Protein AF-0000000084911958 (afdb_homodimer)

Sequence (696 aa):
MDNRDNRIGVGLALSSSAFIGLSFIVKKKGLIRSRASGSSAGDGGFAYLREWLWWVGLLTMVAGEAANFIAYAFAPAILVTPLGALSVIISAVLASWLLKERLLLLGKLGCAMCIVGSTVIVLNAPEEKEVSSVSEITDQMFDNAPFLGYAVCVILLSLYLIFIVAPKHGKRNIFVNITICSVVGSLSVIGVKGLGIALKLTLQGSNQLGNASTWGFVAMVAVCIMTQMNYLNKALDTFNTALVTPIYYVLFTTCTILASALLFRGWTQQAAADDDNCPAGSSAPALITCLCGFLTICGGVFLLHKSREDAAELTRTRDDDLVELINQRAVSDSMQTHAPFEQDEHALMDNRDNRIGVGLALSSSAFIGLSFIVKKKGLIRSRASGSSAGDGGFAYLREWLWWVGLLTMVAGEAANFIAYAFAPAILVTPLGALSVIISAVLASWLLKERLLLLGKLGCAMCIVGSTVIVLNAPEEKEVSSVSEITDQMFDNAPFLGYAVCVILLSLYLIFIVAPKHGKRNIFVNITICSVVGSLSVIGVKGLGIALKLTLQGSNQLGNASTWGFVAMVAVCIMTQMNYLNKALDTFNTALVTPIYYVLFTTCTILASALLFRGWTQQAAADDDNCPAGSSAPALITCLCGFLTICGGVFLLHKSREDAAELTRTRDDDLVELINQRAVSDSMQTHAPFEQDEHAL

Structure (mmCIF, N/CA/C/O backbone):
data_AF-0000000084911958-model_v1
#
loop_
_entity.id
_entity.type
_entity.pdbx_description
1 polymer 'Magnesium transporter NIPA3'
#
loop_
_atom_site.group_PDB
_atom_site.id
_atom_site.type_symbol
_atom_site.label_atom_id
_atom_site.label_alt_id
_atom_site.label_comp_id
_atom_site.label_asym_id
_atom_site.label_entity_id
_atom_site.label_seq_id
_atom_site.pdbx_PDB_ins_code
_atom_site.Cartn_x
_atom_site.Cartn_y
_atom_site.Cartn_z
_atom_site.occupancy
_atom_site.B_iso_or_equiv
_atom_site.auth_seq_id
_atom_site.auth_comp_id
_atom_site.auth_asym_id
_atom_site.auth_atom_id
_atom_site.pdbx_PDB_model_num
ATOM 1 N N . MET A 1 1 ? 21.625 17.062 6.531 1 47.94 1 MET A N 1
ATOM 2 C CA . MET A 1 1 ? 21.062 16.469 7.738 1 47.94 1 MET A CA 1
ATOM 3 C C . MET A 1 1 ? 21.484 15.016 7.891 1 47.94 1 MET A C 1
ATOM 5 O O . MET A 1 1 ? 21.375 14.234 6.945 1 47.94 1 MET A O 1
ATOM 9 N N . ASP A 1 2 ? 22.234 14.742 8.945 1 61.66 2 ASP A N 1
ATOM 10 C CA . ASP A 1 2 ? 22.844 13.461 9.266 1 61.66 2 ASP A CA 1
ATOM 11 C C . ASP A 1 2 ? 21.781 12.398 9.555 1 61.66 2 ASP A C 1
ATOM 13 O O . ASP A 1 2 ? 20.625 12.727 9.781 1 61.66 2 ASP A O 1
ATOM 17 N N . ASN A 1 3 ? 22.031 11.227 9.297 1 71.25 3 ASN A N 1
ATOM 18 C CA . ASN A 1 3 ? 21.203 10.078 9.641 1 71.25 3 ASN A CA 1
ATOM 19 C C . ASN A 1 3 ? 20.609 10.219 11.039 1 71.25 3 ASN A C 1
ATOM 21 O O . ASN A 1 3 ? 19.469 9.812 11.273 1 71.25 3 ASN A O 1
ATOM 25 N N . ARG A 1 4 ? 21.328 11.023 11.883 1 77.62 4 ARG A N 1
ATOM 26 C CA . ARG A 1 4 ? 20.844 11.227 13.242 1 77.62 4 ARG A CA 1
ATOM 27 C C . ARG A 1 4 ? 19.688 12.227 13.266 1 77.62 4 ARG A C 1
ATOM 29 O O . ARG A 1 4 ? 18.703 12.016 13.977 1 77.62 4 ARG A O 1
ATOM 36 N N . ASP A 1 5 ? 19.766 13.281 12.516 1 81.62 5 ASP A N 1
ATOM 37 C CA . ASP A 1 5 ? 18.703 14.281 12.438 1 81.62 5 ASP A CA 1
ATOM 38 C C . ASP A 1 5 ? 17.422 13.688 11.875 1 81.62 5 ASP A C 1
ATOM 40 O O . ASP A 1 5 ? 16.328 13.961 12.375 1 81.62 5 ASP A O 1
ATOM 44 N N . ASN A 1 6 ? 17.625 12.898 10.922 1 84.06 6 ASN A N 1
ATOM 45 C CA . ASN A 1 6 ? 16.453 12.25 10.344 1 84.06 6 ASN A CA 1
ATOM 46 C C . ASN A 1 6 ? 15.766 11.336 11.359 1 84.06 6 ASN A C 1
ATOM 48 O O . ASN A 1 6 ? 14.531 11.266 11.398 1 84.06 6 ASN A O 1
ATOM 52 N N . ARG A 1 7 ? 16.562 10.703 12.18 1 87.19 7 ARG A N 1
ATOM 53 C CA . ARG A 1 7 ? 16 9.812 13.195 1 87.19 7 ARG A CA 1
ATOM 54 C C . ARG A 1 7 ? 15.234 10.602 14.25 1 87.19 7 ARG A C 1
ATOM 56 O O . ARG A 1 7 ? 14.188 10.164 14.727 1 87.19 7 ARG A O 1
ATOM 63 N N . ILE A 1 8 ? 15.734 11.75 14.578 1 88.31 8 ILE A N 1
ATOM 64 C CA . ILE A 1 8 ? 15.07 12.617 15.539 1 88.31 8 ILE A CA 1
ATOM 65 C C . ILE A 1 8 ? 13.758 13.141 14.953 1 88.31 8 ILE A C 1
ATOM 67 O O . ILE A 1 8 ? 12.727 13.117 15.617 1 88.31 8 ILE A O 1
ATOM 71 N N . GLY A 1 9 ? 13.852 13.547 13.727 1 89.38 9 GLY A N 1
ATOM 72 C CA . GLY A 1 9 ? 12.648 14.016 13.055 1 89.38 9 GLY A CA 1
ATOM 73 C C . GLY A 1 9 ? 11.57 12.961 12.961 1 89.38 9 GLY A C 1
ATOM 74 O O . GLY A 1 9 ? 10.391 13.242 13.203 1 89.38 9 GLY A O 1
ATOM 75 N N . VAL A 1 10 ? 12.023 11.781 12.656 1 91.31 10 VAL A N 1
ATOM 76 C CA . VAL A 1 10 ? 11.086 10.664 12.555 1 91.31 10 VAL A CA 1
ATOM 77 C C . VAL A 1 10 ? 10.469 10.383 13.93 1 91.31 10 VAL A C 1
ATOM 79 O O . VAL A 1 10 ? 9.258 10.203 14.039 1 91.31 10 VAL A O 1
ATOM 82 N N . GLY A 1 11 ? 11.32 10.352 14.93 1 93.94 11 GLY A N 1
ATOM 83 C CA . GLY A 1 11 ? 10.828 10.133 16.281 1 93.94 11 GLY A CA 1
ATOM 84 C C . GLY A 1 11 ? 9.812 11.172 16.719 1 93.94 11 GLY A C 1
ATOM 85 O O . GLY A 1 11 ? 8.781 10.836 17.297 1 93.94 11 GLY A O 1
ATOM 86 N N . LEU A 1 12 ? 10.07 12.367 16.422 1 92.69 12 LEU A N 1
ATOM 87 C CA . LEU A 1 12 ? 9.172 13.469 16.75 1 92.69 12 LEU A CA 1
ATOM 88 C C . LEU A 1 12 ? 7.879 13.375 15.953 1 92.69 12 LEU A C 1
ATOM 90 O O . LEU A 1 12 ? 6.797 13.625 16.484 1 92.69 12 LEU A O 1
ATOM 94 N N . ALA A 1 13 ? 8.016 13.062 14.719 1 92.81 13 ALA A N 1
ATOM 95 C CA . ALA A 1 13 ? 6.832 12.922 13.875 1 92.81 13 ALA A CA 1
ATOM 96 C C . ALA A 1 13 ? 5.934 11.789 14.375 1 92.81 13 ALA A C 1
ATOM 98 O O . ALA A 1 13 ? 4.711 11.938 14.414 1 92.81 13 ALA A O 1
ATOM 99 N N . LEU A 1 14 ? 6.547 10.68 14.742 1 94.06 14 LEU A N 1
ATOM 100 C CA . LEU A 1 14 ? 5.789 9.555 15.273 1 94.06 14 LEU A CA 1
ATOM 101 C C . LEU A 1 14 ? 5.113 9.922 16.578 1 94.06 14 LEU A C 1
ATOM 103 O O . LEU A 1 14 ? 3.949 9.578 16.812 1 94.06 14 LEU A O 1
ATOM 107 N N . SER A 1 15 ? 5.848 10.594 17.406 1 94.69 15 SER A N 1
ATOM 108 C CA . SER A 1 15 ? 5.277 11.055 18.656 1 94.69 15 SER A CA 1
ATOM 109 C C . SER A 1 15 ? 4.121 12.023 18.438 1 94.69 15 SER A C 1
ATOM 111 O O . SER A 1 15 ? 3.107 11.969 19.125 1 94.69 15 SER A O 1
ATOM 113 N N . SER A 1 16 ? 4.34 12.859 17.547 1 94.06 16 SER A N 1
ATOM 114 C CA . SER A 1 16 ? 3.287 13.805 17.172 1 94.06 16 SER A CA 1
ATOM 115 C C . SER A 1 16 ? 2.016 13.07 16.75 1 94.06 16 SER A C 1
ATOM 117 O O . SER A 1 16 ? 0.922 13.406 17.219 1 94.06 16 SER A O 1
ATOM 119 N N . SER A 1 17 ? 2.172 12.109 15.961 1 92.62 17 SER A N 1
ATOM 120 C CA . SER A 1 17 ? 1.023 11.344 15.492 1 92.62 17 SER A CA 1
ATOM 121 C C . SER A 1 17 ? 0.317 10.648 16.656 1 92.62 17 SER A C 1
ATOM 123 O O . SER A 1 17 ? -0.913 10.57 16.688 1 92.62 17 SER A O 1
ATOM 125 N N . ALA A 1 18 ? 1.058 10.172 17.531 1 93.44 18 ALA A N 1
ATOM 126 C CA . ALA A 1 18 ? 0.482 9.508 18.703 1 93.44 18 ALA A CA 1
ATOM 127 C C . ALA A 1 18 ? -0.315 10.492 19.562 1 93.44 18 ALA A C 1
ATOM 129 O O . ALA A 1 18 ? -1.445 10.203 19.953 1 93.44 18 ALA A O 1
ATOM 130 N N . PHE A 1 19 ? 0.237 11.625 19.781 1 93.19 19 PHE A N 1
ATOM 131 C CA . PHE A 1 19 ? -0.425 12.641 20.594 1 93.19 19 PHE A CA 1
ATOM 132 C C . PHE A 1 19 ? -1.682 13.148 19.891 1 93.19 19 PHE A C 1
ATOM 134 O O . PHE A 1 19 ? -2.736 13.273 20.516 1 93.19 19 PHE A O 1
ATOM 141 N N . ILE A 1 20 ? -1.575 13.375 18.703 1 89.19 20 ILE A N 1
ATOM 142 C CA . ILE A 1 20 ? -2.711 13.898 17.953 1 89.19 20 ILE A CA 1
ATOM 143 C C . ILE A 1 20 ? -3.814 12.844 17.875 1 89.19 20 ILE A C 1
ATOM 145 O O . ILE A 1 20 ? -4.984 13.148 18.109 1 89.19 20 ILE A O 1
ATOM 149 N N . GLY A 1 21 ? -3.436 11.625 17.562 1 89.19 21 GLY A N 1
ATOM 150 C CA . GLY A 1 21 ? -4.418 10.547 17.562 1 89.19 21 GLY A CA 1
ATOM 151 C C . GLY A 1 21 ? -5.117 10.375 18.891 1 89.19 21 GLY A C 1
ATOM 152 O O . GLY A 1 21 ? -6.34 10.219 18.938 1 89.19 21 GLY A O 1
ATOM 153 N N . LEU A 1 22 ? -4.363 10.422 19.922 1 90.38 22 LEU A N 1
ATOM 154 C CA . LEU A 1 22 ? -4.906 10.305 21.266 1 90.38 22 LEU A CA 1
ATOM 155 C C . LEU A 1 22 ? -5.832 11.469 21.578 1 90.38 22 LEU A C 1
ATOM 157 O O . LEU A 1 22 ? -6.867 11.289 22.234 1 90.38 22 LEU A O 1
ATOM 161 N N . SER A 1 23 ? -5.457 12.562 21.156 1 89.06 23 SER A N 1
ATOM 162 C CA . SER A 1 23 ? -6.234 13.758 21.438 1 89.06 23 SER A CA 1
ATOM 163 C C . SER A 1 23 ? -7.645 13.656 20.875 1 89.06 23 SER A C 1
ATOM 165 O O . SER A 1 23 ? -8.609 14.094 21.516 1 89.06 23 SER A O 1
ATOM 167 N N . PHE A 1 24 ? -7.766 13.109 19.734 1 81.75 24 PHE A N 1
ATOM 168 C CA . PHE A 1 24 ? -9.07 12.984 19.094 1 81.75 24 PHE A CA 1
ATOM 169 C C . PHE A 1 24 ? -9.992 12.102 19.938 1 81.75 24 PHE A C 1
ATOM 171 O O . PHE A 1 24 ? -11.18 12.414 20.094 1 81.75 24 PHE A O 1
ATOM 178 N N . ILE A 1 25 ? -9.516 11.078 20.453 1 84.5 25 ILE A N 1
ATOM 179 C CA . ILE A 1 25 ? -10.328 10.133 21.219 1 84.5 25 ILE A CA 1
ATOM 180 C C . ILE A 1 25 ? -10.688 10.734 22.578 1 84.5 25 ILE A C 1
ATOM 182 O O . ILE A 1 25 ? -11.828 10.609 23.031 1 84.5 25 ILE A O 1
ATOM 186 N N . VAL A 1 26 ? -9.711 11.375 23.203 1 84.69 26 VAL A N 1
ATOM 187 C CA . VAL A 1 26 ? -9.953 11.992 24.5 1 84.69 26 VAL A CA 1
ATOM 188 C C . VAL A 1 26 ? -10.984 13.109 24.359 1 84.69 26 VAL A C 1
ATOM 190 O O . VAL A 1 26 ? -11.891 13.234 25.172 1 84.69 26 VAL A O 1
ATOM 193 N N . LYS A 1 27 ? -10.844 13.828 23.312 1 81.88 27 LYS A N 1
ATOM 194 C CA . LYS A 1 27 ? -11.82 14.875 23.062 1 81.88 27 LYS A CA 1
ATOM 195 C C . LYS A 1 27 ? -13.211 14.289 22.797 1 81.88 27 LYS A C 1
ATOM 197 O O . LYS A 1 27 ? -14.211 14.82 23.266 1 81.88 27 LYS A O 1
ATOM 202 N N . LYS A 1 28 ? -13.227 13.227 22.047 1 78.94 28 LYS A N 1
ATOM 203 C CA . LYS A 1 28 ? -14.5 12.578 21.75 1 78.94 28 LYS A CA 1
ATOM 204 C C . LYS A 1 28 ? -15.148 12.031 23.031 1 78.94 28 LYS A C 1
ATOM 206 O O . LYS A 1 28 ? -16.359 12.148 23.219 1 78.94 28 LYS A O 1
ATOM 211 N N . LYS A 1 29 ? -14.391 11.445 23.812 1 82.06 29 LYS A N 1
ATOM 212 C CA . LYS A 1 29 ? -14.898 10.945 25.094 1 82.06 29 LYS A CA 1
ATOM 213 C C . LYS A 1 29 ? -15.43 12.078 25.953 1 82.06 29 LYS A C 1
ATOM 215 O O . LYS A 1 29 ? -16.453 11.93 26.625 1 82.06 29 LYS A O 1
ATOM 220 N N . GLY A 1 30 ? -14.688 13.141 25.969 1 76.31 30 GLY A N 1
ATOM 221 C CA . GLY A 1 30 ? -15.148 14.305 26.719 1 76.31 30 GLY A CA 1
ATOM 222 C C . GLY A 1 30 ? -16.469 14.844 26.203 1 76.31 30 GLY A C 1
ATOM 223 O O . GLY A 1 30 ? -17.328 15.25 26.984 1 76.31 30 GLY A O 1
ATOM 224 N N . LEU A 1 31 ? -16.641 14.828 24.922 1 74.12 31 LEU A N 1
ATOM 225 C CA . LEU A 1 31 ? -17.891 15.297 24.312 1 74.12 31 LEU A CA 1
ATOM 226 C C . LEU A 1 31 ? -19.047 14.383 24.688 1 74.12 31 LEU A C 1
ATOM 228 O O . LEU A 1 31 ? -20.141 14.859 24.984 1 74.12 31 LEU A O 1
ATOM 232 N N . ILE A 1 32 ? -18.812 13.062 24.625 1 76 32 ILE A N 1
ATOM 233 C CA . ILE A 1 32 ? -19.844 12.086 24.953 1 76 32 ILE A CA 1
ATOM 234 C C . ILE A 1 32 ? -20.266 12.25 26.406 1 76 32 ILE A C 1
ATOM 236 O O . ILE A 1 32 ? -21.453 12.227 26.734 1 76 32 ILE A O 1
ATOM 240 N N . ARG A 1 33 ? -19.312 12.477 27.219 1 77.81 33 ARG A N 1
ATOM 241 C CA . ARG A 1 33 ? -19.609 12.656 28.641 1 77.81 33 ARG A CA 1
ATOM 242 C C . ARG A 1 33 ? -20.375 13.945 28.891 1 77.81 33 ARG A C 1
ATOM 244 O O . ARG A 1 33 ? -21.25 14 29.766 1 77.81 33 ARG A O 1
ATOM 251 N N . SER A 1 34 ? -20.062 14.93 28.156 1 73.88 34 SER A N 1
ATOM 252 C CA . SER A 1 34 ? -20.75 16.203 28.312 1 73.88 34 SER A CA 1
ATOM 253 C C . SER A 1 34 ? -22.219 16.094 27.875 1 73.88 34 SER A C 1
ATOM 255 O O . SER A 1 34 ? -23.078 16.766 28.438 1 73.88 34 SER A O 1
ATOM 257 N N . ARG A 1 35 ? -22.422 15.32 26.906 1 70.12 35 ARG A N 1
ATOM 258 C CA . ARG A 1 35 ? -23.781 15.117 26.438 1 70.12 35 ARG A CA 1
ATOM 259 C C . ARG A 1 35 ? -24.594 14.297 27.438 1 70.12 35 ARG A C 1
ATOM 261 O O . ARG A 1 35 ? -25.797 14.531 27.594 1 70.12 35 ARG A O 1
ATOM 268 N N . ALA A 1 36 ? -23.953 13.391 28.016 1 68.5 36 ALA A N 1
ATOM 269 C CA . ALA A 1 36 ? -24.625 12.539 28.984 1 68.5 36 ALA A CA 1
ATOM 270 C C . ALA A 1 36 ? -24.969 13.32 30.266 1 68.5 36 ALA A C 1
ATOM 272 O O . ALA A 1 36 ? -25.953 13.023 30.938 1 68.5 36 ALA A O 1
ATOM 273 N N . SER A 1 37 ? -24.062 14.016 30.766 1 63.06 37 SER A N 1
ATOM 274 C CA . SER A 1 37 ? -24.281 14.758 32 1 63.06 37 SER A CA 1
ATOM 275 C C . SER A 1 37 ? -25.375 15.812 31.828 1 63.06 37 SER A C 1
ATOM 277 O O . SER A 1 37 ? -25.797 16.453 32.812 1 63.06 37 SER A O 1
ATOM 279 N N . GLY A 1 38 ? -26.391 15.672 30.891 1 53.84 38 GLY A N 1
ATOM 280 C CA . GLY A 1 38 ? -27.609 16.469 30.797 1 53.84 38 GLY A CA 1
ATOM 281 C C . GLY A 1 38 ? -27.359 17.906 30.375 1 53.84 38 GLY A C 1
ATOM 282 O O . GLY A 1 38 ? -28.141 18.797 30.672 1 53.84 38 GLY A O 1
ATOM 283 N N . SER A 1 39 ? -26.312 18.438 30.406 1 47.78 39 SER A N 1
ATOM 284 C CA . SER A 1 39 ? -26.328 19.859 30.125 1 47.78 39 SER A CA 1
ATOM 285 C C . SER A 1 39 ? -27.203 20.172 28.906 1 47.78 39 SER A C 1
ATOM 287 O O . SER A 1 39 ? -27.078 19.516 27.875 1 47.78 39 SER A O 1
ATOM 289 N N . SER A 1 40 ? -28.562 20.656 29.188 1 42.66 40 SER A N 1
ATOM 290 C CA . SER A 1 40 ? -29.766 21.047 28.438 1 42.66 40 SER A CA 1
ATOM 291 C C . SER A 1 40 ? -29.391 21.609 27.062 1 42.66 40 SER A C 1
ATOM 293 O O . SER A 1 40 ? -28.266 22.047 26.844 1 42.66 40 SER A O 1
ATOM 295 N N . ALA A 1 41 ? -30.484 21.562 26.031 1 45.62 41 ALA A N 1
ATOM 296 C CA . ALA A 1 41 ? -30.703 22.297 24.797 1 45.62 41 ALA A CA 1
ATOM 297 C C . ALA A 1 41 ? -30.062 23.672 24.844 1 45.62 41 ALA A C 1
ATOM 299 O O . ALA A 1 41 ? -29.719 24.234 23.797 1 45.62 41 ALA A O 1
ATOM 300 N N . GLY A 1 42 ? -30.188 24.234 25.969 1 42.34 42 GLY A N 1
ATOM 301 C CA . GLY A 1 42 ? -29.953 25.656 26.109 1 42.34 42 GLY A CA 1
ATOM 302 C C . GLY A 1 42 ? -28.469 26.016 26.094 1 42.34 42 GLY A C 1
ATOM 303 O O . GLY A 1 42 ? -28.125 27.203 26.094 1 42.34 42 GLY A O 1
ATOM 304 N N . ASP A 1 43 ? -27.703 25.344 26.781 1 47.66 43 ASP A N 1
ATOM 305 C CA . ASP A 1 43 ? -26.359 25.844 26.969 1 47.66 43 ASP A CA 1
ATOM 306 C C . ASP A 1 43 ? -25.609 25.922 25.625 1 47.66 43 ASP A C 1
ATOM 308 O O . ASP A 1 43 ? -24.391 25.828 25.594 1 47.66 43 ASP A O 1
ATOM 312 N N . GLY A 1 44 ? -26.203 26.359 24.594 1 41.62 44 GLY A N 1
ATOM 313 C CA . GLY A 1 44 ? -25.688 26.938 23.344 1 41.62 44 GLY A CA 1
ATOM 314 C C . GLY A 1 44 ? -24.391 26.297 22.891 1 41.62 44 GLY A C 1
ATOM 315 O O . GLY A 1 44 ? -23.312 26.875 23.062 1 41.62 44 GLY A O 1
ATOM 316 N N . GLY A 1 45 ? -24.359 24.906 22.531 1 55.84 45 GLY A N 1
ATOM 317 C CA . GLY A 1 45 ? -23.375 24.141 21.781 1 55.84 45 GLY A CA 1
ATOM 318 C C . GLY A 1 45 ? -22.016 24.109 22.453 1 55.84 45 GLY A C 1
ATOM 319 O O . GLY A 1 45 ? -21.078 23.469 21.953 1 55.84 45 GLY A O 1
ATOM 320 N N . PHE A 1 46 ? -21.75 24.938 23.562 1 60.34 46 PHE A N 1
ATOM 321 C CA . PHE A 1 46 ? -20.406 25.062 24.141 1 60.34 46 PHE A CA 1
ATOM 322 C C . PHE A 1 46 ? -20.297 24.203 25.406 1 60.34 46 PHE A C 1
ATOM 324 O O . PHE A 1 46 ? -19.438 24.469 26.25 1 60.34 46 PHE A O 1
ATOM 331 N N . ALA A 1 47 ? -21.172 23.312 25.75 1 62.56 47 ALA A N 1
ATOM 332 C CA . ALA A 1 47 ? -21.125 22.453 26.922 1 62.56 47 ALA A CA 1
ATOM 333 C C . ALA A 1 47 ? -19.828 21.641 26.953 1 62.56 47 ALA A C 1
ATOM 335 O O . ALA A 1 47 ? -19.344 21.266 28.031 1 62.56 47 ALA A O 1
ATOM 336 N N . TYR A 1 48 ? -19.281 21.453 25.906 1 66.69 48 TYR A N 1
ATOM 337 C CA . TYR A 1 48 ? -18.062 20.656 25.828 1 66.69 48 TYR A CA 1
ATOM 338 C C . TYR A 1 48 ? -16.875 21.406 26.438 1 66.69 48 TYR A C 1
ATOM 340 O O . TYR A 1 48 ? -15.914 20.781 26.891 1 66.69 48 TYR A O 1
ATOM 348 N N . LEU A 1 49 ? -16.984 22.641 26.547 1 70.5 49 LEU A N 1
ATOM 349 C CA . LEU A 1 49 ? -15.898 23.453 27.094 1 70.5 49 LEU A CA 1
ATOM 350 C C . LEU A 1 49 ? -15.812 23.281 28.609 1 70.5 49 LEU A C 1
ATOM 352 O O . LEU A 1 49 ? -14.797 23.609 29.219 1 70.5 49 LEU A O 1
ATOM 356 N N . ARG A 1 50 ? -16.875 22.734 29.094 1 71.38 50 ARG A N 1
ATOM 357 C CA . ARG A 1 50 ? -16.891 22.578 30.531 1 71.38 50 ARG A CA 1
ATOM 358 C C . ARG A 1 50 ? -16.312 21.219 30.938 1 71.38 50 ARG A C 1
ATOM 360 O O . ARG A 1 50 ? -15.977 21 32.094 1 71.38 50 ARG A O 1
ATOM 367 N N . GLU A 1 51 ? -16.156 20.453 30.078 1 79.06 51 GLU A N 1
ATOM 368 C CA . GLU A 1 51 ? -15.617 19.109 30.375 1 79.06 51 GLU A CA 1
ATOM 369 C C . GLU A 1 51 ? -14.094 19.109 30.359 1 79.06 51 GLU A C 1
ATOM 371 O O . GLU A 1 51 ? -13.477 19.531 29.375 1 79.06 51 GLU A O 1
ATOM 376 N N . TRP A 1 52 ? -13.469 18.781 31.5 1 84.81 52 TRP A N 1
ATOM 377 C CA . TRP A 1 52 ? -12.023 18.797 31.656 1 84.81 52 TRP A CA 1
ATOM 378 C C . TRP A 1 52 ? -11.367 17.828 30.656 1 84.81 52 TRP A C 1
ATOM 380 O O . TRP A 1 52 ? -10.258 18.094 30.188 1 84.81 52 TRP A O 1
ATOM 390 N N . LEU A 1 53 ? -12.023 16.766 30.266 1 84.81 53 LEU A N 1
ATOM 391 C CA . LEU A 1 53 ? -11.469 15.797 29.312 1 84.81 53 LEU A CA 1
ATOM 392 C C . LEU A 1 53 ? -11.25 16.438 27.953 1 84.81 53 LEU A C 1
ATOM 394 O O . LEU A 1 53 ? -10.281 16.125 27.25 1 84.81 53 LEU A O 1
ATOM 398 N N . TRP A 1 54 ? -12.148 17.234 27.625 1 82.69 54 TRP A N 1
ATOM 399 C CA . TRP A 1 54 ? -12.008 17.938 26.344 1 82.69 54 TRP A CA 1
ATOM 400 C C . TRP A 1 54 ? -10.766 18.812 26.328 1 82.69 54 TRP A C 1
ATOM 402 O O . TRP A 1 54 ? -10.031 18.859 25.344 1 82.69 54 TRP A O 1
ATOM 412 N N . TRP A 1 55 ? -10.484 19.453 27.453 1 86.5 55 TRP A N 1
ATOM 413 C CA . TRP A 1 55 ? -9.305 20.312 27.562 1 86.5 55 TRP A CA 1
ATOM 414 C C . TRP A 1 55 ? -8.023 19.484 27.531 1 86.5 55 TRP A C 1
ATOM 416 O O . TRP A 1 55 ? -7.02 19.906 26.953 1 86.5 55 TRP A O 1
ATOM 426 N N . VAL A 1 56 ? -8.039 18.422 28.094 1 90.38 56 VAL A N 1
ATOM 427 C CA . VAL A 1 56 ? -6.887 17.531 28.062 1 90.38 56 VAL A CA 1
ATOM 428 C C . VAL A 1 56 ? -6.621 17.109 26.625 1 90.38 56 VAL A C 1
ATOM 430 O O . VAL A 1 56 ? -5.465 17.031 26.188 1 90.38 56 VAL A O 1
ATOM 433 N N . GLY A 1 57 ? -7.684 16.781 25.953 1 88.25 57 GLY A N 1
ATOM 434 C CA . GLY A 1 57 ? -7.547 16.453 24.547 1 88.25 57 GLY A CA 1
ATOM 435 C C . GLY A 1 57 ? -6.953 17.578 23.719 1 88.25 57 GLY A C 1
ATOM 436 O O . GLY A 1 57 ? -6.074 17.344 22.891 1 88.25 57 GLY A O 1
ATOM 437 N N . LEU A 1 58 ? -7.391 18.719 24.016 1 85.31 58 LEU A N 1
ATOM 438 C CA . LEU A 1 58 ? -6.898 19.891 23.281 1 85.31 58 LEU A CA 1
ATOM 439 C C . LEU A 1 58 ? -5.414 20.109 23.547 1 85.31 58 LEU A C 1
ATOM 441 O O . LEU A 1 58 ? -4.641 20.359 22.625 1 85.31 58 LEU A O 1
ATOM 445 N N . LEU A 1 59 ? -5.043 20.078 24.75 1 90 59 LEU A N 1
ATOM 446 C CA . LEU A 1 59 ? -3.641 20.266 25.125 1 90 59 LEU A CA 1
ATOM 447 C C . LEU A 1 59 ? -2.766 19.188 24.484 1 90 59 LEU A C 1
ATOM 449 O O . LEU A 1 59 ? -1.652 19.469 24.031 1 90 59 LEU A O 1
ATOM 453 N N . THR A 1 60 ? -3.287 18.016 24.469 1 90.81 60 THR A N 1
ATOM 454 C CA . THR A 1 60 ? -2.562 16.906 23.844 1 90.81 60 THR A CA 1
ATOM 455 C C . THR A 1 60 ? -2.404 17.141 22.344 1 90.81 60 THR A C 1
ATOM 457 O O . THR A 1 60 ? -1.357 16.844 21.766 1 90.81 60 THR A O 1
ATOM 460 N N . MET A 1 61 ? -3.361 17.625 21.75 1 88.69 61 MET A N 1
ATOM 461 C CA . MET A 1 61 ? -3.316 17.938 20.328 1 88.69 61 MET A CA 1
ATOM 462 C C . MET A 1 61 ? -2.268 19.016 20.031 1 88.69 61 MET A C 1
ATOM 464 O O . MET A 1 61 ? -1.511 18.891 19.062 1 88.69 61 MET A O 1
ATOM 468 N N . VAL A 1 62 ? -2.283 20.016 20.891 1 87.5 62 VAL A N 1
ATOM 469 C CA . VAL A 1 62 ? -1.334 21.109 20.734 1 87.5 62 VAL A CA 1
ATOM 470 C C . VAL A 1 62 ? 0.091 20.578 20.891 1 87.5 62 VAL A C 1
ATOM 472 O O . VAL A 1 62 ? 0.983 20.953 20.125 1 87.5 62 VAL A O 1
ATOM 475 N N . ALA A 1 63 ? 0.275 19.812 21.844 1 91.81 63 ALA A N 1
ATOM 476 C CA . ALA A 1 63 ? 1.583 19.203 22.047 1 91.81 63 ALA A CA 1
ATOM 477 C C . ALA A 1 63 ? 1.999 18.391 20.828 1 91.81 63 ALA A C 1
ATOM 479 O O . ALA A 1 63 ? 3.164 18.406 20.422 1 91.81 63 ALA A O 1
ATOM 480 N N . GLY A 1 64 ? 1.065 17.625 20.328 1 91.31 64 GLY A N 1
ATOM 481 C CA . GLY A 1 64 ? 1.339 16.859 19.109 1 91.31 64 GLY A CA 1
ATOM 482 C C . GLY A 1 64 ? 1.712 17.734 17.938 1 91.31 64 GLY A C 1
ATOM 483 O O . GLY A 1 64 ? 2.656 17.438 17.203 1 91.31 64 GLY A O 1
ATOM 484 N N . GLU A 1 65 ? 1.034 18.797 17.781 1 84.75 65 GLU A N 1
ATOM 485 C CA . GLU A 1 65 ? 1.311 19.719 16.688 1 84.75 65 GLU A CA 1
ATOM 486 C C . GLU A 1 65 ? 2.682 20.375 16.844 1 84.75 65 GLU A C 1
ATOM 488 O O . GLU A 1 65 ? 3.4 20.578 15.867 1 84.75 65 GLU A O 1
ATOM 493 N N . ALA A 1 66 ? 2.973 20.766 18.047 1 87.88 66 ALA A N 1
ATOM 494 C CA . ALA A 1 66 ? 4.289 21.328 18.328 1 87.88 66 ALA A CA 1
ATOM 495 C C . ALA A 1 66 ? 5.398 20.344 17.969 1 87.88 66 ALA A C 1
ATOM 497 O O . ALA A 1 66 ? 6.398 20.734 17.344 1 87.88 66 ALA A O 1
ATOM 498 N N . ALA A 1 67 ? 5.195 19.125 18.375 1 91.56 67 ALA A N 1
ATOM 499 C CA . ALA A 1 67 ? 6.168 18.094 18.031 1 91.56 67 ALA A CA 1
ATOM 500 C C . ALA A 1 67 ? 6.293 17.953 16.516 1 91.56 67 ALA A C 1
ATOM 502 O O . ALA A 1 67 ? 7.391 17.734 16 1 91.56 67 ALA A O 1
ATOM 503 N N . ASN A 1 68 ? 5.191 18.031 15.898 1 90.44 68 ASN A N 1
ATOM 504 C CA . ASN A 1 68 ? 5.184 17.953 14.438 1 90.44 68 ASN A CA 1
ATOM 505 C C . ASN A 1 68 ? 5.977 19.094 13.812 1 90.44 68 ASN A C 1
ATOM 507 O O . ASN A 1 68 ? 6.758 18.891 12.883 1 90.44 68 ASN A O 1
ATOM 511 N N . PHE A 1 69 ? 5.836 20.219 14.352 1 86.06 69 PHE A N 1
ATOM 512 C CA . PHE A 1 69 ? 6.551 21.406 13.875 1 86.06 69 PHE A CA 1
ATOM 513 C C . PHE A 1 69 ? 8.055 21.25 14.078 1 86.06 69 PHE A C 1
ATOM 515 O O . PHE A 1 69 ? 8.836 21.562 13.188 1 86.06 69 PHE A O 1
ATOM 522 N N . ILE A 1 70 ? 8.406 20.797 15.156 1 88.25 70 ILE A N 1
ATOM 523 C CA . ILE A 1 70 ? 9.82 20.609 15.453 1 88.25 70 ILE A CA 1
ATOM 524 C C . ILE A 1 70 ? 10.398 19.516 14.547 1 88.25 70 ILE A C 1
ATOM 526 O O . ILE A 1 70 ? 11.555 19.594 14.133 1 88.25 70 ILE A O 1
ATOM 530 N N . ALA A 1 71 ? 9.555 18.547 14.258 1 90.5 71 ALA A N 1
ATOM 531 C CA . ALA A 1 71 ? 9.992 17.469 13.375 1 90.5 71 ALA A CA 1
ATOM 532 C C . ALA A 1 71 ? 10.43 18.016 12.023 1 90.5 71 ALA A C 1
ATOM 534 O O . ALA A 1 71 ? 11.406 17.547 11.438 1 90.5 71 ALA A O 1
ATOM 535 N N . TYR A 1 72 ? 9.781 19.062 11.539 1 86.12 72 TYR A N 1
ATOM 536 C CA . TYR A 1 72 ? 10.094 19.656 10.25 1 86.12 72 TYR A CA 1
ATOM 537 C C . TYR A 1 72 ? 11.484 20.281 10.266 1 86.12 72 TYR A C 1
ATOM 539 O O . TYR A 1 72 ? 12.109 20.453 9.219 1 86.12 72 TYR A O 1
ATOM 547 N N . ALA A 1 73 ? 12 20.609 11.422 1 83.06 73 ALA A N 1
ATOM 548 C CA . ALA A 1 73 ? 13.32 21.203 11.562 1 83.06 73 ALA A CA 1
ATOM 549 C C . ALA A 1 73 ? 14.422 20.156 11.414 1 83.06 73 ALA A C 1
ATOM 551 O O . ALA A 1 73 ? 15.562 20.484 11.094 1 83.06 73 ALA A O 1
ATOM 552 N N . PHE A 1 74 ? 14.047 18.922 11.664 1 84.94 74 PHE A N 1
ATOM 553 C CA . PHE A 1 74 ? 15.078 17.891 11.727 1 84.94 74 PHE A CA 1
ATOM 554 C C . PHE A 1 74 ? 15.008 16.984 10.508 1 84.94 74 PHE A C 1
ATOM 556 O O . PHE A 1 74 ? 15.969 16.281 10.203 1 84.94 74 PHE A O 1
ATOM 563 N N . ALA A 1 75 ? 13.852 17 9.898 1 86.31 75 ALA A N 1
ATOM 564 C CA . ALA A 1 75 ? 13.68 16.031 8.805 1 86.31 75 ALA A CA 1
ATOM 565 C C . ALA A 1 75 ? 12.922 16.672 7.641 1 86.31 75 ALA A C 1
ATOM 567 O O . ALA A 1 75 ? 12.156 17.625 7.824 1 86.31 75 ALA A O 1
ATOM 568 N N . PRO A 1 76 ? 13.164 16.156 6.445 1 85.81 76 PRO A N 1
ATOM 569 C CA . PRO A 1 76 ? 12.461 16.688 5.273 1 85.81 76 PRO A CA 1
ATOM 570 C C . PRO A 1 76 ? 10.961 16.438 5.324 1 85.81 76 PRO A C 1
ATOM 572 O O . PRO A 1 76 ? 10.508 15.492 5.977 1 85.81 76 PRO A O 1
ATOM 575 N N . ALA A 1 77 ? 10.289 17.281 4.641 1 86.12 77 ALA A N 1
ATOM 576 C CA . ALA A 1 77 ? 8.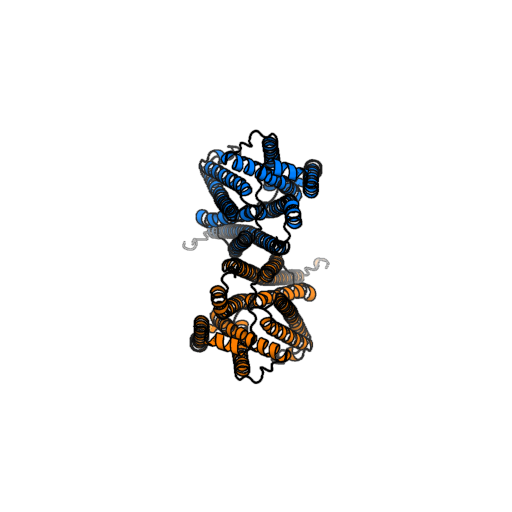836 17.219 4.613 1 86.12 77 ALA A CA 1
ATOM 577 C C . ALA A 1 77 ? 8.352 15.898 4.035 1 86.12 77 ALA A C 1
ATOM 579 O O . ALA A 1 77 ? 7.305 15.383 4.434 1 86.12 77 ALA A O 1
ATOM 580 N N . ILE A 1 78 ? 9.055 15.352 3.098 1 85.81 78 ILE A N 1
ATOM 581 C CA . ILE A 1 78 ? 8.656 14.109 2.443 1 85.81 78 ILE A CA 1
ATOM 582 C C . ILE A 1 78 ? 8.617 12.977 3.465 1 85.81 78 ILE A C 1
ATOM 584 O O . ILE A 1 78 ? 7.906 11.984 3.275 1 85.81 78 ILE A O 1
ATOM 588 N N . LEU A 1 79 ? 9.336 13.188 4.5 1 88.44 79 LEU A N 1
ATOM 589 C CA . LEU A 1 79 ? 9.391 12.18 5.559 1 88.44 79 LEU A CA 1
ATOM 590 C C . LEU A 1 79 ? 8.344 12.469 6.637 1 88.44 79 LEU A C 1
ATOM 592 O O . LEU A 1 79 ? 7.621 11.57 7.059 1 88.44 79 LEU A O 1
ATOM 596 N N . VAL A 1 80 ? 8.141 13.641 7.023 1 90.75 80 VAL A N 1
ATOM 597 C CA . VAL A 1 80 ? 7.367 14.016 8.203 1 90.75 80 VAL A CA 1
ATOM 598 C C . VAL A 1 80 ? 5.883 14.078 7.852 1 90.75 80 VAL A C 1
ATOM 600 O O . VAL A 1 80 ? 5.043 13.562 8.594 1 90.75 80 VAL A O 1
ATOM 603 N N . THR A 1 81 ? 5.551 14.625 6.73 1 90 81 THR A N 1
ATOM 604 C CA . THR A 1 81 ? 4.164 14.953 6.406 1 90 81 THR A CA 1
ATOM 605 C C . THR A 1 81 ? 3.332 13.68 6.25 1 90 81 THR A C 1
ATOM 607 O O . THR A 1 81 ? 2.26 13.562 6.848 1 90 81 THR A O 1
ATOM 610 N N . PRO A 1 82 ? 3.861 12.719 5.52 1 91.19 82 PRO A N 1
ATOM 611 C CA . PRO A 1 82 ? 3.045 11.516 5.359 1 91.19 82 PRO A CA 1
ATOM 612 C C . PRO A 1 82 ? 2.855 10.75 6.672 1 91.19 82 PRO A C 1
ATOM 614 O O . PRO A 1 82 ? 1.868 10.031 6.832 1 91.19 82 PRO A O 1
ATOM 617 N N . LEU A 1 83 ? 3.736 10.906 7.559 1 92.12 83 LEU A N 1
ATOM 618 C CA . LEU A 1 83 ? 3.652 10.188 8.828 1 92.12 83 LEU A CA 1
ATOM 619 C C . LEU A 1 83 ? 2.471 10.68 9.656 1 92.12 83 LEU A C 1
ATOM 621 O O . LEU A 1 83 ? 2.059 10.016 10.609 1 92.12 83 LEU A O 1
ATOM 625 N N . GLY A 1 84 ? 1.929 11.766 9.273 1 90.12 84 GLY A N 1
ATOM 626 C CA . GLY A 1 84 ? 0.72 12.266 9.914 1 90.12 84 GLY A CA 1
ATOM 627 C C . GLY A 1 84 ? -0.448 11.305 9.812 1 90.12 84 GLY A C 1
ATOM 628 O O . GLY A 1 84 ? -1.35 11.32 10.648 1 90.12 84 GLY A O 1
ATOM 629 N N . ALA A 1 85 ? -0.432 10.477 8.812 1 89.69 85 ALA A N 1
ATOM 630 C CA . ALA A 1 85 ? -1.493 9.492 8.617 1 89.69 85 ALA A CA 1
ATOM 631 C C . ALA A 1 85 ? -1.558 8.523 9.789 1 89.69 85 ALA A C 1
ATOM 633 O O . ALA A 1 85 ? -2.604 7.922 10.055 1 89.69 85 ALA A O 1
ATOM 634 N N . LEU A 1 86 ? -0.501 8.383 10.477 1 91.12 86 LEU A N 1
ATOM 635 C CA . LEU A 1 86 ? -0.456 7.445 11.594 1 91.12 86 LEU A CA 1
ATOM 636 C C . LEU A 1 86 ? -1.35 7.914 12.734 1 91.12 86 LEU A C 1
ATOM 638 O O . LEU A 1 86 ? -1.773 7.109 13.57 1 91.12 86 LEU A O 1
ATOM 642 N N . SER A 1 87 ? -1.606 9.195 12.805 1 90.44 87 SER A N 1
ATOM 643 C CA . SER A 1 87 ? -2.529 9.688 13.82 1 90.44 87 SER A CA 1
ATOM 644 C C . SER A 1 87 ? -3.926 9.102 13.633 1 90.44 87 SER A C 1
ATOM 646 O O . SER A 1 87 ? -4.617 8.7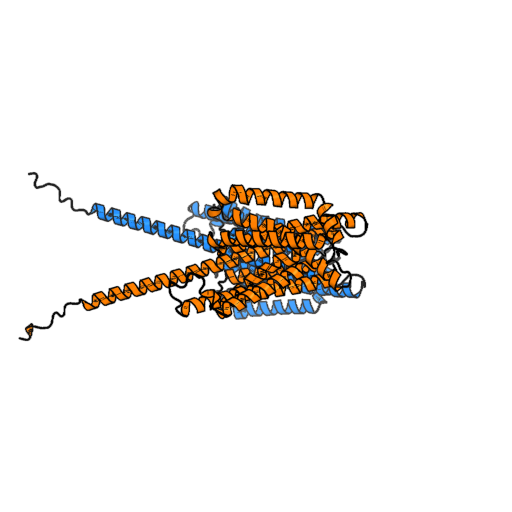97 14.609 1 90.44 87 SER A O 1
ATOM 648 N N . VAL A 1 88 ? -4.258 8.953 12.43 1 83.81 88 VAL A N 1
ATOM 649 C CA . VAL A 1 88 ? -5.566 8.391 12.117 1 83.81 88 VAL A CA 1
ATOM 650 C C . VAL A 1 88 ? -5.625 6.934 12.578 1 83.81 88 VAL A C 1
ATOM 652 O O . VAL A 1 88 ? -6.648 6.484 13.102 1 83.81 88 VAL A O 1
ATOM 655 N N . ILE A 1 89 ? -4.57 6.258 12.375 1 88 89 ILE A N 1
ATOM 656 C CA . ILE A 1 89 ? -4.496 4.863 12.789 1 88 89 ILE A CA 1
ATOM 657 C C . ILE A 1 89 ? -4.625 4.766 14.312 1 88 89 ILE A C 1
ATOM 659 O O . ILE A 1 89 ? -5.414 3.969 14.82 1 88 89 ILE A O 1
ATOM 663 N N . ILE A 1 90 ? -3.861 5.578 14.93 1 89.25 90 ILE A N 1
ATOM 664 C CA . ILE A 1 90 ? -3.867 5.562 16.391 1 89.25 90 ILE A CA 1
ATOM 665 C C . ILE A 1 90 ? -5.266 5.891 16.906 1 89.25 90 ILE A C 1
ATOM 667 O O . ILE A 1 90 ? -5.773 5.223 17.812 1 89.25 90 ILE A O 1
ATOM 671 N N . SER A 1 91 ? -5.832 6.84 16.328 1 86.06 91 SER A N 1
ATOM 672 C CA . SER A 1 91 ? -7.184 7.219 16.734 1 86.06 91 SER A CA 1
ATOM 673 C C . SER A 1 91 ? -8.172 6.082 16.484 1 86.06 91 SER A C 1
ATOM 675 O O . SER A 1 91 ? -9.016 5.789 17.328 1 86.06 91 SER A O 1
ATOM 677 N N . ALA A 1 92 ? -8.07 5.434 15.367 1 82.75 92 ALA A N 1
ATOM 678 C CA . ALA A 1 92 ? -8.984 4.355 15.008 1 82.75 92 ALA A CA 1
ATOM 679 C C . ALA A 1 92 ? -8.828 3.164 15.945 1 82.75 92 ALA A C 1
ATOM 681 O O . ALA A 1 92 ? -9.82 2.582 16.391 1 82.75 92 ALA A O 1
ATOM 682 N N . VAL A 1 93 ? -7.648 2.812 16.219 1 86.44 93 VAL A N 1
ATOM 683 C CA . VAL A 1 93 ? -7.367 1.67 17.078 1 86.44 93 VAL A CA 1
ATOM 684 C C . VAL A 1 93 ? -7.832 1.973 18.516 1 86.44 93 VAL A C 1
ATOM 686 O O . VAL A 1 93 ? -8.453 1.129 19.156 1 86.44 93 VAL A O 1
ATOM 689 N N . LEU A 1 94 ? -7.551 3.193 18.953 1 85.69 94 LEU A N 1
ATOM 690 C CA . LEU A 1 94 ? -7.961 3.58 20.297 1 85.69 94 LEU A CA 1
ATOM 691 C C . LEU A 1 94 ? -9.484 3.684 20.391 1 85.69 94 LEU A C 1
ATOM 693 O O . LEU A 1 94 ? -10.062 3.363 21.438 1 85.69 94 LEU A O 1
ATOM 697 N N . ALA A 1 95 ? -10.062 4.121 19.375 1 81.44 95 ALA A N 1
ATOM 698 C CA . ALA A 1 95 ? -11.523 4.195 19.344 1 81.44 95 ALA A CA 1
ATOM 699 C C . ALA A 1 95 ? -12.141 2.803 19.453 1 81.44 95 ALA A C 1
ATOM 701 O O . ALA A 1 95 ? -13.148 2.615 20.141 1 81.44 95 ALA A O 1
ATOM 702 N N . SER A 1 96 ? -11.586 1.896 18.734 1 81 96 SER A N 1
ATOM 703 C CA . SER A 1 96 ? -12.078 0.522 18.781 1 81 96 SER A CA 1
ATOM 704 C C . SER A 1 96 ? -11.93 -0.073 20.188 1 81 96 SER A C 1
ATOM 706 O O . SER A 1 96 ? -12.805 -0.807 20.641 1 81 96 SER A O 1
ATOM 708 N N . TRP A 1 97 ? -10.891 0.267 20.844 1 82.81 97 TRP A N 1
ATOM 709 C CA . TRP A 1 97 ? -10.594 -0.298 22.156 1 82.81 97 TRP A CA 1
ATOM 710 C C . TRP A 1 97 ? -11.375 0.43 23.25 1 82.81 97 TRP A C 1
ATOM 712 O O . TRP A 1 97 ? -11.93 -0.202 24.156 1 82.81 97 TRP A O 1
ATOM 722 N N . LEU A 1 98 ? -11.508 1.725 23.141 1 78 98 LEU A N 1
ATOM 723 C CA . LEU A 1 98 ? -12.07 2.52 24.234 1 78 98 LEU A CA 1
ATOM 724 C C . LEU A 1 98 ? -13.562 2.758 24.016 1 78 98 LEU A C 1
ATOM 726 O O . LEU A 1 98 ? -14.328 2.861 24.969 1 78 98 LEU A O 1
ATOM 730 N N . LEU A 1 99 ? -13.938 2.848 22.766 1 70.5 99 LEU A N 1
ATOM 731 C CA . LEU A 1 99 ? -15.328 3.166 22.469 1 70.5 99 LEU A CA 1
ATOM 732 C C . LEU A 1 99 ? -16.062 1.943 21.922 1 70.5 99 LEU A C 1
ATOM 734 O O . LEU A 1 99 ? -17.25 2.025 21.578 1 70.5 99 LEU A O 1
ATOM 738 N N . LYS A 1 100 ? -15.305 0.751 21.75 1 73.94 100 LYS A N 1
ATOM 739 C CA . LYS A 1 100 ? -15.859 -0.526 21.312 1 73.94 100 LYS A CA 1
ATOM 740 C C . LYS A 1 100 ? -16.406 -0.432 19.891 1 73.94 100 LYS A C 1
ATOM 742 O O . LYS A 1 100 ? -17.438 -1.014 19.578 1 73.94 100 LYS A O 1
ATOM 747 N N . GLU A 1 101 ? -15.805 0.415 19.25 1 73.44 101 GLU A N 1
ATOM 748 C CA . GLU A 1 101 ? -16.141 0.493 17.828 1 73.44 101 GLU A CA 1
ATOM 749 C C . GLU A 1 101 ? -15.477 -0.637 17.047 1 73.44 101 GLU A C 1
ATOM 751 O O . GLU A 1 101 ? -14.32 -0.973 17.281 1 73.44 101 GLU A O 1
ATOM 756 N N . ARG A 1 102 ? -16.219 -1.378 16.281 1 77.31 102 ARG A N 1
ATOM 757 C CA . ARG A 1 102 ? -15.664 -2.512 15.539 1 77.31 102 ARG A CA 1
ATOM 758 C C . ARG A 1 102 ? -14.844 -2.043 14.344 1 77.31 102 ARG A C 1
ATOM 760 O O . ARG A 1 102 ? -15.297 -1.217 13.555 1 77.31 102 ARG A O 1
ATOM 767 N N . LEU A 1 103 ? -13.664 -2.365 14.383 1 78.19 103 LEU A N 1
ATOM 768 C CA . LEU A 1 103 ? -12.82 -2.158 13.211 1 78.19 103 LEU A CA 1
ATOM 769 C C . LEU A 1 103 ? -12.992 -3.295 12.211 1 78.19 103 LEU A C 1
ATOM 771 O O . LEU A 1 103 ? -12.562 -4.422 12.461 1 78.19 103 LEU A O 1
ATOM 775 N N . LEU A 1 104 ? -13.586 -2.984 11.07 1 84.5 104 LEU A N 1
ATOM 776 C CA . LEU A 1 104 ? -13.875 -3.988 10.055 1 84.5 104 LEU A CA 1
ATOM 777 C C . LEU A 1 104 ? -12.609 -4.406 9.32 1 84.5 104 LEU A C 1
ATOM 779 O O . LEU A 1 104 ? -11.547 -3.809 9.523 1 84.5 104 LEU A O 1
ATOM 783 N N . LEU A 1 105 ? -12.727 -5.418 8.609 1 84.88 105 LEU A N 1
ATOM 784 C CA . LEU A 1 105 ? -11.586 -5.988 7.891 1 84.88 105 LEU A CA 1
ATOM 785 C C . LEU A 1 105 ? -10.922 -4.938 7.008 1 84.88 105 LEU A C 1
ATOM 787 O O . LEU A 1 105 ? -9.688 -4.855 6.961 1 84.88 105 LEU A O 1
ATOM 791 N N . LEU A 1 106 ? -11.703 -4.164 6.379 1 88 106 LEU A N 1
ATOM 792 C CA . LEU A 1 106 ? -11.164 -3.121 5.512 1 88 106 LEU A CA 1
ATOM 793 C C . LEU A 1 106 ? -10.383 -2.096 6.324 1 88 106 LEU A C 1
ATOM 795 O O . LEU A 1 106 ? -9.383 -1.555 5.848 1 88 106 LEU A O 1
ATOM 799 N N . GLY A 1 107 ? -10.844 -1.81 7.559 1 89.19 107 GLY A N 1
ATOM 800 C CA . GLY A 1 107 ? -10.117 -0.915 8.445 1 89.19 107 GLY A CA 1
ATOM 801 C C . GLY A 1 107 ? -8.758 -1.457 8.859 1 89.19 107 GLY A C 1
ATOM 802 O O . GLY A 1 107 ? -7.773 -0.721 8.875 1 89.19 107 GLY A O 1
ATOM 803 N N . LYS A 1 108 ? -8.742 -2.713 9.18 1 91.06 108 LYS A N 1
ATOM 804 C CA . LYS A 1 108 ? -7.488 -3.357 9.555 1 91.06 108 LYS A CA 1
ATOM 805 C C . LYS A 1 108 ? -6.496 -3.344 8.398 1 91.06 108 LYS A C 1
ATOM 807 O O . LYS A 1 108 ? -5.301 -3.125 8.602 1 91.06 108 LYS A O 1
ATOM 812 N N . LEU A 1 109 ? -7.043 -3.611 7.262 1 92 109 LEU A N 1
ATOM 813 C CA . LEU A 1 109 ? -6.199 -3.559 6.074 1 92 109 LEU A CA 1
ATOM 814 C C . LEU A 1 109 ? -5.664 -2.148 5.848 1 92 109 LEU A C 1
ATOM 816 O O . LEU A 1 109 ? -4.496 -1.971 5.492 1 92 109 LEU A O 1
ATOM 820 N N . GLY A 1 110 ? -6.57 -1.174 6.008 1 93 110 GLY A N 1
ATOM 821 C CA . GLY A 1 110 ? -6.133 0.208 5.891 1 93 110 GLY A CA 1
ATOM 822 C C . GLY A 1 110 ? -5.012 0.563 6.852 1 93 110 GLY A C 1
ATOM 823 O O . GLY A 1 110 ? -4.043 1.218 6.465 1 93 110 GLY A O 1
ATOM 824 N N . CYS A 1 111 ? -5.094 0.145 8.031 1 91.56 111 CYS A N 1
ATOM 825 C CA . CYS A 1 111 ? -4.055 0.378 9.031 1 91.56 111 CYS A CA 1
ATOM 826 C C . CYS A 1 111 ? -2.738 -0.266 8.602 1 91.56 111 CYS A C 1
ATOM 828 O O . CYS A 1 111 ? -1.68 0.358 8.688 1 91.56 111 CYS A O 1
ATOM 830 N N . ALA A 1 112 ? -2.838 -1.465 8.188 1 93.44 112 ALA A N 1
ATOM 831 C CA . ALA A 1 112 ? -1.647 -2.186 7.738 1 93.44 112 ALA A CA 1
ATOM 832 C C . ALA A 1 112 ? -0.958 -1.449 6.594 1 93.44 112 ALA A C 1
ATOM 834 O O . ALA A 1 112 ? 0.267 -1.309 6.586 1 93.44 112 ALA A O 1
ATOM 835 N N . MET A 1 113 ? -1.718 -0.99 5.652 1 94.94 113 MET A N 1
ATOM 836 C CA . MET A 1 113 ? -1.173 -0.285 4.496 1 94.94 113 MET A CA 1
ATOM 837 C C . MET A 1 113 ? -0.498 1.015 4.918 1 94.94 113 MET A C 1
ATOM 839 O O . MET A 1 113 ? 0.543 1.386 4.375 1 94.94 113 MET A O 1
ATOM 843 N N . CYS A 1 114 ? -1.088 1.709 5.84 1 93.19 114 CYS A N 1
ATOM 844 C CA . CYS A 1 114 ? -0.491 2.947 6.328 1 93.19 114 CYS A CA 1
ATOM 845 C C . CYS A 1 114 ? 0.846 2.678 7.008 1 93.19 114 CYS A C 1
ATOM 847 O O . CYS A 1 114 ? 1.801 3.436 6.832 1 93.19 114 CYS A O 1
ATOM 849 N N . ILE A 1 115 ? 0.887 1.63 7.781 1 93.88 115 ILE A N 1
ATOM 850 C CA . ILE A 1 115 ? 2.127 1.262 8.453 1 93.88 115 ILE A CA 1
ATOM 851 C C . ILE A 1 115 ? 3.184 0.881 7.418 1 93.88 115 ILE A C 1
ATOM 853 O O . ILE A 1 115 ? 4.332 1.325 7.5 1 93.88 115 ILE A O 1
ATOM 857 N N . VAL A 1 116 ? 2.766 0.099 6.477 1 95.69 116 VAL A N 1
ATOM 858 C CA . VAL A 1 116 ? 3.666 -0.354 5.422 1 95.69 116 VAL A CA 1
ATOM 859 C C . VAL A 1 116 ? 4.18 0.845 4.629 1 95.69 116 VAL A C 1
ATOM 861 O O . VAL A 1 116 ? 5.383 0.979 4.406 1 95.69 116 VAL A O 1
ATOM 864 N N . GLY A 1 117 ? 3.279 1.71 4.172 1 95.5 117 GLY A N 1
ATOM 865 C CA . GLY A 1 117 ? 3.678 2.902 3.443 1 95.5 117 GLY A CA 1
ATOM 866 C C . GLY A 1 117 ? 4.621 3.795 4.227 1 95.5 117 GLY A C 1
ATOM 867 O O . GLY A 1 117 ? 5.59 4.32 3.674 1 95.5 117 GLY A O 1
ATOM 868 N N . SER A 1 118 ? 4.344 3.986 5.512 1 93.56 118 SER A N 1
ATOM 869 C CA . SER A 1 118 ? 5.195 4.801 6.371 1 93.56 118 SER A CA 1
ATOM 870 C C . SER A 1 118 ? 6.594 4.199 6.492 1 93.56 118 SER A C 1
ATOM 872 O O . SER A 1 118 ? 7.59 4.926 6.469 1 93.56 118 SER A O 1
ATOM 874 N N . THR A 1 119 ? 6.645 2.918 6.66 1 92.94 119 THR A N 1
ATOM 875 C CA . THR A 1 119 ? 7.926 2.229 6.762 1 92.94 119 THR A CA 1
ATOM 876 C C . THR A 1 119 ? 8.75 2.438 5.496 1 92.94 119 THR A C 1
ATOM 878 O O . THR A 1 119 ? 9.961 2.689 5.57 1 92.94 119 THR A O 1
ATOM 881 N N . VAL A 1 120 ? 8.094 2.33 4.363 1 93.44 120 VAL A N 1
ATOM 882 C CA . VAL A 1 120 ? 8.766 2.525 3.08 1 93.44 120 VAL A CA 1
ATOM 883 C C . VAL A 1 120 ? 9.344 3.938 3.012 1 93.44 120 VAL A C 1
ATOM 885 O O . VAL A 1 120 ? 10.492 4.125 2.592 1 93.44 120 VAL A O 1
ATOM 888 N N . ILE A 1 121 ? 8.602 4.898 3.418 1 91.31 121 ILE A N 1
ATOM 889 C CA . ILE A 1 121 ? 9.031 6.289 3.344 1 91.31 121 ILE A CA 1
ATOM 890 C C . ILE A 1 121 ? 10.203 6.52 4.297 1 91.31 121 ILE A C 1
ATOM 892 O O . ILE A 1 121 ? 11.219 7.117 3.918 1 91.31 121 ILE A O 1
ATOM 896 N N . VAL A 1 122 ? 10.133 6.051 5.543 1 89.56 122 VAL A N 1
ATOM 897 C CA . VAL A 1 122 ? 11.148 6.27 6.574 1 89.56 122 VAL A CA 1
ATOM 898 C C . VAL A 1 122 ? 12.477 5.66 6.141 1 89.56 122 VAL A C 1
ATOM 900 O O . VAL A 1 122 ? 13.539 6.234 6.375 1 89.56 122 VAL A O 1
ATOM 903 N N . LEU A 1 123 ? 12.438 4.527 5.434 1 89.25 123 LEU A N 1
ATOM 904 C CA . LEU A 1 123 ? 13.648 3.799 5.074 1 89.25 123 LEU A CA 1
ATOM 905 C C . LEU A 1 123 ? 14.273 4.367 3.805 1 89.25 123 LEU A C 1
ATOM 907 O O . LEU A 1 123 ? 15.453 4.141 3.533 1 89.25 123 LEU A O 1
ATOM 911 N N . ASN A 1 124 ? 13.484 5.094 3.016 1 88.25 124 ASN A N 1
ATOM 912 C CA . ASN A 1 124 ? 13.992 5.48 1.703 1 88.25 124 ASN A CA 1
ATOM 913 C C . ASN A 1 124 ? 14.008 6.996 1.535 1 88.25 124 ASN A C 1
ATOM 915 O O . ASN A 1 124 ? 14.367 7.504 0.47 1 88.25 124 ASN A O 1
ATOM 919 N N . ALA A 1 125 ? 13.594 7.711 2.52 1 84.12 125 ALA A N 1
ATOM 920 C CA . ALA A 1 125 ? 13.578 9.172 2.426 1 84.12 125 ALA A CA 1
ATOM 921 C C . ALA A 1 125 ? 14.984 9.727 2.215 1 84.12 125 ALA A C 1
ATOM 923 O O . ALA A 1 125 ? 15.922 9.336 2.918 1 84.12 125 ALA A O 1
ATOM 924 N N . PRO A 1 126 ? 15.102 10.461 1.181 1 77.19 126 PRO A N 1
ATOM 925 C CA . PRO A 1 126 ? 16.422 11.062 0.933 1 77.19 126 PRO A CA 1
ATOM 926 C C . PRO A 1 126 ? 16.844 12.023 2.039 1 77.19 126 PRO A C 1
ATOM 928 O O . PRO A 1 126 ? 15.992 12.602 2.727 1 77.19 126 PRO A O 1
ATOM 931 N N . GLU A 1 127 ? 18.094 12.07 2.246 1 71.38 127 GLU A N 1
ATOM 932 C CA . GLU A 1 127 ? 18.641 13.016 3.211 1 71.38 127 GLU A CA 1
ATOM 933 C C . GLU A 1 127 ? 18.672 14.43 2.633 1 71.38 127 GLU A C 1
ATOM 935 O O . GLU A 1 127 ? 18.906 14.609 1.435 1 71.38 127 GLU A O 1
ATOM 940 N N . GLU A 1 128 ? 18.141 15.375 3.428 1 69.19 128 GLU A N 1
ATOM 941 C CA . GLU A 1 128 ? 18.203 16.781 3.018 1 69.19 128 GLU A CA 1
ATOM 942 C C . GLU A 1 128 ? 19.516 17.422 3.469 1 69.19 128 GLU A C 1
ATOM 944 O O . GLU A 1 128 ? 20.109 17 4.461 1 69.19 128 GLU A O 1
ATOM 949 N N . LYS A 1 129 ? 19.953 18.234 2.607 1 63.16 129 LYS A N 1
ATOM 950 C CA . LYS A 1 129 ? 21.188 18.953 2.943 1 63.16 129 LYS A CA 1
ATOM 951 C C . LYS A 1 129 ? 21.016 19.75 4.234 1 63.16 129 LYS A C 1
ATOM 953 O O . LYS A 1 129 ? 19.953 20.297 4.496 1 63.16 129 LYS A O 1
ATOM 958 N N . GLU A 1 130 ? 21.984 19.672 5.02 1 63.22 130 GLU A N 1
ATOM 959 C CA . GLU A 1 130 ? 22 20.438 6.266 1 63.22 130 GLU A CA 1
ATOM 960 C C . GLU A 1 130 ? 22.047 21.938 5.996 1 63.22 130 GLU A C 1
ATOM 962 O O . GLU A 1 130 ? 22.828 22.391 5.16 1 63.22 130 GLU A O 1
ATOM 967 N N . VAL A 1 131 ? 21.031 22.594 6.473 1 65.06 131 VAL A N 1
ATOM 968 C CA . VAL A 1 131 ? 21 24.047 6.332 1 65.06 131 VAL A CA 1
ATOM 969 C C . VAL A 1 131 ? 21.703 24.703 7.512 1 65.06 131 VAL A C 1
ATOM 971 O O . VAL A 1 131 ? 21.484 24.312 8.664 1 65.06 131 VAL A O 1
ATOM 974 N N . SER A 1 132 ? 22.703 25.547 7.207 1 63.25 132 SER A N 1
ATOM 975 C CA . SER A 1 132 ? 23.594 26.109 8.227 1 63.25 132 SER A CA 1
ATOM 976 C C . SER A 1 132 ? 23.031 27.422 8.773 1 63.25 132 SER A C 1
ATOM 978 O O . SER A 1 132 ? 23.438 27.875 9.852 1 63.25 132 SER A O 1
ATOM 980 N N . SER A 1 133 ? 22.156 28.078 8.102 1 68.75 133 SER A N 1
ATOM 981 C CA . SER A 1 133 ? 21.656 29.344 8.609 1 68.75 133 SER A CA 1
ATOM 982 C C . SER A 1 133 ? 20.266 29.656 8.07 1 68.75 133 SER A C 1
ATOM 984 O O . SER A 1 133 ? 19.859 29.109 7.039 1 68.75 133 SER A O 1
ATOM 986 N N . VAL A 1 134 ? 19.562 30.531 8.828 1 73.44 134 VAL A N 1
ATOM 987 C CA . VAL A 1 134 ? 18.234 30.953 8.43 1 73.44 134 VAL A CA 1
ATOM 988 C C . VAL A 1 134 ? 18.312 31.797 7.148 1 73.44 134 VAL A C 1
ATOM 990 O O . VAL A 1 134 ? 17.422 31.719 6.297 1 73.44 134 VAL A O 1
ATOM 993 N N . SER A 1 135 ? 19.406 32.5 7.051 1 72.94 135 SER A N 1
ATOM 994 C CA . SER A 1 135 ? 19.578 33.344 5.867 1 72.94 135 SER A CA 1
ATOM 995 C C . SER A 1 135 ? 19.75 32.5 4.609 1 72.94 135 SER A C 1
ATOM 997 O O . SER A 1 135 ? 19.344 32.906 3.52 1 72.94 135 SER A O 1
ATOM 999 N N . GLU A 1 136 ? 20.203 31.375 4.852 1 73.44 136 GLU A N 1
ATOM 1000 C CA . GLU A 1 136 ? 20.391 30.484 3.713 1 73.44 136 GLU A CA 1
ATOM 1001 C C . GLU A 1 136 ? 19.047 30 3.176 1 73.44 136 GLU A C 1
ATOM 1003 O O . GLU A 1 136 ? 18.859 29.875 1.963 1 73.44 136 GLU A O 1
ATOM 1008 N N . ILE A 1 137 ? 18.203 29.75 4.066 1 72.25 137 ILE A N 1
ATOM 1009 C CA . ILE A 1 137 ? 16.875 29.312 3.643 1 72.25 137 ILE A CA 1
ATOM 1010 C C . ILE A 1 137 ? 16.141 30.453 2.947 1 72.25 137 ILE A C 1
ATOM 1012 O O . ILE A 1 137 ? 15.5 30.25 1.913 1 72.25 137 ILE A O 1
ATOM 1016 N N . THR A 1 138 ? 16.266 31.625 3.58 1 72.38 138 THR A N 1
ATOM 1017 C CA . THR A 1 138 ? 15.625 32.812 2.996 1 72.38 138 THR A CA 1
ATOM 1018 C C . THR A 1 138 ? 16.203 33.094 1.612 1 72.38 138 THR A C 1
ATOM 1020 O O . THR A 1 138 ? 15.453 33.438 0.684 1 72.38 138 THR A O 1
ATOM 1023 N N . ASP A 1 139 ? 17.5 32.969 1.547 1 73.62 139 ASP A N 1
ATOM 1024 C CA . ASP A 1 139 ? 18.141 33.188 0.255 1 73.62 139 ASP A CA 1
ATOM 1025 C C . ASP A 1 139 ? 17.688 32.156 -0.774 1 73.62 139 ASP A C 1
ATOM 1027 O O . ASP A 1 139 ? 17.453 32.5 -1.937 1 73.62 139 ASP A O 1
ATOM 1031 N N . GLN A 1 140 ? 1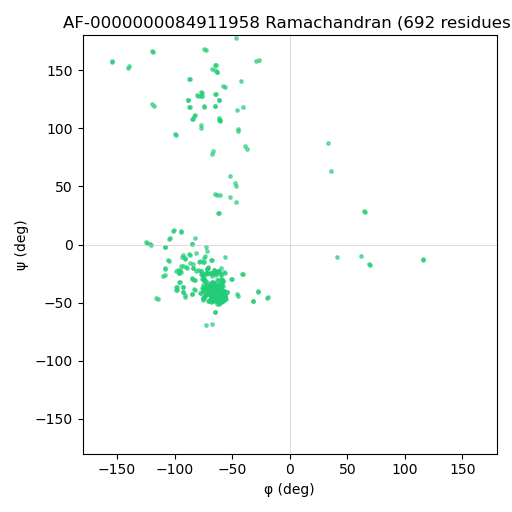7.516 31.031 -0.284 1 71.19 140 GLN A N 1
ATOM 1032 C CA . GLN A 1 140 ? 17.078 29.984 -1.197 1 71.19 140 GLN A CA 1
ATOM 1033 C C . GLN A 1 140 ? 15.633 30.188 -1.615 1 71.19 140 GLN A C 1
ATOM 1035 O O . GLN A 1 140 ? 15.258 29.875 -2.746 1 71.19 140 GLN A O 1
ATOM 1040 N N . MET A 1 141 ? 14.867 30.625 -0.692 1 72.06 141 MET A N 1
ATOM 1041 C CA . MET A 1 141 ? 13.461 30.891 -0.986 1 72.06 141 MET A CA 1
ATOM 1042 C C . MET A 1 141 ? 13.32 31.969 -2.049 1 72.06 141 MET A C 1
ATOM 1044 O O . MET A 1 141 ? 12.484 31.859 -2.953 1 72.06 141 MET A O 1
ATOM 1048 N N . PHE A 1 142 ? 14.18 32.938 -1.954 1 71.12 142 PHE A N 1
ATOM 1049 C CA . PHE A 1 142 ? 14.016 34.094 -2.844 1 71.12 142 PHE A CA 1
ATOM 1050 C C . PHE A 1 142 ? 14.875 33.938 -4.094 1 71.12 142 PHE A C 1
ATOM 1052 O O . PHE A 1 142 ? 14.578 34.5 -5.137 1 71.12 142 PHE A O 1
ATOM 1059 N N . ASP A 1 143 ? 15.914 33.094 -3.975 1 73.19 143 ASP A N 1
ATOM 1060 C CA . ASP A 1 143 ? 16.812 32.969 -5.109 1 73.19 143 ASP A CA 1
ATOM 1061 C C . ASP A 1 143 ? 16.406 31.797 -5.996 1 73.19 143 ASP A C 1
ATOM 1063 O O . ASP A 1 143 ? 16.828 31.719 -7.156 1 73.19 143 ASP A O 1
ATOM 1067 N N . ASN A 1 144 ? 15.68 30.953 -5.508 1 78.62 144 ASN A N 1
ATOM 1068 C CA . ASN A 1 144 ? 15.242 29.797 -6.285 1 78.62 144 ASN A CA 1
ATOM 1069 C C . ASN A 1 144 ? 14.016 30.125 -7.129 1 78.62 144 ASN A C 1
ATOM 1071 O O . ASN A 1 144 ? 12.898 30.188 -6.613 1 78.62 144 ASN A O 1
ATOM 1075 N N . ALA A 1 145 ? 14.102 30.234 -8.375 1 79.69 145 ALA A N 1
ATOM 1076 C CA . ALA A 1 145 ? 13.055 30.656 -9.305 1 79.69 145 ALA A CA 1
ATOM 1077 C C . ALA A 1 145 ? 11.875 29.688 -9.273 1 79.69 145 ALA A C 1
ATOM 1079 O O . ALA A 1 145 ? 10.719 30.109 -9.164 1 79.69 145 ALA A O 1
ATOM 1080 N N . PRO A 1 146 ? 12.188 28.438 -9.273 1 81.19 146 PRO A N 1
ATOM 1081 C CA . PRO A 1 146 ? 11.047 27.516 -9.273 1 81.19 146 PRO A CA 1
ATOM 1082 C C . PRO A 1 146 ? 10.219 27.609 -7.996 1 81.19 146 PRO A C 1
ATOM 1084 O O . PRO A 1 146 ? 8.984 27.516 -8.047 1 81.19 146 PRO A O 1
ATOM 1087 N N . PHE A 1 147 ? 10.875 27.75 -6.914 1 86.06 147 PHE A N 1
ATOM 1088 C CA . PHE A 1 147 ? 10.125 27.859 -5.668 1 86.06 147 PHE A CA 1
ATOM 1089 C C . PHE A 1 147 ? 9.352 29.172 -5.621 1 86.06 147 PHE A C 1
ATOM 1091 O O . PHE A 1 147 ? 8.203 29.203 -5.168 1 86.06 147 PHE A O 1
ATOM 1098 N N . LEU A 1 148 ? 9.945 30.203 -6.031 1 86.06 148 LEU A N 1
ATOM 1099 C CA . LEU A 1 148 ? 9.273 31.5 -6.066 1 86.06 148 LEU A CA 1
ATOM 1100 C C . LEU A 1 148 ? 8.039 31.438 -6.957 1 86.06 148 LEU A C 1
ATOM 1102 O O . LEU A 1 148 ? 7 32.031 -6.625 1 86.06 148 LEU A O 1
ATOM 1106 N N . GLY A 1 149 ? 8.266 30.797 -8.102 1 87.81 149 GLY A N 1
ATOM 1107 C CA . GLY A 1 149 ? 7.105 30.594 -8.961 1 87.81 149 GLY A CA 1
ATOM 1108 C C . GLY A 1 149 ? 5.98 29.844 -8.281 1 87.81 149 GLY A C 1
ATOM 1109 O O . GLY A 1 149 ? 4.812 30.219 -8.406 1 87.81 149 GLY A O 1
ATOM 1110 N N . TYR A 1 150 ? 6.332 28.828 -7.547 1 90.19 150 TYR A N 1
ATOM 1111 C CA . TYR A 1 150 ? 5.348 28.062 -6.805 1 90.19 150 TYR A CA 1
ATOM 1112 C C . TYR A 1 150 ? 4.656 28.922 -5.75 1 90.19 150 TYR A C 1
ATOM 1114 O O . TYR A 1 150 ? 3.43 28.891 -5.629 1 90.19 150 TYR A O 1
ATOM 1122 N N . ALA A 1 151 ? 5.441 29.656 -5.008 1 89.38 151 ALA A N 1
ATOM 1123 C CA . ALA A 1 151 ? 4.895 30.484 -3.936 1 89.38 151 ALA A CA 1
ATOM 1124 C C . ALA A 1 151 ? 3.92 31.531 -4.484 1 89.38 151 ALA A C 1
ATOM 1126 O O . ALA A 1 151 ? 2.838 31.734 -3.928 1 89.38 151 ALA A O 1
ATOM 1127 N N . VAL A 1 152 ? 4.301 32.094 -5.562 1 90.31 152 VAL A N 1
ATOM 1128 C CA . VAL A 1 152 ? 3.447 33.094 -6.18 1 90.31 152 VAL A CA 1
ATOM 1129 C C . VAL A 1 152 ? 2.16 32.438 -6.688 1 90.31 152 VAL A C 1
ATOM 1131 O O . VAL A 1 152 ? 1.069 33 -6.504 1 90.31 152 VAL A O 1
ATOM 1134 N N . CYS A 1 153 ? 2.307 31.312 -7.262 1 92.12 153 CYS A N 1
ATOM 1135 C CA . CYS A 1 153 ? 1.145 30.594 -7.766 1 92.12 153 CYS A CA 1
ATOM 1136 C C . CYS A 1 153 ? 0.195 30.234 -6.633 1 92.12 153 CYS A C 1
ATOM 1138 O O . CYS A 1 153 ? -1.023 30.344 -6.773 1 92.12 153 CYS A O 1
ATOM 1140 N N . VAL A 1 154 ? 0.757 29.797 -5.578 1 91.38 154 VAL A N 1
ATOM 1141 C CA . VAL A 1 154 ? -0.038 29.391 -4.422 1 91.38 154 VAL A CA 1
ATOM 1142 C C . VAL A 1 154 ? -0.781 30.594 -3.855 1 91.38 154 VAL A C 1
ATOM 1144 O O . VAL A 1 154 ? -1.968 30.516 -3.531 1 91.38 154 VAL A O 1
ATOM 1147 N N . ILE A 1 155 ? -0.14 31.719 -3.75 1 91.12 155 ILE A N 1
ATOM 1148 C CA . ILE A 1 155 ? -0.75 32.906 -3.189 1 91.12 155 ILE A CA 1
ATOM 1149 C C . ILE A 1 155 ? -1.864 33.406 -4.109 1 91.12 155 ILE A C 1
ATOM 1151 O O . ILE A 1 155 ? -2.975 33.688 -3.654 1 91.12 155 ILE A O 1
ATOM 1155 N N . LEU A 1 156 ? -1.651 33.406 -5.391 1 92.81 156 LEU A N 1
ATOM 1156 C CA . LEU A 1 156 ? -2.652 33.875 -6.352 1 92.81 156 LEU A CA 1
ATOM 1157 C C . LEU A 1 156 ? -3.844 32.906 -6.387 1 92.81 156 LEU A C 1
ATOM 1159 O O . LEU A 1 156 ? -4.996 33.344 -6.426 1 92.81 156 LEU A O 1
ATOM 1163 N N . LEU A 1 157 ? -3.492 31.688 -6.398 1 92.75 157 LEU A N 1
ATOM 1164 C CA . LEU A 1 157 ? -4.555 30.688 -6.41 1 92.75 157 LEU A CA 1
ATOM 1165 C C . LEU A 1 157 ? -5.406 30.781 -5.148 1 92.75 157 LEU A C 1
ATOM 1167 O O . LEU A 1 157 ? -6.637 30.688 -5.215 1 92.75 157 LEU A O 1
ATOM 1171 N N . SER A 1 158 ? -4.773 30.938 -4.035 1 92.19 158 SER A N 1
ATOM 1172 C CA . SER A 1 158 ? -5.504 31.047 -2.775 1 92.19 158 SER A CA 1
ATOM 1173 C C . SER A 1 158 ? -6.398 32.281 -2.762 1 92.19 158 SER A C 1
ATOM 1175 O O . SER A 1 158 ? -7.555 32.219 -2.342 1 92.19 158 SER A O 1
ATOM 1177 N N . LEU A 1 159 ? -5.895 33.375 -3.229 1 91.88 159 LEU A N 1
ATOM 1178 C CA . LEU A 1 159 ? -6.684 34.594 -3.271 1 91.88 159 LEU A CA 1
ATOM 1179 C C . LEU A 1 159 ? -7.848 34.438 -4.242 1 91.88 159 LEU A C 1
ATOM 1181 O O . LEU A 1 159 ? -8.961 34.906 -3.955 1 91.88 159 LEU A O 1
ATOM 1185 N N . TYR A 1 160 ? -7.57 33.875 -5.344 1 92.12 160 TYR A N 1
ATOM 1186 C CA . TYR A 1 160 ? -8.617 33.625 -6.332 1 92.12 160 TYR A CA 1
ATOM 1187 C C . TYR A 1 160 ? -9.711 32.75 -5.758 1 92.12 160 TYR A C 1
ATOM 1189 O O . TYR A 1 160 ? -10.906 33.031 -5.91 1 92.12 160 TYR A O 1
ATOM 1197 N N . LEU A 1 161 ? -9.344 31.719 -5.094 1 91.25 161 LEU A N 1
ATOM 1198 C CA . LEU A 1 161 ? -10.305 30.781 -4.535 1 91.25 161 LEU A CA 1
ATOM 1199 C C . LEU A 1 161 ? -11.07 31.406 -3.373 1 91.25 161 LEU A C 1
ATOM 1201 O O . LEU A 1 161 ? -12.281 31.203 -3.24 1 91.25 161 LEU A O 1
ATOM 1205 N N . ILE A 1 162 ? -10.445 32.188 -2.562 1 89.5 162 ILE A N 1
ATOM 1206 C CA . ILE A 1 162 ? -11.031 32.75 -1.36 1 89.5 162 ILE A CA 1
ATOM 1207 C C . ILE A 1 162 ? -12.039 33.844 -1.749 1 89.5 162 ILE A C 1
ATOM 1209 O O . ILE A 1 162 ? -13.156 33.875 -1.215 1 89.5 162 ILE A O 1
ATOM 1213 N N . PHE A 1 163 ? -11.68 34.625 -2.744 1 89.25 163 PHE A N 1
ATOM 1214 C CA . PHE A 1 163 ? -12.492 35.812 -2.998 1 89.25 163 PHE A CA 1
ATOM 1215 C C . PHE A 1 163 ? -13.484 35.562 -4.129 1 89.25 163 PHE A C 1
ATOM 1217 O O . PHE A 1 163 ? -14.539 36.219 -4.191 1 89.25 163 PHE A O 1
ATOM 1224 N N . ILE A 1 164 ? -13.234 34.625 -4.988 1 88 164 ILE A N 1
ATOM 1225 C CA . ILE A 1 164 ? -14.094 34.469 -6.152 1 88 164 ILE A CA 1
ATOM 1226 C C . ILE A 1 164 ? -14.836 33.125 -6.086 1 88 164 ILE A C 1
ATOM 1228 O O . ILE A 1 164 ? -16.062 33.094 -6.223 1 88 164 ILE A O 1
ATOM 1232 N N . VAL A 1 165 ? -14.156 32.125 -5.797 1 87.62 165 VAL A N 1
ATOM 1233 C CA . VAL A 1 165 ? -14.75 30.812 -5.969 1 87.62 165 VAL A CA 1
ATOM 1234 C C . VAL A 1 165 ? -15.445 30.391 -4.68 1 87.62 165 VAL A C 1
ATOM 1236 O O . VAL A 1 165 ? -16.547 29.859 -4.711 1 87.62 165 VAL A O 1
ATOM 1239 N N . ALA A 1 166 ? -14.844 30.562 -3.533 1 84.62 166 ALA A N 1
ATOM 1240 C CA . ALA A 1 166 ? -15.336 30.078 -2.248 1 84.62 166 ALA A CA 1
ATOM 1241 C C . ALA A 1 166 ? -16.719 30.641 -1.938 1 84.62 166 ALA A C 1
ATOM 1243 O O . ALA A 1 166 ? -17.609 29.922 -1.495 1 84.62 166 ALA A O 1
ATOM 1244 N N . PRO A 1 167 ? -16.969 31.938 -2.242 1 82.12 167 PRO A N 1
ATOM 1245 C CA . PRO A 1 167 ? -18.297 32.469 -1.94 1 82.12 167 PRO A CA 1
ATOM 1246 C C . PRO A 1 167 ? -19.375 31.922 -2.871 1 82.12 167 PRO A C 1
ATOM 1248 O O . PRO A 1 167 ? -20.531 31.812 -2.475 1 82.12 167 PRO A O 1
ATOM 1251 N N . LYS A 1 168 ? -19.031 31.422 -4.02 1 84.19 168 LYS A N 1
ATOM 1252 C CA . LYS A 1 168 ? -20.016 30.938 -4.992 1 84.19 168 LYS A CA 1
ATOM 1253 C C . LYS A 1 168 ? -20.156 29.422 -4.918 1 84.19 168 LYS A C 1
ATOM 1255 O O . LYS A 1 168 ? -21.266 28.906 -4.996 1 84.19 168 LYS A O 1
ATOM 1260 N N . HIS A 1 169 ? -19.031 28.797 -4.727 1 82.94 169 HIS A N 1
ATOM 1261 C CA . HIS A 1 169 ? -19.062 27.344 -4.895 1 82.94 169 HIS A CA 1
ATOM 1262 C C . HIS A 1 169 ? -18.562 26.641 -3.643 1 82.94 169 HIS A C 1
ATOM 1264 O O . HIS A 1 169 ? -18.516 25.406 -3.598 1 82.94 169 HIS A O 1
ATOM 1270 N N . GLY A 1 170 ? -18.203 27.266 -2.596 1 78.25 170 GLY A N 1
ATOM 1271 C CA . GLY A 1 170 ? -17.594 26.703 -1.404 1 78.25 170 GLY A CA 1
ATOM 1272 C C . GLY A 1 170 ? -18.5 25.734 -0.669 1 78.25 170 GLY A C 1
ATOM 1273 O O . GLY A 1 170 ? -18.016 24.781 -0.053 1 78.25 170 GLY A O 1
ATOM 1274 N N . LYS A 1 171 ? -19.766 25.859 -0.826 1 77.62 171 LYS A N 1
ATOM 1275 C CA . LYS A 1 171 ? -20.688 25 -0.106 1 77.62 171 LYS A CA 1
ATOM 1276 C C . LYS A 1 171 ? -21.062 23.766 -0.939 1 77.62 171 LYS A C 1
ATOM 1278 O O . LYS A 1 171 ? -21.594 22.781 -0.408 1 77.62 171 LYS A O 1
ATOM 1283 N N . ARG A 1 172 ? -20.703 23.812 -2.131 1 79.94 172 ARG A N 1
ATOM 1284 C CA . ARG A 1 172 ? -21.156 22.734 -2.994 1 79.94 172 ARG A CA 1
ATOM 1285 C C . ARG A 1 172 ? -19.984 21.797 -3.348 1 79.94 172 ARG A C 1
ATOM 1287 O O . ARG A 1 172 ? -20.203 20.625 -3.617 1 79.94 172 ARG A O 1
ATOM 1294 N N . ASN A 1 173 ? -18.922 22.484 -3.277 1 88.5 173 ASN A N 1
ATOM 1295 C CA . ASN A 1 173 ? -17.766 21.719 -3.713 1 88.5 173 ASN A CA 1
ATOM 1296 C C . ASN A 1 173 ? -16.734 21.578 -2.592 1 88.5 173 ASN A C 1
ATOM 1298 O O . ASN A 1 173 ? -16.156 22.562 -2.143 1 88.5 173 ASN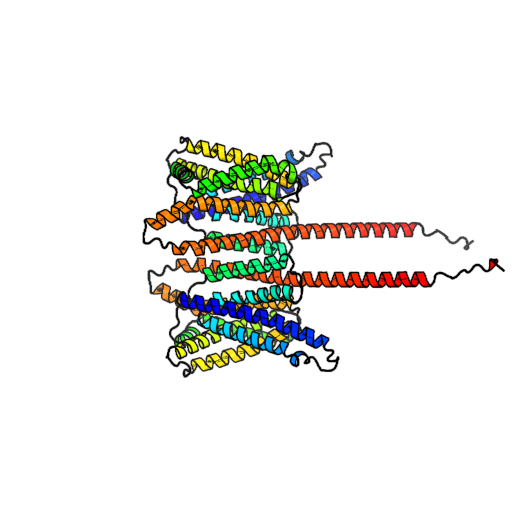 A O 1
ATOM 1302 N N . ILE A 1 174 ? -16.438 20.359 -2.236 1 87 174 ILE A N 1
ATOM 1303 C CA . ILE A 1 174 ? -15.555 20.031 -1.118 1 87 174 ILE A CA 1
ATOM 1304 C C . ILE A 1 174 ? -14.117 20.422 -1.455 1 87 174 ILE A C 1
ATOM 1306 O O . ILE A 1 174 ? -13.328 20.734 -0.563 1 87 174 ILE A O 1
ATOM 1310 N N . PHE A 1 175 ? -13.781 20.484 -2.715 1 88.94 175 PHE A N 1
ATOM 1311 C CA . PHE A 1 175 ? -12.406 20.703 -3.146 1 88.94 175 PHE A CA 1
ATOM 1312 C C . PHE A 1 175 ? -11.992 22.156 -2.965 1 88.94 175 PHE A C 1
ATOM 1314 O O . PHE A 1 175 ? -10.812 22.453 -2.783 1 88.94 175 PHE A O 1
ATOM 1321 N N . VAL A 1 176 ? -12.969 23.016 -2.992 1 90.25 176 VAL A N 1
ATOM 1322 C CA . VAL A 1 176 ? -12.641 24.438 -2.953 1 90.25 176 VAL A CA 1
ATOM 1323 C C . VAL A 1 176 ? -11.992 24.781 -1.612 1 90.25 176 VAL A C 1
ATOM 1325 O O . VAL A 1 176 ? -10.852 25.25 -1.564 1 90.25 176 VAL A O 1
ATOM 1328 N N . ASN A 1 177 ? -12.641 24.547 -0.482 1 89 177 ASN A N 1
ATOM 1329 C CA . ASN A 1 177 ? -12.117 24.875 0.839 1 89 177 ASN A CA 1
ATOM 1330 C C . ASN A 1 177 ? -10.875 24.062 1.172 1 89 177 ASN A C 1
ATOM 1332 O O . ASN A 1 177 ? -9.914 24.578 1.749 1 89 177 ASN A O 1
ATOM 1336 N N . ILE A 1 178 ? -10.797 22.859 0.734 1 90.94 178 ILE A N 1
ATOM 1337 C CA . ILE A 1 178 ? -9.703 21.953 1.086 1 90.94 178 ILE A CA 1
ATOM 1338 C C . ILE A 1 178 ? -8.453 22.328 0.294 1 90.94 178 ILE A C 1
ATOM 1340 O O . ILE A 1 178 ? -7.332 22.234 0.808 1 90.94 178 ILE A O 1
ATOM 1344 N N . THR A 1 179 ? -8.711 22.719 -0.942 1 92.44 179 THR A N 1
ATOM 1345 C CA . THR A 1 179 ? -7.57 23.141 -1.746 1 92.44 179 THR A CA 1
ATOM 1346 C C . THR A 1 179 ? -6.922 24.391 -1.149 1 92.44 179 THR A C 1
ATOM 1348 O O . THR A 1 179 ? -5.695 24.484 -1.085 1 92.44 179 THR A O 1
ATOM 1351 N N . ILE A 1 180 ? -7.73 25.312 -0.744 1 91.81 180 ILE A N 1
ATOM 1352 C CA . ILE A 1 180 ? -7.215 26.516 -0.099 1 91.81 180 ILE A CA 1
ATOM 1353 C C . ILE A 1 180 ? -6.391 26.125 1.126 1 91.81 180 ILE A C 1
ATOM 1355 O O . ILE A 1 180 ? -5.246 26.578 1.278 1 91.81 180 ILE A O 1
ATOM 1359 N N . CYS A 1 181 ? -6.902 25.297 1.915 1 89.94 181 CYS A N 1
ATOM 1360 C CA . CYS A 1 181 ? -6.25 24.828 3.133 1 89.94 181 CYS A CA 1
ATOM 1361 C C . CYS A 1 181 ? -4.938 24.125 2.811 1 89.94 181 CYS A C 1
ATOM 1363 O O . CYS A 1 181 ? -3.932 24.328 3.486 1 89.94 181 CYS A O 1
ATOM 1365 N N . SER A 1 182 ? -4.93 23.406 1.838 1 92.94 182 SER A N 1
ATOM 1366 C CA . SER A 1 182 ? -3.785 22.562 1.501 1 92.94 182 SER A CA 1
ATOM 1367 C C . SER A 1 182 ? -2.65 23.391 0.905 1 92.94 182 SER A C 1
ATOM 1369 O O . SER A 1 182 ? -1.492 23.234 1.299 1 92.94 182 SER A O 1
ATOM 1371 N N . VAL A 1 183 ? -3.014 24.266 -0.03 1 93.06 183 VAL A N 1
ATOM 1372 C CA . VAL A 1 183 ? -1.993 25.047 -0.711 1 93.06 183 VAL A CA 1
ATOM 1373 C C . VAL A 1 183 ? -1.374 26.047 0.266 1 93.06 183 VAL A C 1
ATOM 1375 O O . VAL A 1 183 ? -0.153 26.219 0.296 1 93.06 183 VAL A O 1
ATOM 1378 N N . VAL A 1 184 ? -2.162 26.688 1.063 1 91.81 184 VAL A N 1
ATOM 1379 C CA . VAL A 1 184 ? -1.67 27.609 2.068 1 91.81 184 VAL A CA 1
ATOM 1380 C C . VAL A 1 184 ? -0.865 26.859 3.125 1 91.81 184 VAL A C 1
ATOM 1382 O O . VAL A 1 184 ? 0.152 27.359 3.613 1 91.81 184 VAL A O 1
ATOM 1385 N N . GLY A 1 185 ? -1.328 25.734 3.449 1 90.44 185 GLY A N 1
ATOM 1386 C CA . GLY A 1 185 ? -0.627 24.891 4.414 1 90.44 185 GLY A CA 1
ATOM 1387 C C . GLY A 1 185 ? 0.771 24.516 3.969 1 90.44 185 GLY A C 1
ATOM 1388 O O . GLY A 1 185 ? 1.684 24.406 4.789 1 90.44 185 GLY A O 1
ATOM 1389 N N . SER A 1 186 ? 0.92 24.281 2.705 1 91.94 186 SER A N 1
ATOM 1390 C CA . SER A 1 186 ? 2.24 23.938 2.188 1 91.94 186 SER A CA 1
ATOM 1391 C C . SER A 1 186 ? 3.248 25.047 2.453 1 91.94 186 SER A C 1
ATOM 1393 O O . SER A 1 186 ? 4.418 24.781 2.732 1 91.94 186 SER A O 1
ATOM 1395 N N . LEU A 1 187 ? 2.826 26.281 2.381 1 89.94 187 LEU A N 1
ATOM 1396 C CA . LEU A 1 187 ? 3.695 27.422 2.674 1 89.94 187 LEU A CA 1
ATOM 1397 C C . LEU A 1 187 ? 3.971 27.516 4.172 1 89.94 187 LEU A C 1
ATOM 1399 O O . LEU A 1 187 ? 5.062 27.922 4.578 1 89.94 187 LEU A O 1
ATOM 1403 N N . SER A 1 188 ? 2.951 27.125 4.906 1 89.5 188 SER A N 1
ATOM 1404 C CA . SER A 1 188 ? 3.135 27.141 6.355 1 89.5 188 SER A CA 1
ATOM 1405 C C . SER A 1 188 ? 4.254 26.203 6.777 1 89.5 188 SER A C 1
ATOM 1407 O O . SER A 1 188 ? 5.039 26.516 7.672 1 89.5 188 SER A O 1
ATOM 1409 N N . VAL A 1 189 ? 4.328 25.078 6.184 1 88.19 189 VAL A N 1
ATOM 1410 C CA . VAL A 1 189 ? 5.332 24.078 6.531 1 88.19 189 VAL A CA 1
ATOM 1411 C C . VAL A 1 189 ? 6.727 24.609 6.215 1 88.19 189 VAL A C 1
ATOM 1413 O O . VAL A 1 189 ? 7.668 24.391 6.977 1 88.19 189 VAL A O 1
ATOM 1416 N N . ILE A 1 190 ? 6.828 25.312 5.129 1 85.56 190 ILE A N 1
ATOM 1417 C CA . ILE A 1 190 ? 8.102 25.938 4.773 1 85.56 190 ILE A CA 1
ATOM 1418 C C . ILE A 1 190 ? 8.492 26.969 5.828 1 85.56 190 ILE A C 1
ATOM 1420 O O . ILE A 1 190 ? 9.656 27.047 6.227 1 85.56 190 ILE A O 1
ATOM 1424 N N . GLY A 1 191 ? 7.539 27.766 6.191 1 86.94 191 GLY A N 1
ATOM 1425 C CA . GLY A 1 191 ? 7.777 28.734 7.254 1 86.94 191 GLY A CA 1
ATOM 1426 C C . GLY A 1 191 ? 8.18 28.078 8.57 1 86.94 191 GLY A C 1
ATOM 1427 O O . GLY A 1 191 ? 9.094 28.562 9.242 1 86.94 191 GLY A O 1
ATOM 1428 N N . VAL A 1 192 ? 7.539 27.031 8.836 1 87.12 192 VAL A N 1
ATOM 1429 C CA . VAL A 1 192 ? 7.824 26.312 10.078 1 87.12 192 VAL A CA 1
ATOM 1430 C C . VAL A 1 192 ? 9.227 25.719 10.023 1 87.12 192 VAL A C 1
ATOM 1432 O O . VAL A 1 192 ? 9.938 25.688 11.031 1 87.12 192 VAL A O 1
ATOM 1435 N N . LYS A 1 193 ? 9.523 25.219 8.922 1 83.44 193 LYS A N 1
ATOM 1436 C CA . LYS A 1 193 ? 10.875 24.703 8.758 1 83.44 193 LYS A CA 1
ATOM 1437 C C . LYS A 1 193 ? 11.922 25.797 8.992 1 83.44 193 LYS A C 1
ATOM 1439 O O . LYS A 1 193 ? 12.938 25.547 9.656 1 83.44 193 LYS A O 1
ATOM 1444 N N . GLY A 1 194 ? 11.75 26.906 8.391 1 82.94 194 GLY A N 1
ATOM 1445 C CA . GLY A 1 194 ? 12.641 28.031 8.633 1 82.94 194 GLY A CA 1
ATOM 1446 C C . GLY A 1 194 ? 12.734 28.422 10.094 1 82.94 194 GLY A C 1
ATOM 1447 O O . GLY A 1 194 ? 13.836 28.625 10.617 1 82.94 194 GLY A O 1
ATOM 1448 N N . LEU A 1 195 ? 11.586 28.469 10.688 1 84.25 195 LEU A N 1
ATOM 1449 C CA . LEU A 1 195 ? 11.539 28.812 12.109 1 84.25 195 LEU A CA 1
ATOM 1450 C C . LEU A 1 195 ? 12.219 27.734 12.945 1 84.25 195 LEU A C 1
ATOM 1452 O O . LEU A 1 195 ? 12.898 28.031 13.93 1 84.25 195 LEU A O 1
ATOM 1456 N N . GLY A 1 196 ? 11.977 26.5 12.625 1 82.69 196 GLY A N 1
ATOM 1457 C CA . GLY A 1 196 ? 12.602 25.391 13.328 1 82.69 196 GLY A CA 1
ATOM 1458 C C . GLY A 1 196 ? 14.117 25.406 13.25 1 82.69 196 GLY A C 1
ATOM 1459 O O . GLY A 1 196 ? 14.789 25.172 14.25 1 82.69 196 GLY A O 1
ATOM 1460 N N . ILE A 1 197 ? 14.586 25.703 12.148 1 79.5 197 ILE A N 1
ATOM 1461 C CA . ILE A 1 197 ? 16.031 25.781 11.969 1 79.5 197 ILE A CA 1
ATOM 1462 C C . ILE A 1 197 ? 16.594 26.953 12.766 1 79.5 197 ILE A C 1
ATOM 1464 O O . ILE A 1 197 ? 17.656 26.844 13.375 1 79.5 197 ILE A O 1
ATOM 1468 N N . ALA A 1 198 ? 15.891 28.062 12.727 1 82 198 ALA A N 1
ATOM 1469 C CA . ALA A 1 198 ? 16.297 29.219 13.516 1 82 198 ALA A CA 1
ATOM 1470 C C . ALA A 1 198 ? 16.391 28.875 15 1 82 198 ALA A C 1
ATOM 1472 O O . ALA A 1 198 ? 17.344 29.266 15.68 1 82 198 ALA A O 1
ATOM 1473 N N . LEU A 1 199 ? 15.469 28.156 15.367 1 80.56 199 LEU A N 1
ATOM 1474 C CA . LEU A 1 199 ? 15.43 27.75 16.781 1 80.56 199 LEU A CA 1
ATOM 1475 C C . LEU A 1 199 ? 16.547 26.766 17.094 1 80.56 199 LEU A C 1
ATOM 1477 O O . LEU A 1 199 ? 17.188 26.859 18.141 1 80.56 199 LEU A O 1
ATOM 1481 N N . LYS A 1 200 ? 16.75 25.828 16.188 1 78.88 200 LYS A N 1
ATOM 1482 C CA . LYS A 1 200 ? 17.797 24.828 16.359 1 78.88 200 LYS A CA 1
ATOM 1483 C C . LYS A 1 200 ? 19.172 25.5 16.438 1 78.88 200 LYS A C 1
ATOM 1485 O O . LYS A 1 200 ? 19.984 25.156 17.297 1 78.88 200 LYS A O 1
ATOM 1490 N N . LEU A 1 201 ? 19.406 26.469 15.648 1 79 201 LEU A N 1
ATOM 1491 C CA . LEU A 1 201 ? 20.703 27.156 15.609 1 79 201 LEU A CA 1
ATOM 1492 C C . LEU A 1 201 ? 20.859 28.078 16.812 1 79 201 LEU A C 1
ATOM 1494 O O . LEU A 1 201 ? 21.969 28.219 17.344 1 79 201 LEU A O 1
ATOM 1498 N N . THR A 1 202 ? 19.766 28.656 17.219 1 81.06 202 THR A N 1
ATOM 1499 C CA . THR A 1 202 ? 19.828 29.5 18.406 1 81.06 202 THR A CA 1
ATOM 1500 C C . THR A 1 202 ? 20.188 28.688 19.641 1 81.06 202 THR A C 1
ATOM 1502 O O . THR A 1 202 ? 20.969 29.125 20.469 1 81.06 202 THR A O 1
ATOM 1505 N N . LEU A 1 203 ? 19.656 27.516 19.719 1 80.25 203 LEU A N 1
ATOM 1506 C CA . LEU A 1 203 ? 19.938 26.656 20.859 1 80.25 203 LEU A CA 1
ATOM 1507 C C . LEU A 1 203 ? 21.359 26.109 20.781 1 80.25 203 LEU A C 1
ATOM 1509 O O . LEU A 1 203 ? 21.953 25.766 21.812 1 80.25 203 LEU A O 1
ATOM 1513 N N . GLN A 1 204 ? 21.891 26.047 19.562 1 78.75 204 GLN A N 1
ATOM 1514 C CA . GLN A 1 204 ? 23.266 25.594 19.391 1 78.75 204 GLN A CA 1
ATOM 1515 C C . GLN A 1 204 ? 24.25 26.75 19.578 1 78.75 204 GLN A C 1
ATOM 1517 O O . GLN A 1 204 ? 25.469 26.547 19.547 1 78.75 204 GLN A O 1
ATOM 1522 N N . GLY A 1 205 ? 23.734 27.969 19.875 1 76.31 205 GLY A N 1
ATOM 1523 C CA . GLY A 1 205 ? 24.625 29.047 20.25 1 76.31 205 GLY A CA 1
ATOM 1524 C C . GLY A 1 205 ? 24.625 30.203 19.266 1 76.31 205 GLY A C 1
ATOM 1525 O O . GLY A 1 205 ? 25.219 31.25 19.516 1 76.31 205 GLY A O 1
ATOM 1526 N N . SER A 1 206 ? 24.062 30.031 18.109 1 75.62 206 SER A N 1
ATOM 1527 C CA . SER A 1 206 ? 23.984 31.109 17.125 1 75.62 206 SER A CA 1
ATOM 1528 C C . SER A 1 206 ? 22.609 31.766 17.141 1 75.62 206 SER A C 1
ATOM 1530 O O . SER A 1 206 ? 21.656 31.219 16.609 1 75.62 206 SER A O 1
ATOM 1532 N N . ASN A 1 207 ? 22.547 32.812 17.875 1 74.5 207 ASN A N 1
ATOM 1533 C CA . ASN A 1 207 ? 21.25 33.469 18.062 1 74.5 207 ASN A CA 1
ATOM 1534 C C . ASN A 1 207 ? 20.688 33.969 16.734 1 74.5 207 ASN A C 1
ATOM 1536 O O . ASN A 1 207 ? 21.25 34.844 16.109 1 74.5 207 ASN A O 1
ATOM 1540 N N . GLN A 1 208 ? 19.734 33.344 16.25 1 72.31 208 GLN A N 1
ATOM 1541 C CA . GLN A 1 208 ? 19.109 33.688 14.977 1 72.31 208 GLN A CA 1
ATOM 1542 C C . GLN A 1 208 ? 17.781 34.375 15.188 1 72.31 208 GLN A C 1
ATOM 1544 O O . GLN A 1 208 ? 17.125 34.781 14.219 1 72.31 208 GLN A O 1
ATOM 1549 N N . LEU A 1 209 ? 17.438 34.656 16.438 1 72.38 209 LEU A N 1
ATOM 1550 C CA . LEU A 1 209 ? 16.156 35.25 16.734 1 72.38 209 LEU A CA 1
ATOM 1551 C C . LEU A 1 209 ? 16.188 36.75 16.438 1 72.38 209 LEU A C 1
ATOM 1553 O O . LEU A 1 209 ? 15.133 37.375 16.281 1 72.38 209 LEU A O 1
ATOM 1557 N N . GLY A 1 210 ? 17.297 37.125 16.312 1 71.19 210 GLY A N 1
ATOM 1558 C CA . GLY A 1 210 ? 17.422 38.562 16.031 1 71.19 210 GLY A CA 1
ATOM 1559 C C . GLY A 1 210 ? 17.328 38.875 14.539 1 71.19 210 GLY A C 1
ATOM 1560 O O . GLY A 1 210 ? 17.172 40.031 14.156 1 71.19 210 GLY A O 1
ATOM 1561 N N . ASN A 1 211 ? 17.344 37.906 13.781 1 75.44 211 ASN A N 1
ATOM 1562 C CA . ASN A 1 211 ? 17.312 38.125 12.336 1 75.44 211 ASN A CA 1
ATOM 1563 C C . ASN A 1 211 ? 15.898 38.406 11.844 1 75.44 211 ASN A C 1
ATOM 1565 O O . ASN A 1 211 ? 14.938 37.844 12.359 1 75.44 211 ASN A O 1
ATOM 1569 N N . ALA A 1 212 ? 15.672 39.469 11.086 1 77.19 212 ALA A N 1
ATOM 1570 C CA . ALA A 1 212 ? 14.398 39.906 10.508 1 77.19 212 ALA A CA 1
ATOM 1571 C C . ALA A 1 212 ? 13.727 38.75 9.773 1 77.19 212 ALA A C 1
ATOM 1573 O O . ALA A 1 212 ? 12.492 38.656 9.75 1 77.19 212 ALA A O 1
ATOM 1574 N N . SER A 1 213 ? 14.516 37.906 9.281 1 79.81 213 SER A N 1
ATOM 1575 C CA . SER A 1 213 ? 13.977 36.781 8.539 1 79.81 213 SER A CA 1
ATOM 1576 C C . SER A 1 213 ? 13.172 35.844 9.445 1 79.81 213 SER A C 1
ATOM 1578 O O . SER A 1 213 ? 12.141 35.312 9.039 1 79.81 213 SER A O 1
ATOM 1580 N N . THR A 1 214 ? 13.594 35.719 10.672 1 83.25 214 THR A N 1
ATOM 1581 C CA . THR A 1 214 ? 12.906 34.844 11.617 1 83.25 214 THR A CA 1
ATOM 1582 C C . THR A 1 214 ? 11.508 35.375 11.922 1 83.25 214 THR A C 1
ATOM 1584 O O . THR A 1 214 ? 10.539 34.625 11.945 1 83.25 214 THR A O 1
ATOM 1587 N N . TRP A 1 215 ? 11.398 36.594 12.078 1 84.06 215 TRP A N 1
ATOM 1588 C CA . TRP A 1 215 ? 10.102 37.219 12.398 1 84.06 215 TRP A CA 1
ATOM 1589 C C . TRP A 1 215 ? 9.195 37.219 11.172 1 84.06 215 TRP A C 1
ATOM 1591 O O . TRP A 1 215 ? 7.969 37.188 11.305 1 84.06 215 TRP A O 1
ATOM 1601 N N . GLY A 1 216 ? 9.758 37.312 10.016 1 84.12 216 GLY A N 1
ATOM 1602 C CA . GLY A 1 216 ? 8.984 37.125 8.797 1 84.12 216 GLY A CA 1
ATOM 1603 C C . GLY A 1 216 ? 8.352 35.75 8.688 1 84.12 216 GLY A C 1
ATOM 1604 O O . GLY A 1 216 ? 7.191 35.625 8.281 1 84.12 216 GLY A O 1
ATOM 1605 N N . PHE A 1 217 ? 9.125 34.844 9.133 1 87.06 217 PHE A N 1
ATOM 1606 C CA . PHE A 1 217 ? 8.609 33.469 9.109 1 87.06 217 PHE A CA 1
ATOM 1607 C C . PHE A 1 217 ? 7.496 33.281 10.133 1 87.06 217 PHE A C 1
ATOM 1609 O O . PHE A 1 217 ? 6.516 32.594 9.875 1 87.06 217 PHE A O 1
ATOM 1616 N N . VAL A 1 218 ? 7.629 33.875 11.266 1 87.75 218 VAL A N 1
ATOM 1617 C CA . VAL A 1 218 ? 6.605 33.781 12.297 1 87.75 218 VAL A CA 1
ATOM 1618 C C . VAL A 1 218 ? 5.293 34.344 11.781 1 87.75 218 VAL A C 1
ATOM 1620 O O . VAL A 1 218 ? 4.23 33.75 11.953 1 87.75 218 VAL A O 1
ATOM 1623 N N . ALA A 1 219 ? 5.402 35.469 11.234 1 88.62 219 ALA A N 1
ATOM 1624 C CA . ALA A 1 219 ? 4.219 36.156 10.695 1 88.62 219 ALA A CA 1
ATOM 1625 C C . ALA A 1 219 ? 3.574 35.312 9.594 1 88.62 219 ALA A C 1
ATOM 1627 O O . ALA A 1 219 ? 2.35 35.156 9.547 1 88.62 219 ALA A O 1
ATOM 1628 N N . MET A 1 220 ? 4.391 34.781 8.781 1 87.88 220 MET A N 1
ATOM 1629 C CA . MET A 1 220 ? 3.896 33.938 7.684 1 87.88 220 MET A CA 1
ATOM 1630 C C . MET A 1 220 ? 3.162 32.719 8.211 1 87.88 220 MET A C 1
ATOM 1632 O O . MET A 1 220 ? 2.074 32.406 7.742 1 87.88 220 MET A O 1
ATOM 1636 N N . VAL A 1 221 ? 3.713 32.062 9.156 1 90.12 221 VAL A N 1
ATOM 1637 C CA . VAL A 1 221 ? 3.135 30.859 9.734 1 90.12 221 VAL A CA 1
ATOM 1638 C C . VAL A 1 221 ? 1.815 31.203 10.422 1 90.12 221 VAL A C 1
ATOM 1640 O O . VAL A 1 221 ? 0.832 30.469 10.289 1 90.12 221 VAL A O 1
ATOM 1643 N N . ALA A 1 222 ? 1.757 32.281 11.102 1 89.25 222 ALA A N 1
ATOM 1644 C CA . ALA A 1 222 ? 0.547 32.719 11.805 1 89.25 222 ALA A CA 1
ATOM 1645 C C . ALA A 1 222 ? -0.599 32.969 10.828 1 89.25 222 ALA A C 1
ATOM 1647 O O . ALA A 1 222 ? -1.712 32.469 11.031 1 89.25 222 ALA A O 1
ATOM 1648 N N . VAL A 1 223 ? -0.316 33.656 9.844 1 89.62 223 VAL A N 1
ATOM 1649 C CA . VAL A 1 223 ? -1.335 34 8.852 1 89.62 223 VAL A CA 1
ATOM 1650 C C . VAL A 1 223 ? -1.809 32.719 8.164 1 89.62 223 VAL A C 1
ATOM 1652 O O . VAL A 1 223 ? -3.008 32.531 7.949 1 89.62 223 VAL A O 1
ATOM 1655 N N . CYS A 1 224 ? -0.905 31.859 7.848 1 90 224 CYS A N 1
ATOM 1656 C CA . CYS A 1 224 ? -1.246 30.625 7.164 1 90 224 CYS A CA 1
ATOM 1657 C C . CYS A 1 224 ? -2.088 29.719 8.062 1 90 224 CYS A C 1
ATOM 1659 O O . CYS A 1 224 ? -3.078 29.141 7.613 1 90 224 CYS A O 1
ATOM 1661 N N . ILE A 1 225 ? -1.767 29.609 9.297 1 85.94 225 ILE A N 1
ATOM 1662 C CA . ILE A 1 225 ? -2.484 28.75 10.227 1 85.94 225 ILE A CA 1
ATOM 1663 C C . ILE A 1 225 ? -3.908 29.266 10.422 1 85.94 225 ILE A C 1
ATOM 1665 O O . ILE A 1 225 ? -4.859 28.484 10.461 1 85.94 225 ILE A O 1
ATOM 1669 N N . MET A 1 226 ? -4.016 30.531 10.508 1 87.62 226 MET A N 1
ATOM 1670 C CA . MET A 1 226 ? -5.336 31.141 10.68 1 87.62 226 MET A CA 1
ATOM 1671 C C . MET A 1 226 ? -6.215 30.875 9.461 1 87.62 226 MET A C 1
ATOM 1673 O O . MET A 1 226 ? -7.383 30.516 9.602 1 87.62 226 MET A O 1
ATOM 1677 N N . THR A 1 227 ? -5.621 31.031 8.367 1 88.94 227 THR A N 1
ATOM 1678 C CA . THR A 1 227 ? -6.355 30.781 7.129 1 88.94 227 THR A CA 1
ATOM 1679 C C . THR A 1 227 ? -6.73 29.297 7.023 1 88.94 227 THR A C 1
ATOM 1681 O O . THR A 1 227 ? -7.859 28.969 6.66 1 88.94 227 THR A O 1
ATOM 1684 N N . GLN A 1 228 ? -5.781 28.453 7.355 1 87.31 228 GLN A N 1
ATOM 1685 C CA . GLN A 1 228 ? -6.012 27.016 7.289 1 87.31 228 GLN A CA 1
ATOM 1686 C C . GLN A 1 228 ? -7.141 26.594 8.227 1 87.31 228 GLN A C 1
ATOM 1688 O O . GLN A 1 228 ? -8.031 25.828 7.84 1 87.31 228 GLN A O 1
ATOM 1693 N N . MET A 1 229 ? -7.105 27.141 9.391 1 83.12 229 MET A N 1
ATOM 1694 C CA . MET A 1 229 ? -8.109 26.781 10.383 1 83.12 229 MET A CA 1
ATOM 1695 C C . MET A 1 229 ? -9.5 27.234 9.945 1 83.12 229 MET A C 1
ATOM 1697 O O . MET A 1 229 ? -10.477 26.5 10.117 1 83.12 229 MET A O 1
ATOM 1701 N N . ASN A 1 230 ? -9.562 28.344 9.422 1 85.38 230 ASN A N 1
ATOM 1702 C CA . ASN A 1 230 ? -10.844 28.906 8.992 1 85.38 230 ASN A CA 1
ATOM 1703 C C . ASN A 1 230 ? -11.469 28.078 7.871 1 85.38 230 ASN A C 1
ATOM 1705 O O . ASN A 1 230 ? -12.633 27.688 7.953 1 85.38 230 ASN A O 1
ATOM 1709 N N . TYR A 1 231 ? -10.719 27.734 6.961 1 86.56 231 TYR A N 1
ATOM 1710 C CA . TYR A 1 231 ? -11.281 27.062 5.797 1 86.56 231 TYR A CA 1
ATOM 1711 C C . TYR A 1 231 ? -11.422 25.562 6.055 1 86.56 231 TYR A C 1
ATOM 1713 O O . TYR A 1 231 ? -12.305 24.922 5.488 1 86.56 231 TYR A O 1
ATOM 1721 N N . LEU A 1 232 ? -10.594 25.016 6.859 1 84.25 232 LEU A N 1
ATOM 1722 C CA . LEU A 1 232 ? -10.789 23.625 7.242 1 84.25 232 LEU A CA 1
ATOM 1723 C C . LEU A 1 232 ? -12.078 23.453 8.039 1 84.25 232 LEU A C 1
ATOM 1725 O O . LEU A 1 232 ? -12.828 22.5 7.812 1 84.25 232 LEU A O 1
ATOM 1729 N N . ASN A 1 233 ? -12.32 24.406 8.898 1 78.19 233 ASN A N 1
ATOM 1730 C CA . ASN A 1 233 ? -13.547 24.359 9.688 1 78.19 233 ASN A CA 1
ATOM 1731 C C . ASN A 1 233 ? -14.781 24.516 8.805 1 78.19 233 ASN A C 1
ATOM 1733 O O . ASN A 1 233 ? -15.797 23.859 9.031 1 78.19 233 ASN A O 1
ATOM 1737 N N . LYS A 1 234 ? -14.648 25.328 7.887 1 82 234 LYS A N 1
ATOM 1738 C CA . LYS A 1 234 ? -15.75 25.5 6.941 1 82 234 LYS A CA 1
ATOM 1739 C C . LYS A 1 234 ? -16.031 24.219 6.18 1 82 234 LYS A C 1
ATOM 1741 O O . LYS A 1 234 ? -17.188 23.844 5.965 1 82 234 LYS A O 1
ATOM 1746 N N . ALA A 1 235 ? -14.977 23.547 5.812 1 83.19 235 ALA A N 1
ATOM 1747 C CA . ALA A 1 235 ? -15.133 22.281 5.086 1 83.19 235 ALA A CA 1
ATOM 1748 C C . ALA A 1 235 ? -15.727 21.203 5.98 1 83.19 235 ALA A C 1
ATOM 1750 O O . ALA A 1 235 ? -16.594 20.438 5.551 1 83.19 235 ALA A O 1
ATOM 1751 N N . LEU A 1 236 ? -15.367 21.141 7.191 1 75.88 236 LEU A N 1
ATOM 1752 C CA . LEU A 1 236 ? -15.812 20.125 8.133 1 75.88 236 LEU A CA 1
ATOM 1753 C C . LEU A 1 236 ? -17.266 20.359 8.539 1 75.88 236 LEU A C 1
ATOM 1755 O O . LEU A 1 236 ? -17.984 19.406 8.867 1 75.88 236 LEU A O 1
ATOM 1759 N N . ASP A 1 237 ? -17.688 21.578 8.43 1 75.75 237 ASP A N 1
ATOM 1760 C CA . ASP A 1 237 ? -19.078 21.938 8.766 1 75.75 237 ASP A CA 1
ATOM 1761 C C . ASP A 1 237 ? -20 21.656 7.59 1 75.75 237 ASP A C 1
ATOM 1763 O O . ASP A 1 237 ? -21.188 21.375 7.789 1 75.75 237 ASP A O 1
ATOM 1767 N N . THR A 1 238 ? -19.453 21.766 6.469 1 77.5 238 THR A N 1
ATOM 1768 C CA . THR A 1 238 ? -20.281 21.688 5.27 1 77.5 238 THR A CA 1
ATOM 1769 C C . THR A 1 238 ? -20.328 20.25 4.738 1 77.5 238 THR A C 1
ATOM 1771 O O . THR A 1 238 ? -21.375 19.797 4.246 1 77.5 238 THR A O 1
ATOM 1774 N N . PHE A 1 239 ? -19.219 19.594 4.863 1 79.5 239 PHE A N 1
ATOM 1775 C CA . PHE A 1 239 ? -19.156 18.266 4.25 1 79.5 239 PHE A CA 1
ATOM 1776 C C . PHE A 1 239 ? -18.891 17.203 5.305 1 79.5 239 PHE A C 1
ATOM 1778 O O . PHE A 1 239 ? -18.578 17.516 6.457 1 79.5 239 PHE A O 1
ATOM 1785 N N . ASN A 1 240 ? -19.109 15.945 4.863 1 74.06 240 ASN A N 1
ATOM 1786 C CA . ASN A 1 240 ? -18.859 14.805 5.742 1 74.06 240 ASN A CA 1
ATOM 1787 C C . ASN A 1 240 ? -17.375 14.688 6.109 1 74.06 240 ASN A C 1
ATOM 1789 O O . ASN A 1 240 ? -16.516 14.688 5.23 1 74.06 240 ASN A O 1
ATOM 1793 N N . THR A 1 241 ? -17.062 14.57 7.352 1 71.38 241 THR A N 1
ATOM 1794 C CA . THR A 1 241 ? -15.695 14.469 7.879 1 71.38 241 THR A CA 1
ATOM 1795 C C . THR A 1 241 ? -14.969 13.273 7.277 1 71.38 241 THR A C 1
ATOM 1797 O O . THR A 1 241 ? -13.758 13.328 7.055 1 71.38 241 THR A O 1
ATOM 1800 N N . ALA A 1 242 ? -15.695 12.289 6.984 1 65.5 242 ALA A N 1
ATOM 1801 C CA . ALA A 1 242 ? -15.125 11.062 6.441 1 65.5 242 ALA A CA 1
ATOM 1802 C C . ALA A 1 242 ? -14.5 11.305 5.074 1 65.5 242 ALA A C 1
ATOM 1804 O O . ALA A 1 242 ? -13.57 10.594 4.672 1 65.5 242 ALA A O 1
ATOM 1805 N N . LEU A 1 243 ? -14.953 12.297 4.441 1 77.25 243 LEU A N 1
ATOM 1806 C CA . LEU A 1 243 ? -14.422 12.617 3.121 1 77.25 243 LEU A CA 1
ATOM 1807 C C . LEU A 1 243 ? -13.383 13.727 3.209 1 77.25 243 LEU A C 1
ATOM 1809 O O . LEU A 1 243 ? -12.359 13.688 2.521 1 77.25 243 LEU A O 1
ATOM 1813 N N . VAL A 1 244 ? -13.672 14.602 4.086 1 81.75 244 VAL A N 1
ATOM 1814 C CA . VAL A 1 244 ? -12.844 15.797 4.176 1 81.75 244 VAL A CA 1
ATOM 1815 C C . VAL A 1 244 ? -11.438 15.422 4.648 1 81.75 244 VAL A C 1
ATOM 1817 O O . VAL A 1 244 ? -10.445 15.859 4.07 1 81.75 244 VAL A O 1
ATOM 1820 N N . THR A 1 245 ? -11.312 14.547 5.59 1 79.38 245 THR A N 1
ATOM 1821 C CA . THR A 1 245 ? -10.055 14.266 6.266 1 79.38 245 THR A CA 1
ATOM 1822 C C . THR A 1 245 ? -9.086 13.555 5.324 1 79.38 245 THR A C 1
ATOM 1824 O O . THR A 1 245 ? -7.941 13.977 5.164 1 79.38 245 THR A O 1
ATOM 1827 N N . PRO A 1 246 ? -9.562 12.555 4.68 1 80.31 246 PRO A N 1
ATOM 1828 C CA . PRO A 1 246 ? -8.617 11.891 3.771 1 80.31 246 PRO A CA 1
ATOM 1829 C C . PRO A 1 246 ? -8.211 12.781 2.598 1 80.31 246 PRO A C 1
ATOM 1831 O O . PRO A 1 246 ? -7.055 12.742 2.166 1 80.31 246 PRO A O 1
ATOM 1834 N N . ILE A 1 247 ? -9.125 13.531 2.104 1 86.56 247 ILE A N 1
ATOM 1835 C CA . ILE A 1 247 ? -8.828 14.398 0.964 1 86.56 247 ILE A CA 1
ATOM 1836 C C . ILE A 1 247 ? -7.844 15.484 1.38 1 86.56 247 ILE A C 1
ATOM 1838 O O . ILE A 1 247 ? -6.883 15.766 0.658 1 86.56 247 ILE A O 1
ATOM 1842 N N . TYR A 1 248 ? -8.156 16.109 2.498 1 88.81 248 TYR A N 1
ATOM 1843 C CA . TYR A 1 248 ? -7.242 17.125 3.021 1 88.81 248 TYR A CA 1
ATOM 1844 C C . TYR A 1 248 ? -5.848 16.547 3.23 1 88.81 248 TYR A C 1
ATOM 1846 O O . TYR A 1 248 ? -4.852 17.172 2.854 1 88.81 248 TYR A O 1
ATOM 1854 N N . TYR A 1 249 ? -5.793 15.367 3.781 1 87.19 249 TYR A N 1
ATOM 1855 C CA . TYR A 1 249 ? -4.508 14.734 4.047 1 87.19 249 TYR A CA 1
ATOM 1856 C C . TYR A 1 249 ? -3.711 14.555 2.76 1 87.19 249 TYR A C 1
ATOM 1858 O O . TYR A 1 249 ? -2.527 14.898 2.701 1 87.19 249 TYR A O 1
ATOM 1866 N N . VAL A 1 250 ? -4.328 14.062 1.759 1 88.5 250 VAL A N 1
ATOM 1867 C CA . VAL A 1 250 ? -3.645 13.742 0.509 1 88.5 250 VAL A CA 1
ATOM 1868 C C . VAL A 1 250 ? -3.203 15.031 -0.18 1 88.5 250 VAL A C 1
ATOM 1870 O O . VAL A 1 250 ? -2.051 15.156 -0.602 1 88.5 250 VAL A O 1
ATOM 1873 N N . LEU A 1 251 ? -4.129 15.992 -0.262 1 90.38 251 LEU A N 1
ATOM 1874 C CA . LEU A 1 251 ? -3.822 17.234 -0.965 1 90.38 251 LEU A CA 1
ATOM 1875 C C . LEU A 1 251 ? -2.779 18.047 -0.203 1 90.38 251 LEU A C 1
ATOM 1877 O O . LEU A 1 251 ? -1.844 18.578 -0.802 1 90.38 251 LEU A O 1
ATOM 1881 N N . PHE A 1 252 ? -2.957 18.141 1.075 1 92.06 252 PHE A N 1
ATOM 1882 C CA . PHE A 1 252 ? -2.006 18.859 1.916 1 92.06 252 PHE A CA 1
ATOM 1883 C C . PHE A 1 252 ? -0.615 18.234 1.804 1 92.06 252 PHE A C 1
ATOM 1885 O O . PHE A 1 252 ? 0.368 18.953 1.592 1 92.06 252 PHE A O 1
ATOM 1892 N N . THR A 1 253 ? -0.547 16.953 1.95 1 91.56 253 THR A N 1
ATOM 1893 C CA . THR A 1 253 ? 0.735 16.25 1.92 1 91.56 253 THR A CA 1
ATOM 1894 C C . THR A 1 253 ? 1.392 16.391 0.549 1 91.56 253 THR A C 1
ATOM 1896 O O . THR A 1 253 ? 2.59 16.656 0.454 1 91.56 253 THR A O 1
ATOM 1899 N N . THR A 1 254 ? 0.623 16.25 -0.468 1 90.5 254 THR A N 1
ATOM 1900 C CA . THR A 1 254 ? 1.143 16.375 -1.825 1 90.5 254 THR A CA 1
ATOM 1901 C C . THR A 1 254 ? 1.714 17.766 -2.062 1 90.5 254 THR A C 1
ATOM 1903 O O . THR A 1 254 ? 2.832 17.906 -2.559 1 90.5 254 THR A O 1
ATOM 1906 N N . CYS A 1 255 ? 1.017 18.797 -1.69 1 92.31 255 CYS A N 1
ATOM 1907 C CA . CYS A 1 255 ? 1.466 20.172 -1.871 1 92.31 255 CYS A CA 1
ATOM 1908 C C . CYS A 1 255 ? 2.711 20.453 -1.039 1 92.31 255 CYS A C 1
ATOM 1910 O O . CYS A 1 255 ? 3.623 21.141 -1.493 1 92.31 255 CYS A O 1
ATOM 1912 N N . THR A 1 256 ? 2.719 19.922 0.116 1 91.25 256 THR A N 1
ATOM 1913 C CA . THR A 1 256 ? 3.85 20.141 1.011 1 91.25 256 THR A CA 1
ATOM 1914 C C . THR A 1 256 ? 5.109 19.484 0.457 1 91.25 256 THR A C 1
ATOM 1916 O O . THR A 1 256 ? 6.188 20.078 0.474 1 91.25 256 THR A O 1
ATOM 1919 N N . ILE A 1 257 ? 4.91 18.281 0.006 1 87.12 257 ILE A N 1
ATOM 1920 C CA . ILE A 1 257 ? 6.043 17.562 -0.575 1 87.12 257 ILE A CA 1
ATOM 1921 C C . ILE A 1 257 ? 6.543 18.312 -1.812 1 87.12 257 ILE A C 1
ATOM 1923 O O . ILE A 1 257 ? 7.75 18.484 -1.998 1 87.12 257 ILE A O 1
ATOM 1927 N N . LEU A 1 258 ? 5.668 18.75 -2.611 1 86.56 258 LEU A N 1
ATOM 1928 C CA . LEU A 1 258 ? 6.031 19.484 -3.818 1 86.56 258 LEU A CA 1
ATOM 1929 C C . LEU A 1 258 ? 6.746 20.781 -3.467 1 86.56 258 LEU A C 1
ATOM 1931 O O . LEU A 1 258 ? 7.773 21.109 -4.066 1 86.56 258 LEU A O 1
ATOM 1935 N N . ALA A 1 259 ? 6.246 21.516 -2.537 1 87.81 259 ALA A N 1
ATOM 1936 C CA . ALA A 1 259 ? 6.855 22.766 -2.094 1 87.81 259 ALA A CA 1
ATOM 1937 C C . ALA A 1 259 ? 8.273 22.531 -1.58 1 87.81 259 ALA A C 1
ATOM 1939 O O . ALA A 1 259 ? 9.188 23.281 -1.917 1 87.81 259 ALA A O 1
ATOM 1940 N N . SER A 1 260 ? 8.406 21.531 -0.82 1 83.81 260 SER A N 1
ATOM 1941 C CA . SER A 1 260 ? 9.703 21.219 -0.232 1 83.81 260 SER A CA 1
ATOM 1942 C C . SER A 1 260 ? 10.695 20.766 -1.294 1 83.81 260 SER A C 1
ATOM 1944 O O . SER A 1 260 ? 11.883 21.109 -1.237 1 83.81 260 SER A O 1
ATOM 1946 N N . ALA A 1 261 ? 10.242 19.969 -2.201 1 80.81 261 ALA A N 1
ATOM 1947 C CA . ALA A 1 261 ? 11.102 19.5 -3.289 1 80.81 261 ALA A CA 1
ATOM 1948 C C . ALA A 1 261 ? 11.578 20.672 -4.148 1 80.81 261 ALA A C 1
ATOM 1950 O O . ALA A 1 261 ? 12.734 20.703 -4.586 1 80.81 261 ALA A O 1
ATOM 1951 N N . LEU A 1 262 ? 10.734 21.562 -4.414 1 81.31 262 LEU A N 1
ATOM 1952 C CA . LEU A 1 262 ? 11.086 22.719 -5.223 1 81.31 262 LEU A CA 1
ATOM 1953 C C . LEU A 1 262 ? 12.055 23.641 -4.477 1 81.31 262 LEU A C 1
ATOM 1955 O O . LEU A 1 262 ? 12.938 24.234 -5.082 1 81.31 262 LEU A O 1
ATOM 1959 N N . LEU A 1 263 ? 11.906 23.719 -3.254 1 79.19 263 LEU A N 1
ATOM 1960 C CA . LEU A 1 263 ? 12.781 24.547 -2.439 1 79.19 263 LEU A CA 1
ATOM 1961 C C . LEU A 1 263 ? 14.188 23.969 -2.377 1 79.19 263 LEU A C 1
ATOM 1963 O O . LEU A 1 263 ? 15.172 24.703 -2.453 1 79.19 263 LEU A O 1
ATOM 1967 N N . PHE A 1 264 ? 14.25 22.656 -2.348 1 72.44 264 PHE A N 1
ATOM 1968 C CA . PHE A 1 264 ? 15.555 22.062 -2.1 1 72.44 264 PHE A CA 1
ATOM 1969 C C . PHE A 1 264 ? 16.141 21.469 -3.381 1 72.44 264 PHE A C 1
ATOM 1971 O O . PHE A 1 264 ? 17.234 20.906 -3.373 1 72.44 264 PHE A O 1
ATOM 1978 N N . ARG A 1 265 ? 15.305 21.312 -4.449 1 63 265 ARG A N 1
ATOM 1979 C CA . ARG A 1 265 ? 15.812 20.875 -5.746 1 63 265 ARG A CA 1
ATOM 1980 C C . ARG A 1 265 ? 17.094 21.625 -6.117 1 63 265 ARG A C 1
ATOM 1982 O O . ARG A 1 265 ? 18.016 21.031 -6.688 1 63 265 ARG A O 1
ATOM 1989 N N . GLY A 1 266 ? 17.109 22.828 -5.922 1 54.12 266 GLY A N 1
ATOM 1990 C CA . GLY A 1 266 ? 18.281 23.625 -6.25 1 54.12 266 GLY A CA 1
ATOM 1991 C C . GLY A 1 266 ? 19.531 23.188 -5.527 1 54.12 266 GLY A C 1
ATOM 1992 O O . GLY A 1 266 ? 20.641 23.312 -6.055 1 54.12 266 GLY A O 1
ATOM 1993 N N . TRP A 1 267 ? 19.375 22.703 -4.41 1 53.09 267 TRP A N 1
ATOM 1994 C CA . TRP A 1 267 ? 20.531 22.219 -3.66 1 53.09 267 TRP A CA 1
ATOM 1995 C C . TRP A 1 267 ? 21.047 20.906 -4.242 1 53.09 267 TRP A C 1
ATOM 1997 O O . TRP A 1 267 ? 22.25 20.688 -4.293 1 53.09 267 TRP A O 1
ATOM 2007 N N . THR A 1 268 ? 20.094 20.078 -4.668 1 52.28 268 THR A N 1
ATOM 2008 C CA . THR A 1 268 ? 20.531 18.812 -5.242 1 52.28 268 THR A CA 1
ATOM 2009 C C . THR A 1 268 ? 21.219 19.047 -6.586 1 52.28 268 THR A C 1
ATOM 2011 O O . THR A 1 268 ? 22.172 18.344 -6.926 1 52.28 268 THR A O 1
ATOM 2014 N N . GLN A 1 269 ? 20.672 19.922 -7.383 1 47.88 269 GLN A N 1
ATOM 2015 C CA . GLN A 1 269 ? 21.312 20.234 -8.656 1 47.88 269 GLN A CA 1
ATOM 2016 C C . GLN A 1 269 ? 22.656 20.922 -8.445 1 47.88 269 GLN A C 1
ATOM 2018 O O . GLN A 1 269 ? 23.609 20.656 -9.18 1 47.88 269 GLN A O 1
ATOM 2023 N N . GLN A 1 270 ? 22.828 21.812 -7.559 1 45.78 270 GLN A N 1
ATOM 2024 C CA . GLN A 1 270 ? 24.094 22.469 -7.293 1 45.78 270 GLN A CA 1
ATOM 2025 C C . GLN A 1 270 ? 25.109 21.516 -6.695 1 45.78 270 GLN A C 1
ATOM 2027 O O . GLN A 1 270 ? 26.297 21.578 -7.016 1 45.78 270 GLN A O 1
ATOM 2032 N N . ALA A 1 271 ? 24.703 20.812 -5.715 1 43.94 271 ALA A N 1
ATOM 2033 C CA . ALA A 1 271 ? 25.609 19.781 -5.219 1 43.94 271 ALA A CA 1
ATOM 2034 C C . ALA A 1 271 ? 25.953 18.781 -6.32 1 43.94 271 ALA A C 1
ATOM 2036 O O . ALA A 1 271 ? 27.062 18.266 -6.367 1 43.94 271 ALA A O 1
ATOM 2037 N N . ALA A 1 272 ? 24.969 18.422 -7.043 1 45.69 272 ALA A N 1
ATOM 2038 C CA . ALA A 1 272 ? 25.281 17.547 -8.172 1 45.69 272 ALA A CA 1
ATOM 2039 C C . ALA A 1 272 ? 26.297 18.188 -9.102 1 45.69 272 ALA A C 1
ATOM 2041 O O . ALA A 1 272 ? 27.109 17.5 -9.719 1 45.69 272 ALA A O 1
ATOM 2042 N N . ALA A 1 273 ? 26.219 19.438 -9.359 1 43.66 273 ALA A N 1
ATOM 2043 C CA . ALA A 1 273 ? 27.172 20.125 -10.227 1 43.66 273 ALA A CA 1
ATOM 2044 C C . ALA A 1 273 ? 28.547 20.188 -9.578 1 43.66 273 ALA A C 1
ATOM 2046 O O . ALA A 1 273 ? 29.562 20.188 -10.281 1 43.66 273 ALA A O 1
ATOM 2047 N N . ASP A 1 274 ? 28.766 20.516 -8.391 1 40.12 274 ASP A N 1
ATOM 2048 C CA . ASP A 1 274 ? 30.109 20.641 -7.816 1 40.12 274 ASP A CA 1
ATOM 2049 C C . ASP A 1 274 ? 30.734 19.266 -7.598 1 40.12 274 ASP A C 1
ATOM 2051 O O . ASP A 1 274 ? 31.953 19.109 -7.746 1 40.12 274 ASP A O 1
ATOM 2055 N N . ASP A 1 275 ? 30.25 18.438 -6.664 1 36.81 275 ASP A N 1
ATOM 2056 C CA . ASP A 1 275 ? 30.938 17.188 -6.398 1 36.81 275 ASP A CA 1
ATOM 2057 C C . ASP A 1 275 ? 30.641 16.156 -7.48 1 36.81 275 ASP A C 1
ATOM 2059 O O . ASP A 1 275 ? 29.469 15.828 -7.727 1 36.81 275 ASP A O 1
ATOM 2063 N N . ASP A 1 276 ? 31.547 15.93 -8.383 1 37.94 276 ASP A N 1
ATOM 2064 C CA . ASP A 1 276 ? 31.688 14.898 -9.398 1 37.94 276 ASP A CA 1
ATOM 2065 C C . ASP A 1 276 ? 31.094 13.578 -8.93 1 37.94 276 ASP A C 1
ATOM 2067 O O . ASP A 1 276 ? 30.766 12.711 -9.75 1 37.94 276 ASP A O 1
ATOM 2071 N N . ASN A 1 277 ? 31.406 13.078 -7.699 1 34.72 277 ASN A N 1
ATOM 2072 C CA . ASN A 1 277 ? 31.203 11.734 -7.168 1 34.72 277 ASN A CA 1
ATOM 2073 C C . ASN A 1 277 ? 29.812 11.57 -6.566 1 34.72 277 ASN A C 1
ATOM 2075 O O . ASN A 1 277 ? 29.562 10.625 -5.816 1 34.72 277 ASN A O 1
ATOM 2079 N N . CYS A 1 278 ? 29.125 12.547 -6.293 1 35.78 278 CYS A N 1
ATOM 2080 C CA . CYS A 1 278 ? 27.828 12.359 -5.66 1 35.78 278 CYS A CA 1
ATOM 2081 C C . CYS A 1 278 ? 26.859 11.68 -6.609 1 35.78 278 CYS A C 1
ATOM 2083 O O . CYS A 1 278 ? 26.516 12.227 -7.656 1 35.78 278 CYS A O 1
ATOM 2085 N N . PRO A 1 279 ? 26.891 10.477 -6.832 1 34.62 279 PRO A N 1
ATOM 2086 C CA . PRO A 1 279 ? 26.047 9.766 -7.809 1 34.62 279 PRO A CA 1
ATOM 2087 C C . PRO A 1 279 ? 24.625 10.312 -7.875 1 34.62 279 PRO A C 1
ATOM 2089 O O . PRO A 1 279 ? 23.906 10.281 -6.875 1 34.62 279 PRO A O 1
ATOM 2092 N N . ALA A 1 280 ? 24.328 11.352 -8.562 1 37.66 280 ALA A N 1
ATOM 2093 C CA . ALA A 1 280 ? 23.078 11.938 -9.055 1 37.66 280 ALA A CA 1
ATOM 2094 C C . ALA A 1 280 ? 21.953 10.914 -9.062 1 37.66 280 ALA A C 1
ATOM 2096 O O . ALA A 1 280 ? 20.781 11.266 -8.891 1 37.66 280 ALA A O 1
ATOM 2097 N N . GLY A 1 281 ? 22.172 9.727 -9.531 1 41.28 281 GLY A N 1
ATOM 2098 C CA . GLY A 1 281 ? 21.438 8.531 -9.953 1 41.28 281 GLY A CA 1
ATOM 2099 C C . GLY A 1 281 ? 20.672 7.879 -8.82 1 41.28 281 GLY A C 1
ATOM 2100 O O . GLY A 1 281 ? 19.781 7.066 -9.07 1 41.28 281 GLY A O 1
ATOM 2101 N N . SER A 1 282 ? 21.219 7.879 -7.59 1 49.22 282 SER A N 1
ATOM 2102 C CA . SER A 1 282 ? 20.766 7.113 -6.434 1 49.22 282 SER A CA 1
ATOM 2103 C C . SER A 1 282 ? 19.484 7.703 -5.852 1 49.22 282 SER A C 1
ATOM 2105 O O . SER A 1 282 ? 18.703 6.992 -5.219 1 49.22 282 SER A O 1
ATOM 2107 N N . SER A 1 283 ? 19.031 9.047 -6.363 1 67.44 283 SER A N 1
ATOM 2108 C CA . SER A 1 283 ? 18 9.812 -5.668 1 67.44 283 SER A CA 1
ATOM 2109 C C . SER A 1 283 ? 16.625 9.578 -6.281 1 67.44 283 SER A C 1
ATOM 2111 O O . SER A 1 283 ? 15.625 9.547 -5.57 1 67.44 283 SER A O 1
ATOM 2113 N N . ALA A 1 284 ? 16.688 9.18 -7.625 1 77.06 284 ALA A N 1
ATOM 2114 C CA . ALA A 1 284 ? 15.383 9.102 -8.281 1 77.06 284 ALA A CA 1
ATOM 2115 C C . ALA A 1 284 ? 14.609 7.863 -7.82 1 77.06 284 ALA A C 1
ATOM 2117 O O . ALA A 1 284 ? 13.445 7.961 -7.441 1 77.06 284 ALA A O 1
ATOM 2118 N N . PRO A 1 285 ? 15.391 6.727 -7.777 1 81.56 285 PRO A N 1
ATOM 2119 C CA . PRO A 1 285 ? 14.648 5.559 -7.293 1 81.56 285 PRO A CA 1
ATOM 2120 C C . PRO A 1 285 ? 14.148 5.73 -5.859 1 81.56 285 PRO A C 1
ATOM 2122 O O . PRO A 1 285 ? 13.062 5.258 -5.516 1 81.56 285 PRO A O 1
ATOM 2125 N N . ALA A 1 286 ? 14.906 6.465 -5.137 1 84.81 286 ALA A N 1
ATOM 2126 C CA . ALA A 1 286 ? 14.5 6.691 -3.754 1 84.81 286 ALA A CA 1
ATOM 2127 C C . ALA A 1 286 ? 13.273 7.594 -3.682 1 84.81 286 ALA A C 1
ATOM 2129 O O . ALA A 1 286 ? 12.367 7.355 -2.883 1 84.81 286 ALA A O 1
ATOM 2130 N N . LEU A 1 287 ? 13.266 8.578 -4.535 1 85.25 287 LEU A N 1
ATOM 2131 C CA . LEU A 1 287 ? 12.133 9.492 -4.566 1 85.25 287 LEU A CA 1
ATOM 2132 C C . LEU A 1 287 ? 10.875 8.781 -5.047 1 85.25 287 LEU A C 1
ATOM 2134 O O . LEU A 1 287 ? 9.797 8.969 -4.477 1 85.25 287 LEU A O 1
ATOM 2138 N N . ILE A 1 288 ? 11.023 8 -6.059 1 89.81 288 ILE A N 1
ATOM 2139 C CA . ILE A 1 288 ? 9.875 7.266 -6.586 1 89.81 288 ILE A CA 1
ATOM 2140 C C . ILE A 1 288 ? 9.367 6.289 -5.531 1 89.81 288 ILE A C 1
ATOM 2142 O O . ILE A 1 288 ? 8.156 6.109 -5.375 1 89.81 288 ILE A O 1
ATOM 2146 N N . THR A 1 289 ? 10.289 5.668 -4.883 1 92 289 THR A N 1
ATOM 2147 C CA . THR A 1 289 ? 9.906 4.734 -3.83 1 92 289 THR A CA 1
ATOM 2148 C C . THR A 1 289 ? 9.141 5.449 -2.719 1 92 289 THR A C 1
ATOM 2150 O O . THR A 1 289 ? 8.148 4.93 -2.207 1 92 289 THR A O 1
ATOM 2153 N N . CYS A 1 290 ? 9.555 6.66 -2.387 1 90.31 290 CYS A N 1
ATOM 2154 C CA . CYS A 1 290 ? 8.867 7.438 -1.361 1 90.31 290 CYS A CA 1
ATOM 2155 C C . CYS A 1 290 ? 7.473 7.844 -1.827 1 90.31 290 CYS A C 1
ATOM 2157 O O . CYS A 1 290 ? 6.52 7.816 -1.047 1 90.31 290 CYS A O 1
ATOM 2159 N N . LEU A 1 291 ? 7.395 8.188 -3.076 1 90.94 291 LEU A N 1
ATOM 2160 C CA . LEU A 1 291 ? 6.09 8.539 -3.635 1 90.94 291 LEU A CA 1
ATOM 2161 C C . LEU A 1 291 ? 5.148 7.344 -3.605 1 90.94 291 LEU A C 1
ATOM 2163 O O . LEU A 1 291 ? 3.957 7.492 -3.318 1 90.94 291 LEU A O 1
ATOM 2167 N N . CYS A 1 292 ? 5.715 6.223 -3.889 1 93.69 292 CYS A N 1
ATOM 2168 C CA . CYS A 1 292 ? 4.914 5.004 -3.824 1 93.69 292 CYS A CA 1
ATOM 2169 C C . CYS A 1 292 ? 4.477 4.715 -2.393 1 93.69 292 CYS A C 1
ATOM 2171 O O . CYS A 1 292 ? 3.354 4.262 -2.16 1 93.69 292 CYS A O 1
ATOM 2173 N N . GLY A 1 293 ? 5.418 4.934 -1.46 1 94.25 293 GLY A N 1
ATOM 2174 C CA . GLY A 1 293 ? 5.02 4.824 -0.066 1 94.25 293 GLY A CA 1
ATOM 2175 C C . GLY A 1 293 ? 3.875 5.75 0.302 1 94.25 293 GLY A C 1
ATOM 2176 O O . GLY A 1 293 ? 2.941 5.344 1 1 94.25 293 GLY A O 1
ATOM 2177 N N . PHE A 1 294 ? 3.926 6.934 -0.228 1 93.44 294 PHE A N 1
ATOM 2178 C CA . PHE A 1 294 ? 2.877 7.914 0.012 1 93.44 294 PHE A CA 1
ATOM 2179 C C . PHE A 1 294 ? 1.555 7.453 -0.59 1 93.44 294 PHE A C 1
ATOM 2181 O O . PHE A 1 294 ? 0.506 7.551 0.051 1 93.44 294 PHE A O 1
ATOM 2188 N N . LEU A 1 295 ? 1.579 6.941 -1.756 1 93.75 295 LEU A N 1
ATOM 2189 C CA . LEU A 1 295 ? 0.367 6.449 -2.402 1 93.75 295 LEU A CA 1
ATOM 2190 C C . LEU A 1 295 ? -0.23 5.281 -1.624 1 93.75 295 LEU A C 1
ATOM 2192 O O . LEU A 1 295 ? -1.453 5.148 -1.54 1 93.75 295 LEU A O 1
ATOM 2196 N N . THR A 1 296 ? 0.618 4.438 -1.137 1 95.38 296 THR A N 1
ATOM 2197 C CA . THR A 1 296 ? 0.157 3.334 -0.302 1 95.38 296 THR A CA 1
ATOM 2198 C C . THR A 1 296 ? -0.574 3.855 0.931 1 95.38 296 THR A C 1
ATOM 2200 O O . THR A 1 296 ? -1.637 3.346 1.292 1 95.38 296 THR A O 1
ATOM 2203 N N . ILE A 1 297 ? -0.005 4.898 1.526 1 94.19 297 ILE A N 1
ATOM 2204 C CA . ILE A 1 297 ? -0.621 5.504 2.703 1 94.19 297 ILE A CA 1
ATOM 2205 C C . ILE A 1 297 ? -1.974 6.105 2.324 1 94.19 297 ILE A C 1
ATOM 2207 O O . ILE A 1 297 ? -2.955 5.945 3.055 1 94.19 297 ILE A O 1
ATOM 2211 N N . CYS A 1 298 ? -2.033 6.77 1.204 1 92.62 298 CYS A N 1
ATOM 2212 C CA . CYS A 1 298 ? -3.281 7.367 0.74 1 92.62 298 CYS A CA 1
ATOM 2213 C C . CYS A 1 298 ? -4.363 6.305 0.571 1 92.62 298 CYS A C 1
ATOM 2215 O O . CYS A 1 298 ? -5.504 6.504 0.994 1 92.62 298 CYS A O 1
ATOM 2217 N N . GLY A 1 299 ? -3.928 5.176 -0.07 1 92.69 299 GLY A N 1
ATOM 2218 C CA . GLY A 1 299 ? -4.871 4.074 -0.185 1 92.69 299 GLY A CA 1
ATOM 2219 C C . GLY A 1 299 ? -5.332 3.541 1.158 1 92.69 299 GLY A C 1
ATOM 2220 O O . GLY A 1 299 ? -6.512 3.236 1.337 1 92.69 299 GLY A O 1
ATOM 2221 N N . GLY A 1 300 ? -4.43 3.436 2.109 1 93.06 300 GLY A N 1
ATOM 2222 C CA . GLY A 1 300 ? -4.773 2.988 3.449 1 93.06 300 GLY A CA 1
ATOM 2223 C C . GLY A 1 300 ? -5.734 3.92 4.164 1 93.06 300 GLY A C 1
ATOM 2224 O O . GLY A 1 300 ? -6.695 3.471 4.793 1 93.06 300 GLY A O 1
ATOM 2225 N N . VAL A 1 301 ? -5.492 5.215 4.078 1 89.75 301 VAL A N 1
ATOM 2226 C CA . VAL A 1 301 ? -6.348 6.207 4.715 1 89.75 301 VAL A CA 1
ATOM 2227 C C . VAL A 1 301 ? -7.754 6.145 4.117 1 89.75 301 VAL A C 1
ATOM 2229 O O . VAL A 1 301 ? -8.75 6.219 4.844 1 89.75 301 VAL A O 1
ATOM 2232 N N . PHE A 1 302 ? -7.812 5.984 2.883 1 88.56 302 PHE A N 1
ATOM 2233 C CA . PHE A 1 302 ? -9.102 5.852 2.213 1 88.56 302 PHE A CA 1
ATOM 2234 C C . PHE A 1 302 ? -9.859 4.641 2.732 1 88.56 302 PHE A C 1
ATOM 2236 O O . PHE A 1 302 ? -11.062 4.727 3.014 1 88.56 302 PHE A O 1
ATOM 2243 N N . LEU A 1 303 ? -9.18 3.541 2.812 1 90.19 303 LEU A N 1
ATOM 2244 C CA . LEU A 1 303 ? -9.812 2.316 3.295 1 90.19 303 LEU A CA 1
ATOM 2245 C C . LEU A 1 303 ? -10.289 2.48 4.734 1 90.19 303 LEU A C 1
ATOM 2247 O O . LEU A 1 303 ? -11.359 1.985 5.098 1 90.19 303 LEU A O 1
ATOM 2251 N N . LEU A 1 304 ? -9.5 3.143 5.52 1 87.19 304 LEU A N 1
ATOM 2252 C CA . LEU A 1 304 ? -9.859 3.375 6.914 1 87.19 304 LEU A CA 1
ATOM 2253 C C . LEU A 1 304 ? -11.133 4.203 7.02 1 87.19 304 LEU A C 1
ATOM 2255 O O . LEU A 1 304 ? -12.023 3.889 7.816 1 87.19 304 LEU A O 1
ATOM 2259 N N . HIS A 1 305 ? -11.203 5.16 6.238 1 83.69 305 HIS A N 1
ATOM 2260 C CA . HIS A 1 305 ? -12.383 6.023 6.262 1 83.69 305 HIS A CA 1
ATOM 2261 C C . HIS A 1 305 ? -13.609 5.301 5.723 1 83.69 305 HIS A C 1
ATOM 2263 O O . HIS A 1 305 ? -14.711 5.445 6.262 1 83.69 305 HIS A O 1
ATOM 2269 N N . LYS A 1 306 ? -13.375 4.555 4.676 1 83.31 306 LYS A N 1
ATOM 2270 C CA . LYS A 1 306 ? -14.484 3.771 4.133 1 83.31 306 LYS A CA 1
ATOM 2271 C C . LYS A 1 306 ? -14.992 2.756 5.152 1 83.31 306 LYS A C 1
ATOM 2273 O O . LYS A 1 306 ? -16.203 2.549 5.277 1 83.31 306 LYS A O 1
ATOM 2278 N N . SER A 1 307 ? -14.086 2.158 5.801 1 84.75 307 SER A N 1
ATOM 2279 C CA . SER A 1 307 ? -14.453 1.181 6.82 1 84.75 307 SER A CA 1
ATOM 2280 C C . SER A 1 307 ? -15.281 1.822 7.93 1 84.75 307 SER A C 1
ATOM 2282 O O . SER A 1 307 ? -16.234 1.222 8.422 1 84.75 307 SER A O 1
ATOM 2284 N N . ARG A 1 308 ? -14.898 2.977 8.312 1 78.44 308 ARG A N 1
ATOM 2285 C CA . ARG A 1 308 ? -15.625 3.688 9.352 1 78.44 308 ARG A CA 1
ATOM 2286 C C . ARG A 1 308 ? -17.047 4.027 8.898 1 78.44 308 ARG A C 1
ATOM 2288 O O . ARG A 1 308 ? -17.984 3.943 9.688 1 78.44 308 ARG A O 1
ATOM 2295 N N . GLU A 1 309 ? -17.156 4.336 7.691 1 77.5 309 GLU A N 1
ATOM 2296 C CA . GLU A 1 309 ? -18.484 4.629 7.133 1 77.5 309 GLU A CA 1
ATOM 2297 C C . GLU A 1 309 ? -19.344 3.377 7.086 1 77.5 309 GLU A C 1
ATOM 2299 O O . GLU A 1 309 ? -20.531 3.424 7.422 1 77.5 309 GLU A O 1
ATOM 2304 N N . ASP A 1 310 ? -18.719 2.35 6.645 1 78.88 310 ASP A N 1
ATOM 2305 C CA . ASP A 1 310 ? -19.453 1.086 6.578 1 78.88 310 ASP A CA 1
ATOM 2306 C C . ASP A 1 310 ? -19.875 0.627 7.973 1 78.88 310 ASP A C 1
ATOM 2308 O O . ASP A 1 310 ? -20.984 0.102 8.148 1 78.88 310 ASP A O 1
ATOM 2312 N N . ALA A 1 311 ? -19.016 0.8 8.883 1 77.12 311 ALA A N 1
ATOM 2313 C CA . ALA A 1 311 ? -19.328 0.414 10.258 1 77.12 311 ALA A CA 1
ATOM 2314 C C . ALA A 1 311 ? -20.469 1.253 10.812 1 77.12 311 ALA A C 1
ATOM 2316 O O . ALA A 1 311 ? -21.344 0.737 11.516 1 77.12 311 ALA A O 1
ATOM 2317 N N . ALA A 1 312 ? -20.484 2.475 10.484 1 72 312 ALA A N 1
ATOM 2318 C CA . ALA A 1 312 ? -21.562 3.365 10.922 1 72 312 ALA A CA 1
ATOM 2319 C C . ALA A 1 312 ? -22.891 2.979 10.281 1 72 312 ALA A C 1
ATOM 2321 O O . ALA A 1 312 ? -23.938 3.039 10.922 1 72 312 ALA A O 1
ATOM 2322 N N . GLU A 1 313 ? -22.781 2.582 9.07 1 74.44 313 GLU A N 1
ATOM 2323 C CA . GLU A 1 313 ? -23.984 2.16 8.359 1 74.44 313 GLU A CA 1
ATOM 2324 C C . GLU A 1 313 ? -24.531 0.851 8.922 1 74.44 313 GLU A C 1
ATOM 2326 O O . GLU A 1 313 ? -25.75 0.677 9.031 1 74.44 313 GLU A O 1
ATOM 2331 N N . LEU A 1 314 ? -23.703 -0.002 9.195 1 71.94 314 LEU A N 1
ATOM 2332 C CA . LEU A 1 314 ? -24.109 -1.276 9.773 1 71.94 314 LEU A CA 1
ATOM 2333 C C . LEU A 1 314 ? -24.781 -1.065 11.125 1 71.94 314 LEU A C 1
ATOM 2335 O O . LEU A 1 314 ? -25.766 -1.732 11.445 1 71.94 314 LEU A O 1
ATOM 2339 N N . THR A 1 315 ? -24.266 -0.192 11.898 1 68.19 315 THR A N 1
ATOM 2340 C CA . THR A 1 315 ? -24.844 0.117 13.195 1 68.19 315 THR A CA 1
ATOM 2341 C C . THR A 1 315 ? -26.203 0.79 13.023 1 68.19 315 THR A C 1
ATOM 2343 O O . THR A 1 315 ? -27.141 0.499 13.773 1 68.19 315 THR A O 1
ATOM 2346 N N . ARG A 1 316 ? -26.391 1.597 12.031 1 69.62 316 ARG A N 1
ATOM 2347 C CA . ARG A 1 316 ? -27.672 2.26 11.766 1 69.62 316 ARG A CA 1
ATOM 2348 C C . ARG A 1 316 ? -28.734 1.254 11.328 1 69.62 316 ARG A C 1
ATOM 2350 O O . ARG A 1 316 ? -29.875 1.333 11.758 1 69.62 316 ARG A O 1
ATOM 2357 N N . THR A 1 317 ? -28.266 0.367 10.453 1 68.25 317 THR A N 1
ATOM 2358 C CA . THR A 1 317 ? -29.203 -0.654 9.969 1 68.25 317 THR A CA 1
ATOM 2359 C C . THR A 1 317 ? -29.625 -1.579 11.109 1 68.25 317 THR A C 1
ATOM 2361 O O . THR A 1 317 ? -30.781 -1.987 11.188 1 68.25 317 THR A O 1
ATOM 2364 N N . ARG A 1 318 ? -28.703 -1.891 11.93 1 66.44 318 ARG A N 1
ATOM 2365 C CA . ARG A 1 318 ? -29.016 -2.734 13.078 1 66.44 318 ARG A CA 1
ATOM 2366 C C . ARG A 1 318 ? -29.984 -2.031 14.031 1 66.44 318 ARG A C 1
ATOM 2368 O O . ARG A 1 318 ? -30.906 -2.654 14.555 1 66.44 318 ARG A O 1
ATOM 2375 N N . ASP A 1 319 ? -29.75 -0.774 14.18 1 66.44 319 ASP A N 1
ATOM 2376 C CA . ASP A 1 319 ? -30.641 0.015 15.031 1 66.44 319 ASP A CA 1
ATOM 2377 C C . ASP A 1 319 ? -32.031 0.121 14.422 1 66.44 319 ASP A C 1
ATOM 2379 O O . ASP A 1 319 ? -33.031 0.023 15.125 1 66.44 319 ASP A O 1
ATOM 2383 N N . ASP A 1 320 ? -32.031 0.274 13.164 1 68.31 320 ASP A N 1
ATOM 2384 C CA . ASP A 1 320 ? -33.312 0.354 12.469 1 68.31 320 ASP A CA 1
ATOM 2385 C C . ASP A 1 320 ? -34.062 -0.976 12.539 1 68.31 320 ASP A C 1
ATOM 2387 O O . ASP A 1 320 ? -35.281 -0.999 12.719 1 68.31 320 ASP A O 1
ATOM 2391 N N . ASP A 1 321 ? -33.312 -2.01 12.312 1 67.25 321 ASP A N 1
ATOM 2392 C CA . ASP A 1 321 ? -33.906 -3.334 12.414 1 67.25 321 ASP A CA 1
ATOM 2393 C C . ASP A 1 321 ? -34.438 -3.586 13.82 1 67.25 321 ASP A C 1
ATOM 2395 O O . ASP A 1 321 ? -35.5 -4.176 13.992 1 67.25 321 ASP A O 1
ATOM 2399 N N . LEU A 1 322 ? -33.75 -3.105 14.742 1 69.69 322 LEU A N 1
ATOM 2400 C CA . LEU A 1 322 ? -34.188 -3.264 16.141 1 69.69 322 LEU A CA 1
ATOM 2401 C C . LEU A 1 322 ? -35.438 -2.447 16.422 1 69.69 322 LEU A C 1
ATOM 2403 O O . LEU A 1 322 ? -36.344 -2.92 17.109 1 69.69 322 LEU A O 1
ATOM 2407 N N . VAL A 1 323 ? -35.469 -1.325 15.891 1 70.88 323 VAL A N 1
ATOM 2408 C CA . VAL A 1 323 ? -36.625 -0.473 16.062 1 70.88 323 VAL A CA 1
ATOM 2409 C C . VAL A 1 323 ? -37.844 -1.103 15.383 1 70.88 323 VAL A C 1
ATOM 2411 O O . VAL A 1 323 ? -38.938 -1.089 15.922 1 70.88 323 VAL A O 1
ATOM 2414 N N . GLU A 1 324 ? -37.562 -1.596 14.211 1 70.62 324 GLU A N 1
ATOM 2415 C CA . GLU A 1 324 ? -38.625 -2.256 13.477 1 70.62 324 GLU A CA 1
ATOM 2416 C C . GLU A 1 324 ? -39.125 -3.496 14.211 1 70.62 324 GLU A C 1
ATOM 2418 O O . GLU A 1 324 ? -40.312 -3.758 14.266 1 70.62 324 GLU A O 1
ATOM 2423 N N . LEU A 1 325 ? -38.219 -4.145 14.773 1 71.5 325 LEU A N 1
ATOM 2424 C CA . LEU A 1 325 ? -38.562 -5.328 15.555 1 71.5 325 LEU A CA 1
ATOM 2425 C C . LEU A 1 325 ? -39.344 -4.941 16.797 1 71.5 325 LEU A C 1
ATOM 2427 O O . LEU A 1 325 ? -40.312 -5.621 17.156 1 71.5 325 LEU A O 1
ATOM 2431 N N . ILE A 1 326 ? -39 -3.844 17.375 1 71.38 326 ILE A N 1
ATOM 2432 C CA . ILE A 1 326 ? -39.719 -3.342 18.562 1 71.38 326 ILE A CA 1
ATOM 2433 C C . ILE A 1 326 ? -41.094 -2.871 18.172 1 71.38 326 ILE A C 1
ATOM 2435 O O . ILE A 1 326 ? -42.062 -3.148 18.875 1 71.38 326 ILE A O 1
ATOM 2439 N N . ASN A 1 327 ? -41.156 -2.303 17.016 1 71 327 ASN A N 1
ATOM 2440 C CA . ASN A 1 327 ? -42.438 -1.839 16.531 1 71 327 ASN A CA 1
ATOM 2441 C C . ASN A 1 327 ? -43.375 -3.006 16.172 1 71 327 ASN A C 1
ATOM 2443 O O . ASN A 1 327 ? -44.562 -2.963 16.453 1 71 327 ASN A O 1
ATOM 2447 N N . GLN A 1 328 ? -42.781 -3.984 15.547 1 70.75 328 GLN A N 1
ATOM 2448 C CA . GLN A 1 328 ? -43.562 -5.176 15.211 1 70.75 328 GLN A CA 1
ATOM 2449 C C . GLN A 1 328 ? -44.062 -5.887 16.469 1 70.75 328 GLN A C 1
ATOM 2451 O O . GLN A 1 328 ? -45.188 -6.375 16.516 1 70.75 328 GLN A O 1
ATOM 2456 N N . ARG A 1 329 ? -43.25 -5.969 17.406 1 68.25 329 ARG A N 1
ATOM 2457 C CA . ARG A 1 329 ? -43.625 -6.574 18.688 1 68.25 329 ARG A CA 1
ATOM 2458 C C . ARG A 1 329 ? -44.719 -5.75 19.375 1 68.25 329 ARG A C 1
ATOM 2460 O O . ARG A 1 329 ? -45.625 -6.309 19.984 1 68.25 329 ARG A O 1
ATOM 2467 N N . ALA A 1 330 ? -44.625 -4.457 19.25 1 69.38 330 ALA A N 1
ATOM 2468 C CA . ALA A 1 330 ? -45.625 -3.564 19.828 1 69.38 330 ALA A CA 1
ATOM 2469 C C . ALA A 1 330 ? -46.969 -3.732 19.141 1 69.38 330 ALA A C 1
ATOM 2471 O O . ALA A 1 330 ? -48.031 -3.744 19.812 1 69.38 330 ALA A O 1
ATOM 2472 N N . VAL A 1 331 ? -46.844 -4.008 17.891 1 72.06 331 VAL A N 1
ATOM 2473 C CA . VAL A 1 331 ? -48.062 -4.211 17.109 1 72.06 331 VAL A CA 1
ATOM 2474 C C . VAL A 1 331 ? -48.656 -5.582 17.438 1 72.06 331 VAL A C 1
ATOM 2476 O O . VAL A 1 331 ? -49.875 -5.715 17.609 1 72.06 331 VAL A O 1
ATOM 2479 N N . SER A 1 332 ? -47.844 -6.477 17.578 1 68.75 332 SER A N 1
ATOM 2480 C CA . SER A 1 332 ? -48.281 -7.816 17.922 1 68.75 332 SER A CA 1
ATOM 2481 C C . SER A 1 332 ? -48.875 -7.859 19.344 1 68.75 332 SER A C 1
ATOM 2483 O O . SER A 1 332 ? -49.906 -8.492 19.562 1 68.75 332 SER A O 1
ATOM 2485 N N . ASP A 1 333 ? -48.344 -7.098 20.172 1 67.31 333 ASP A N 1
ATOM 2486 C CA . ASP A 1 333 ? -48.844 -7.023 21.531 1 67.31 333 ASP A CA 1
ATOM 2487 C C . ASP A 1 333 ? -50.156 -6.273 21.609 1 67.31 333 ASP A C 1
ATOM 2489 O O . ASP A 1 333 ? -51.062 -6.629 22.391 1 67.31 333 ASP A O 1
ATOM 2493 N N . SER A 1 334 ? -50.344 -5.348 20.781 1 69.25 334 SER A N 1
ATOM 2494 C CA . SER A 1 334 ? -51.562 -4.586 20.719 1 69.25 334 SER A CA 1
ATOM 2495 C C . SER A 1 334 ? -52.688 -5.398 20.094 1 69.25 334 SER A C 1
ATOM 2497 O O . SER A 1 334 ? -53.875 -5.27 20.5 1 69.25 334 SER A O 1
ATOM 2499 N N . MET A 1 335 ? -52.375 -6.266 19.234 1 67.19 335 MET A N 1
ATOM 2500 C CA . MET A 1 335 ? -53.375 -7.141 18.609 1 67.19 335 MET A CA 1
ATOM 2501 C C . MET A 1 335 ? -53.812 -8.227 19.578 1 67.19 335 MET A C 1
ATOM 2503 O O . MET A 1 335 ? -54.969 -8.656 19.547 1 67.19 335 MET A O 1
ATOM 2507 N N . GLN A 1 336 ? -53.094 -8.625 20.422 1 61.66 336 GLN A N 1
ATOM 2508 C CA . GLN A 1 336 ? -53.438 -9.625 21.422 1 61.66 336 GLN A CA 1
ATOM 2509 C C . GLN A 1 336 ? -54.312 -9.031 22.516 1 61.66 336 GLN A C 1
ATOM 2511 O O . GLN A 1 336 ? -55.156 -9.727 23.094 1 61.66 336 GLN A O 1
ATOM 2516 N N . THR A 1 337 ? -54.281 -7.77 22.766 1 60 337 THR A N 1
ATOM 2517 C CA . THR A 1 337 ? -55.125 -7.137 23.797 1 60 337 THR A CA 1
ATOM 2518 C C . THR A 1 337 ? -56.531 -6.879 23.266 1 60 337 THR A C 1
ATOM 2520 O O . THR A 1 337 ? -57.469 -6.781 24.047 1 60 337 THR A O 1
ATOM 2523 N N . HIS A 1 338 ? -56.844 -6.766 21.953 1 49.97 338 HIS A N 1
ATOM 2524 C CA . HIS A 1 338 ? -58.219 -6.559 21.453 1 49.97 338 HIS A CA 1
ATOM 2525 C C . HIS A 1 338 ? -58.875 -7.883 21.078 1 49.97 338 HIS A C 1
ATOM 2527 O O . HIS A 1 338 ? -59.875 -7.902 20.359 1 49.97 338 HIS A O 1
ATOM 2533 N N . ALA A 1 339 ? -58.344 -8.984 21.406 1 49.22 339 ALA A N 1
ATOM 2534 C CA . ALA A 1 339 ? -59.156 -10.195 21.281 1 49.22 339 ALA A CA 1
ATOM 2535 C C . ALA A 1 339 ? -60.406 -10.117 22.156 1 49.22 339 ALA A C 1
ATOM 2537 O O . ALA A 1 339 ? -60.312 -9.789 23.344 1 49.22 339 ALA A O 1
ATOM 2538 N N . PRO A 1 340 ? -61.688 -9.891 21.547 1 46.19 340 PRO A N 1
ATOM 2539 C CA . PRO A 1 340 ? -62.938 -9.836 22.312 1 46.19 340 PRO A CA 1
ATOM 2540 C C . PRO A 1 340 ? -63 -10.891 23.422 1 46.19 340 PRO A C 1
ATOM 2542 O O . PRO A 1 340 ? -62.469 -12 23.25 1 46.19 340 PRO A O 1
ATOM 2545 N N . PHE A 1 341 ? -63.094 -10.523 24.688 1 44.94 341 PHE A N 1
ATOM 2546 C CA . PHE A 1 341 ? -63.594 -11.328 25.812 1 44.94 341 PHE A CA 1
ATOM 2547 C C . PHE A 1 341 ? -64.875 -12.008 25.469 1 44.94 341 PHE A C 1
ATOM 2549 O O . PHE A 1 341 ? -66 -11.422 25.641 1 44.94 341 PHE A O 1
ATOM 2556 N N . GLU A 1 342 ? -65.25 -12.531 24.297 1 42.12 342 GLU A N 1
ATOM 2557 C CA . GLU A 1 342 ? -66.438 -13.359 24.203 1 42.12 342 GLU A CA 1
ATOM 2558 C C . GLU A 1 342 ? -66.438 -14.492 25.219 1 42.12 342 GLU A C 1
ATOM 2560 O O . GLU A 1 342 ? -65.75 -15.516 25 1 42.12 342 GLU A O 1
ATOM 2565 N N . GLN A 1 343 ? -66 -14.242 26.5 1 35.44 343 GLN A N 1
ATOM 2566 C CA . GLN A 1 343 ? -66.188 -15.312 27.469 1 35.44 343 GLN A CA 1
ATOM 2567 C C . GLN A 1 343 ? -67.625 -15.898 27.375 1 35.44 343 GLN A C 1
ATOM 2569 O O . GLN A 1 343 ? -68.5 -15.273 26.812 1 35.44 343 GLN A O 1
ATOM 2574 N N . ASP A 1 344 ? -67.812 -16.969 28.266 1 39.34 344 ASP A N 1
ATOM 2575 C CA . ASP A 1 344 ? -68.688 -18.094 28.656 1 39.34 344 ASP A CA 1
ATOM 2576 C C . ASP A 1 344 ? -70 -17.609 29.141 1 39.34 344 ASP A C 1
ATOM 2578 O O . ASP A 1 344 ? -70.188 -17.266 30.312 1 39.34 344 ASP A O 1
ATOM 2582 N N . GLU A 1 345 ? -70.688 -16.641 28.531 1 38.34 345 GLU A N 1
ATOM 2583 C CA . GLU A 1 345 ? -72.062 -16.562 29.062 1 38.34 345 GLU A CA 1
ATOM 2584 C C . GLU A 1 345 ? -72.812 -17.859 28.859 1 38.34 345 GLU A C 1
ATOM 2586 O O . GLU A 1 345 ? -74 -17.984 29.266 1 38.34 345 GLU A O 1
ATOM 2591 N N . HIS A 1 346 ? -72.438 -18.75 27.953 1 35.56 346 HIS A N 1
ATOM 2592 C CA . HIS A 1 346 ? -73.375 -19.859 27.859 1 35.56 346 HIS A CA 1
ATOM 2593 C C . HIS A 1 346 ? -73.25 -20.75 29.094 1 35.56 346 HIS A C 1
ATOM 2595 O O . HIS A 1 346 ? -73.938 -21.781 29.156 1 35.56 346 HIS A O 1
ATOM 2601 N N . ALA A 1 347 ? -72.25 -20.5 30.047 1 31.61 347 ALA A N 1
ATOM 2602 C CA . ALA A 1 347 ? -72.375 -21.453 31.141 1 31.61 347 ALA A CA 1
ATOM 2603 C C . ALA A 1 347 ? -73.438 -20.969 32.125 1 31.61 347 ALA A C 1
ATOM 2605 O O . ALA A 1 347 ? -73.625 -21.578 33.188 1 31.61 347 ALA A O 1
ATOM 2606 N N . LEU A 1 348 ? -74.188 -19.875 31.875 1 24.45 348 LEU A N 1
ATOM 2607 C CA . LEU A 1 348 ? -75.438 -20.047 32.625 1 24.45 348 LEU A CA 1
ATOM 2608 C C . LEU A 1 348 ? -76.438 -20.844 31.828 1 24.45 348 LEU A C 1
ATOM 2610 O O . LEU A 1 348 ? -76.562 -20.641 30.625 1 24.45 348 LEU A O 1
ATOM 2614 N N . MET B 1 1 ? 24.359 -10.812 -10.844 1 48.72 1 MET B N 1
ATOM 2615 C CA . MET B 1 1 ? 23.453 -10.438 -11.93 1 48.72 1 MET B CA 1
ATOM 2616 C C . MET B 1 1 ? 23.422 -8.93 -12.117 1 48.72 1 MET B C 1
ATOM 2618 O O . MET B 1 1 ? 23.266 -8.18 -11.148 1 48.72 1 MET B O 1
ATOM 2622 N N . ASP B 1 2 ? 23.859 -8.477 -13.273 1 61.94 2 ASP B N 1
ATOM 2623 C CA . ASP B 1 2 ? 24.031 -7.074 -13.656 1 61.94 2 ASP B CA 1
ATOM 2624 C C . ASP B 1 2 ? 22.672 -6.371 -13.758 1 61.94 2 ASP B C 1
ATOM 2626 O O . ASP B 1 2 ? 21.625 -7.023 -13.797 1 61.94 2 ASP B O 1
ATOM 2630 N N . ASN B 1 3 ? 22.625 -5.176 -13.531 1 71.31 3 ASN B N 1
ATOM 2631 C CA . ASN B 1 3 ? 21.453 -4.324 -13.711 1 71.31 3 ASN B CA 1
ATOM 2632 C C . ASN B 1 3 ? 20.719 -4.66 -15 1 71.31 3 ASN B C 1
ATOM 2634 O O . ASN B 1 3 ? 19.484 -4.605 -15.047 1 71.31 3 ASN B O 1
ATOM 2638 N N . ARG B 1 4 ? 21.484 -5.227 -15.953 1 77.69 4 ARG B N 1
ATOM 2639 C CA . ARG B 1 4 ? 20.875 -5.594 -17.219 1 77.69 4 ARG B CA 1
ATOM 2640 C C . ARG B 1 4 ? 20.062 -6.879 -17.094 1 77.69 4 ARG B C 1
ATOM 2642 O O . ARG B 1 4 ? 18.969 -6.984 -17.641 1 77.69 4 ARG B O 1
ATOM 2649 N N . ASP B 1 5 ? 20.547 -7.852 -16.406 1 81.69 5 ASP B N 1
ATOM 2650 C CA . ASP B 1 5 ? 19.859 -9.117 -16.203 1 81.69 5 ASP B CA 1
ATOM 2651 C C . ASP B 1 5 ? 18.562 -8.898 -15.422 1 81.69 5 ASP B C 1
ATOM 2653 O O . ASP B 1 5 ? 17.531 -9.484 -15.75 1 81.69 5 ASP B O 1
ATOM 2657 N N . ASN B 1 6 ? 18.672 -8.07 -14.492 1 84.12 6 ASN B N 1
ATOM 2658 C CA . ASN B 1 6 ? 17.484 -7.77 -13.719 1 84.12 6 ASN B CA 1
ATOM 2659 C C . ASN B 1 6 ? 16.406 -7.113 -14.586 1 84.12 6 ASN B C 1
ATOM 2661 O O . ASN B 1 6 ? 15.219 -7.398 -14.43 1 84.12 6 ASN B O 1
ATOM 2665 N N . ARG B 1 7 ? 16.844 -6.293 -15.516 1 87.06 7 ARG B N 1
ATOM 2666 C CA . ARG B 1 7 ? 15.898 -5.629 -16.406 1 87.06 7 ARG B CA 1
ATOM 2667 C C . ARG B 1 7 ? 15.242 -6.629 -17.344 1 87.06 7 ARG B C 1
ATOM 2669 O O . ARG B 1 7 ? 14.047 -6.523 -17.641 1 87.06 7 ARG B O 1
ATOM 2676 N N . ILE B 1 8 ? 15.992 -7.586 -17.766 1 88.19 8 ILE B N 1
ATOM 2677 C CA . ILE B 1 8 ? 15.461 -8.625 -18.641 1 88.19 8 ILE B CA 1
ATOM 2678 C C . ILE B 1 8 ? 14.461 -9.484 -17.859 1 88.19 8 ILE B C 1
ATOM 2680 O O . ILE B 1 8 ? 13.367 -9.773 -18.344 1 88.19 8 ILE B O 1
ATOM 2684 N N . GLY B 1 9 ? 14.859 -9.828 -16.672 1 89.31 9 GLY B N 1
ATOM 2685 C CA . GLY B 1 9 ? 13.969 -10.609 -15.836 1 89.31 9 GLY B CA 1
ATOM 2686 C C . GLY B 1 9 ? 12.656 -9.906 -15.547 1 89.31 9 GLY B C 1
ATOM 2687 O O . GLY B 1 9 ? 11.586 -10.516 -15.609 1 89.31 9 GLY B O 1
ATOM 2688 N N . VAL B 1 10 ? 12.789 -8.633 -15.289 1 91.25 10 VAL B N 1
ATOM 2689 C CA . VAL B 1 10 ? 11.602 -7.832 -15.016 1 91.25 10 VAL B CA 1
ATOM 2690 C C . VAL B 1 10 ? 10.719 -7.773 -16.266 1 91.25 10 VAL B C 1
ATOM 2692 O O . VAL B 1 10 ? 9.508 -7.945 -16.188 1 91.25 10 VAL B O 1
ATOM 2695 N N . GLY B 1 11 ? 11.367 -7.523 -17.375 1 93.88 11 GLY B N 1
ATOM 2696 C CA . GLY B 1 11 ? 10.625 -7.492 -18.625 1 93.88 11 GLY B CA 1
ATOM 2697 C C . GLY B 1 11 ? 9.898 -8.789 -18.922 1 93.88 11 GLY B C 1
ATOM 2698 O O . GLY B 1 11 ? 8.734 -8.781 -19.328 1 93.88 11 GLY B O 1
ATOM 2699 N N . LEU B 1 12 ? 10.523 -9.852 -18.703 1 92.56 12 LEU B N 1
ATOM 2700 C CA . LEU B 1 12 ? 9.945 -11.172 -18.922 1 92.56 12 LEU B CA 1
ATOM 2701 C C . LEU B 1 12 ? 8.82 -11.438 -17.938 1 92.56 12 LEU B C 1
ATOM 2703 O O . LEU B 1 12 ? 7.781 -12 -18.297 1 92.56 12 LEU B O 1
ATOM 2707 N N . ALA B 1 13 ? 9.047 -11.078 -16.719 1 92.81 13 ALA B N 1
ATOM 2708 C CA . ALA B 1 13 ? 8.023 -11.258 -15.703 1 92.81 13 ALA B CA 1
ATOM 2709 C C . ALA B 1 13 ? 6.77 -10.453 -16.031 1 92.81 13 ALA B C 1
ATOM 2711 O O . ALA B 1 13 ? 5.648 -10.945 -15.875 1 92.81 13 ALA B O 1
ATOM 2712 N N . LEU B 1 14 ? 6.977 -9.211 -16.453 1 93.94 14 LEU B N 1
ATOM 2713 C CA . LEU B 1 14 ? 5.855 -8.359 -16.828 1 93.94 14 LEU B CA 1
ATOM 2714 C C . LEU B 1 14 ? 5.113 -8.938 -18.031 1 93.94 14 LEU B C 1
ATOM 2716 O O . LEU B 1 14 ? 3.883 -8.953 -18.062 1 93.94 14 LEU B O 1
ATOM 2720 N N . SER B 1 15 ? 5.879 -9.406 -18.969 1 94.5 15 SER B N 1
ATOM 2721 C CA . SER B 1 15 ? 5.277 -10.039 -20.141 1 94.5 15 SER B CA 1
ATOM 2722 C C . SER B 1 15 ? 4.496 -11.289 -19.75 1 94.5 15 SER B C 1
ATOM 2724 O O . SER B 1 15 ? 3.412 -11.539 -20.281 1 94.5 15 SER B O 1
ATOM 2726 N N . SER B 1 16 ? 5.086 -12.008 -18.938 1 93.88 16 SER B N 1
ATOM 2727 C CA . SER B 1 16 ? 4.418 -13.203 -18.422 1 93.88 16 SER B CA 1
ATOM 2728 C C . SER B 1 16 ? 3.074 -12.859 -17.797 1 93.88 16 SER B C 1
ATOM 2730 O O . SER B 1 16 ? 2.062 -13.508 -18.078 1 93.88 16 SER B O 1
ATOM 2732 N N . SER B 1 17 ? 3.064 -11.875 -17 1 92.56 17 SER B N 1
ATOM 2733 C CA . SER B 1 17 ? 1.833 -11.461 -16.344 1 92.56 17 SER B CA 1
ATOM 2734 C C . SER B 1 17 ? 0.783 -11.023 -17.359 1 92.56 17 SER B C 1
ATOM 2736 O O . SER B 1 17 ? -0.405 -11.305 -17.188 1 92.56 17 SER B O 1
ATOM 2738 N N . ALA B 1 18 ? 1.21 -10.383 -18.344 1 93.31 18 ALA B N 1
ATOM 2739 C CA . ALA B 1 18 ? 0.294 -9.938 -19.391 1 93.31 18 ALA B CA 1
ATOM 2740 C C . ALA B 1 18 ? -0.309 -11.133 -20.125 1 93.31 18 ALA B C 1
ATOM 2742 O O . ALA B 1 18 ? -1.522 -11.188 -20.344 1 93.31 18 ALA B O 1
ATOM 2743 N N . PHE B 1 19 ? 0.498 -12.047 -20.469 1 92.94 19 PHE B N 1
ATOM 2744 C CA . PHE B 1 19 ? 0.04 -13.234 -21.188 1 92.94 19 PHE B CA 1
ATOM 2745 C C . PHE B 1 19 ? -0.894 -14.062 -20.312 1 92.94 19 PHE B C 1
ATOM 2747 O O . PHE B 1 19 ? -1.952 -14.5 -20.766 1 92.94 19 PHE B O 1
ATOM 2754 N N . ILE B 1 20 ? -0.542 -14.219 -19.156 1 88.88 20 ILE B N 1
ATOM 2755 C CA . ILE B 1 20 ? -1.345 -15.031 -18.25 1 88.88 20 ILE B CA 1
ATOM 2756 C C . ILE B 1 20 ? -2.68 -14.336 -17.984 1 88.88 20 ILE B C 1
ATOM 2758 O O . ILE B 1 20 ? -3.736 -14.977 -18.031 1 88.88 20 ILE B O 1
ATOM 2762 N N . GLY B 1 21 ? -2.625 -13.047 -17.688 1 88.94 21 GLY B N 1
ATOM 2763 C CA . GLY B 1 21 ? -3.859 -12.297 -17.5 1 88.94 21 GLY B CA 1
ATOM 2764 C C . GLY B 1 21 ? -4.781 -12.367 -18.703 1 88.94 21 GLY B C 1
ATOM 2765 O O . GLY B 1 21 ? -5.988 -12.57 -18.562 1 88.94 21 GLY B O 1
ATOM 2766 N N . LEU B 1 22 ? -4.211 -12.219 -19.844 1 90.06 22 LEU B N 1
ATOM 2767 C CA . LEU B 1 22 ? -4.965 -12.289 -21.094 1 90.06 22 LEU B CA 1
ATOM 2768 C C . LEU B 1 22 ? -5.555 -13.688 -21.281 1 90.06 22 LEU B C 1
ATOM 2770 O O . LEU B 1 22 ? -6.688 -13.828 -21.75 1 90.06 22 LEU B O 1
ATOM 2774 N N . SER B 1 23 ? -4.816 -14.602 -20.953 1 88.62 23 SER B N 1
ATOM 2775 C CA . SER B 1 23 ? -5.246 -15.984 -21.141 1 88.62 23 SER B CA 1
ATOM 2776 C C . SER B 1 23 ? -6.523 -16.281 -20.359 1 88.62 23 SER B C 1
ATOM 2778 O O . SER B 1 23 ? -7.402 -17 -20.844 1 88.62 23 SER B O 1
ATOM 2780 N N . PHE B 1 24 ? -6.617 -15.773 -19.188 1 81.31 24 PHE B N 1
ATOM 2781 C CA . PHE B 1 24 ? -7.789 -16.016 -18.359 1 81.31 24 PHE B CA 1
ATOM 2782 C C . PHE B 1 24 ? -9.047 -15.453 -19.016 1 81.31 24 PHE B C 1
ATOM 2784 O O . PHE B 1 24 ? -10.094 -16.094 -19 1 81.31 24 PHE B O 1
ATOM 2791 N N . ILE B 1 25 ? -8.969 -14.352 -19.578 1 84.12 25 ILE B N 1
ATOM 2792 C CA . ILE B 1 25 ? -10.125 -13.695 -20.188 1 84.12 25 ILE B CA 1
ATOM 2793 C C . ILE B 1 25 ? -10.508 -14.406 -21.469 1 84.12 25 ILE B C 1
ATOM 2795 O O . ILE B 1 25 ? -11.695 -14.617 -21.75 1 84.12 25 ILE B O 1
ATOM 2799 N N . VAL B 1 26 ? -9.508 -14.742 -22.266 1 84.25 26 VAL B N 1
ATOM 2800 C CA . VAL B 1 26 ? -9.758 -15.43 -23.531 1 84.25 26 VAL B CA 1
ATOM 2801 C C . VAL B 1 26 ? -10.391 -16.797 -23.25 1 84.25 26 VAL B C 1
ATOM 2803 O O . VAL B 1 26 ? -11.344 -17.188 -23.922 1 84.25 26 VAL B O 1
ATOM 2806 N N . LYS B 1 27 ? -9.883 -17.422 -22.266 1 81.5 27 LYS B N 1
ATOM 2807 C CA . LYS B 1 27 ? -10.461 -18.703 -21.875 1 81.5 27 LYS B CA 1
ATOM 2808 C C . LYS B 1 27 ? -11.891 -18.547 -21.391 1 81.5 27 LYS B C 1
ATOM 2810 O O . LYS B 1 27 ? -12.766 -19.359 -21.703 1 81.5 27 LYS B O 1
ATOM 2815 N N . LYS B 1 28 ? -12.102 -17.516 -20.609 1 78.56 28 LYS B N 1
ATOM 2816 C CA . LYS B 1 28 ? -13.445 -17.25 -20.109 1 78.56 28 LYS B CA 1
ATOM 2817 C C . LYS B 1 28 ? -14.414 -16.953 -21.25 1 78.56 28 LYS B C 1
ATOM 2819 O O . LYS B 1 28 ? -15.555 -17.422 -21.25 1 78.56 28 LYS B O 1
ATOM 2824 N N . LYS B 1 29 ? -14 -16.172 -22.141 1 81.56 29 LYS B N 1
ATOM 2825 C CA . LYS B 1 29 ? -14.82 -15.875 -23.297 1 81.56 29 LYS B CA 1
ATOM 2826 C C . LYS B 1 29 ? -15.125 -17.125 -24.109 1 81.56 29 LYS B C 1
ATOM 2828 O O . LYS B 1 29 ? -16.25 -17.297 -24.594 1 81.56 29 LYS B O 1
ATOM 2833 N N . GLY B 1 30 ? -14.117 -17.938 -24.266 1 75.75 30 GLY B N 1
ATOM 2834 C CA . GLY B 1 30 ? -14.336 -19.188 -24.953 1 75.75 30 GLY B CA 1
ATOM 2835 C C . GLY B 1 30 ? -15.344 -20.078 -24.266 1 75.75 30 GLY B C 1
ATOM 2836 O O . GLY B 1 30 ? -16.156 -20.734 -24.906 1 75.75 30 GLY B O 1
ATOM 2837 N N . LEU B 1 31 ? -15.32 -20.109 -22.969 1 73.62 31 LEU B N 1
ATOM 2838 C CA . LEU B 1 31 ? -16.25 -20.891 -22.188 1 73.62 31 LEU B CA 1
ATOM 2839 C C . LEU B 1 31 ? -17.672 -20.375 -22.344 1 73.62 31 LEU B C 1
ATOM 2841 O O . LEU B 1 31 ? -18.625 -21.156 -22.484 1 73.62 31 LEU B O 1
ATOM 2845 N N . ILE B 1 32 ? -17.828 -19.031 -22.281 1 75.5 32 ILE B N 1
ATOM 2846 C CA . ILE B 1 32 ? -19.141 -18.406 -22.422 1 75.5 32 ILE B CA 1
ATOM 2847 C C . ILE B 1 32 ? -19.719 -18.734 -23.797 1 75.5 32 ILE B C 1
ATOM 2849 O O . ILE B 1 32 ? -20.891 -19.062 -23.922 1 75.5 32 ILE B O 1
ATOM 2853 N N . ARG B 1 33 ? -18.891 -18.672 -24.75 1 77.31 33 ARG B N 1
ATOM 2854 C CA . ARG B 1 33 ? -19.328 -18.953 -26.125 1 77.31 33 ARG B CA 1
ATOM 2855 C C . ARG B 1 33 ? -19.719 -20.422 -26.266 1 77.31 33 ARG B C 1
ATOM 2857 O O . ARG B 1 33 ? -20.656 -20.75 -27 1 77.31 33 ARG B O 1
ATOM 2864 N N . SER B 1 34 ? -19.016 -21.266 -25.625 1 73.12 34 SER B N 1
ATOM 2865 C CA . SER B 1 34 ? -19.312 -22.688 -25.688 1 73.12 34 SER B CA 1
ATOM 2866 C C . SER B 1 34 ? -20.656 -23 -25.047 1 73.12 34 SER B C 1
ATOM 2868 O O . SER B 1 34 ? -21.375 -23.922 -25.469 1 73.12 34 SER B O 1
ATOM 2870 N N . ARG B 1 35 ? -20.938 -22.312 -24.031 1 69.56 35 ARG B N 1
ATOM 2871 C CA . ARG B 1 35 ? -22.203 -22.516 -23.344 1 69.56 35 ARG B CA 1
ATOM 2872 C C . ARG B 1 35 ? -23.375 -21.984 -24.172 1 69.56 35 ARG B C 1
ATOM 2874 O O . ARG B 1 35 ? -24.453 -22.562 -24.156 1 69.56 35 ARG B O 1
ATOM 2881 N N . ALA B 1 36 ? -23.125 -20.938 -24.828 1 67.62 36 ALA B N 1
ATOM 2882 C CA . ALA B 1 36 ? -24.172 -20.344 -25.656 1 67.62 36 ALA B CA 1
ATOM 2883 C C . ALA B 1 36 ? -24.453 -21.219 -26.875 1 67.62 36 ALA B C 1
ATOM 2885 O O . ALA B 1 36 ? -25.578 -21.234 -27.375 1 67.62 36 ALA B O 1
ATOM 2886 N N . SER B 1 37 ? -23.5 -21.625 -27.562 1 62.59 37 SER B N 1
ATOM 2887 C CA . SER B 1 37 ? -23.688 -22.422 -28.766 1 62.59 37 SER B CA 1
ATOM 2888 C C . SER B 1 37 ? -24.391 -23.75 -28.453 1 62.59 37 SER B C 1
ATOM 2890 O O . SER B 1 37 ? -24.734 -24.5 -29.359 1 62.59 37 SER B O 1
ATOM 2892 N N . GLY B 1 38 ? -25.25 -23.891 -27.359 1 53.25 38 GLY B N 1
ATOM 2893 C CA . GLY B 1 38 ? -26.156 -25 -27.109 1 53.25 38 GLY B CA 1
ATOM 2894 C C . GLY B 1 38 ? -25.438 -26.281 -26.75 1 53.25 38 GLY B C 1
ATOM 2895 O O . GLY B 1 38 ? -25.984 -27.375 -26.938 1 53.25 38 GLY B O 1
ATOM 2896 N N . SER B 1 39 ? -24.297 -26.5 -26.953 1 47.41 39 SER B N 1
ATOM 2897 C CA . SER B 1 39 ? -23.875 -27.875 -26.688 1 47.41 39 SER B CA 1
ATOM 2898 C C . SER B 1 39 ? -24.438 -28.375 -25.359 1 47.41 39 SER B C 1
ATOM 2900 O O . SER B 1 39 ? -24.344 -27.688 -24.344 1 47.41 39 SER B O 1
ATOM 2902 N N . SER B 1 40 ? -25.672 -29.203 -25.453 1 42.53 40 SER B N 1
ATOM 2903 C CA . SER B 1 40 ? -26.562 -29.891 -24.531 1 42.53 40 SER B CA 1
ATOM 2904 C C . SER B 1 40 ? -25.844 -30.281 -23.25 1 42.53 40 SER B C 1
ATOM 2906 O O . SER B 1 40 ? -24.609 -30.391 -23.219 1 42.53 40 SER B O 1
ATOM 2908 N N . ALA B 1 41 ? -26.734 -30.531 -22.047 1 45.28 41 ALA B N 1
ATOM 2909 C CA . ALA B 1 41 ? -26.547 -31.266 -20.797 1 45.28 41 ALA B CA 1
ATOM 2910 C C . ALA B 1 41 ? -25.531 -32.406 -20.984 1 45.28 41 ALA B C 1
ATOM 2912 O O . ALA B 1 41 ? -24.875 -32.812 -20.016 1 45.28 41 ALA B O 1
ATOM 2913 N N . GLY B 1 42 ? -25.672 -33.031 -22.094 1 42.16 42 GLY B N 1
ATOM 2914 C CA . GLY B 1 42 ? -25.047 -34.312 -22.312 1 42.16 42 GLY B CA 1
ATOM 2915 C C . GLY B 1 42 ? -23.562 -34.25 -22.562 1 42.16 42 GLY B C 1
ATOM 2916 O O . GLY B 1 42 ? -22.875 -35.281 -22.641 1 42.16 42 GLY B O 1
ATOM 2917 N N . ASP B 1 43 ? -23.172 -33.406 -23.406 1 47.62 43 ASP B N 1
ATOM 2918 C CA . ASP B 1 43 ? -21.781 -33.5 -23.828 1 47.62 43 ASP B CA 1
ATOM 2919 C C . ASP B 1 43 ? -20.828 -33.312 -22.656 1 47.62 43 ASP B C 1
ATOM 2921 O O . ASP B 1 43 ? -20.828 -32.25 -22.031 1 47.62 43 ASP B O 1
ATOM 2925 N N . GLY B 1 44 ? -21.047 -33.875 -21.5 1 39.66 44 GLY B N 1
ATOM 2926 C CA . GLY B 1 44 ? -20.141 -34.188 -20.406 1 39.66 44 GLY B CA 1
ATOM 2927 C C . GLY B 1 44 ? -19.016 -33.156 -20.281 1 39.66 44 GLY B C 1
ATOM 2928 O O . GLY B 1 44 ? -17.984 -33.281 -20.938 1 39.66 44 GLY B O 1
ATOM 2929 N N . GLY B 1 45 ? -19.203 -31.984 -19.5 1 55.62 45 GLY B N 1
ATOM 2930 C CA . GLY B 1 45 ? -18.328 -30.969 -18.922 1 55.62 45 GLY B CA 1
ATOM 2931 C C . GLY B 1 45 ? -17.203 -30.562 -19.859 1 55.62 45 GLY B C 1
ATOM 2932 O O . GLY B 1 45 ? -16.391 -29.688 -19.516 1 55.62 45 GLY B O 1
ATOM 2933 N N . PHE B 1 46 ? -16.922 -31.281 -21.047 1 59.97 46 PHE B N 1
ATOM 2934 C CA . PHE B 1 46 ? -15.734 -31.031 -21.859 1 59.97 46 PHE B CA 1
ATOM 2935 C C . PHE B 1 46 ? -16.078 -30.203 -23.078 1 59.97 46 PHE B C 1
ATOM 2937 O O . PHE B 1 46 ? -15.352 -30.219 -24.078 1 59.97 46 PHE B O 1
ATOM 2944 N N . ALA B 1 47 ? -17.234 -29.578 -23.281 1 62.16 47 ALA B N 1
ATOM 2945 C CA . ALA B 1 47 ? -17.625 -28.766 -24.422 1 62.16 47 ALA B CA 1
ATOM 2946 C C . ALA B 1 47 ? -16.641 -27.609 -24.625 1 62.16 47 ALA B C 1
ATOM 2948 O O . ALA B 1 47 ? -16.469 -27.141 -25.75 1 62.16 47 ALA B O 1
ATOM 2949 N N . TYR B 1 48 ? -16.016 -27.25 -23.672 1 65.69 48 TYR B N 1
ATOM 2950 C CA . TYR B 1 48 ? -15.086 -26.125 -23.766 1 65.69 48 TYR B CA 1
ATOM 2951 C C . TYR B 1 48 ? -13.852 -26.5 -24.578 1 65.69 48 TYR B C 1
ATOM 2953 O O . TYR B 1 48 ? -13.203 -25.641 -25.172 1 65.69 48 TYR B O 1
ATOM 2961 N N . LEU B 1 49 ? -13.609 -27.734 -24.719 1 69.81 49 LEU B N 1
ATOM 2962 C CA . LEU B 1 49 ? -12.438 -28.203 -25.453 1 69.81 49 LEU B CA 1
ATOM 2963 C C . LEU B 1 49 ? -12.648 -28.047 -26.953 1 69.81 49 LEU B C 1
ATOM 2965 O O . LEU B 1 49 ? -11.688 -28.062 -27.734 1 69.81 49 LEU B O 1
ATOM 2969 N N . ARG B 1 50 ? -13.891 -27.844 -27.234 1 70.62 50 ARG B N 1
ATOM 2970 C CA . ARG B 1 50 ? -14.188 -27.719 -28.672 1 70.62 50 ARG B CA 1
ATOM 2971 C C . ARG B 1 50 ? -14.102 -26.266 -29.109 1 70.62 50 ARG B C 1
ATOM 2973 O O . ARG B 1 50 ? -14.023 -25.984 -30.312 1 70.62 50 ARG B O 1
ATOM 2980 N N . GLU B 1 51 ? -14.047 -25.453 -28.281 1 78.19 51 GLU B N 1
ATOM 2981 C CA . GLU B 1 51 ? -13.977 -24.031 -28.609 1 78.19 51 GLU B CA 1
ATOM 2982 C C . GLU B 1 51 ? -12.531 -23.594 -28.828 1 78.19 51 GLU B C 1
ATOM 2984 O O . GLU B 1 51 ? -11.68 -23.797 -27.969 1 78.19 51 GLU B O 1
ATOM 2989 N N . TRP B 1 52 ? -12.203 -23.125 -30.047 1 84.5 52 TRP B N 1
ATOM 2990 C CA . TRP B 1 52 ? -10.859 -22.703 -30.422 1 84.5 52 TRP B CA 1
ATOM 2991 C C . TRP B 1 52 ? -10.367 -21.578 -29.531 1 84.5 52 TRP B C 1
ATOM 2993 O O . TRP B 1 52 ? -9.172 -21.484 -29.234 1 84.5 52 TRP B O 1
ATOM 3003 N N . LEU B 1 53 ? -11.234 -20.734 -29 1 84.31 53 LEU B N 1
ATOM 3004 C CA . LEU B 1 53 ? -10.836 -19.625 -28.141 1 84.31 53 LEU B CA 1
ATOM 3005 C C . LEU B 1 53 ? -10.234 -20.156 -26.844 1 84.31 53 LEU B C 1
ATOM 3007 O O . LEU B 1 53 ? -9.305 -19.547 -26.297 1 84.31 53 LEU B O 1
ATOM 3011 N N . TRP B 1 54 ? -10.789 -21.172 -26.391 1 82.31 54 TRP B N 1
ATOM 3012 C CA . TRP B 1 54 ? -10.258 -21.766 -25.172 1 82.31 54 TRP B CA 1
ATOM 3013 C C . TRP B 1 54 ? -8.828 -22.25 -25.375 1 82.31 54 TRP B C 1
ATOM 3015 O O . TRP B 1 54 ? -7.965 -22.047 -24.516 1 82.31 54 TRP B O 1
ATOM 3025 N N . TRP B 1 55 ? -8.562 -22.797 -26.531 1 86.31 55 TRP B N 1
ATOM 3026 C CA . TRP B 1 55 ? -7.223 -23.281 -26.844 1 86.31 55 TRP B CA 1
ATOM 3027 C C . TRP B 1 55 ? -6.246 -22.125 -27 1 86.31 55 TRP B C 1
ATOM 3029 O O . TRP B 1 55 ? -5.082 -22.219 -26.609 1 86.31 55 TRP B O 1
ATOM 3039 N N . VAL B 1 56 ? -6.648 -21.125 -27.531 1 90.12 56 VAL B N 1
ATOM 3040 C CA . VAL B 1 56 ? -5.812 -19.938 -27.641 1 90.12 56 VAL B CA 1
ATOM 3041 C C . VAL B 1 56 ? -5.461 -19.406 -26.25 1 90.12 56 VAL B C 1
ATOM 3043 O O . VAL B 1 56 ? -4.32 -19 -26 1 90.12 56 VAL B O 1
ATOM 3046 N N . GLY B 1 57 ? -6.465 -19.406 -25.438 1 88.12 57 GLY B N 1
ATOM 3047 C CA . GLY B 1 57 ? -6.211 -19.016 -24.062 1 88.12 57 GLY B CA 1
ATOM 3048 C C . GLY B 1 57 ? -5.195 -19.906 -23.359 1 88.12 57 GLY B C 1
ATOM 3049 O O . GLY B 1 57 ? -4.301 -19.406 -22.672 1 88.12 57 GLY B O 1
ATOM 3050 N N . LEU B 1 58 ? -5.32 -21.125 -23.594 1 85.06 58 LEU B N 1
ATOM 3051 C CA . LEU B 1 58 ? -4.402 -22.078 -22.984 1 85.06 58 LEU B CA 1
ATOM 3052 C C . LEU B 1 58 ? -2.98 -21.875 -23.484 1 85.06 58 LEU B C 1
ATOM 3054 O O . LEU B 1 58 ? -2.031 -21.859 -22.703 1 85.06 58 LEU B O 1
ATOM 3058 N N . LEU B 1 59 ? -2.824 -21.766 -24.75 1 89.62 59 LEU B N 1
ATOM 3059 C CA . LEU B 1 59 ? -1.505 -21.562 -25.328 1 89.62 59 LEU B CA 1
ATOM 3060 C C . LEU B 1 59 ? -0.887 -20.266 -24.812 1 89.62 59 LEU B C 1
ATOM 3062 O O . LEU B 1 59 ? 0.317 -20.203 -24.547 1 89.62 59 LEU B O 1
ATOM 3066 N N . THR B 1 60 ? -1.709 -19.281 -24.688 1 90.69 60 THR B N 1
ATOM 3067 C CA . THR B 1 60 ? -1.241 -18.016 -24.172 1 90.69 60 THR B CA 1
ATOM 3068 C C . THR B 1 60 ? -0.793 -18.156 -22.719 1 90.69 60 THR B C 1
ATOM 3070 O O . THR B 1 60 ? 0.202 -17.562 -22.297 1 90.69 60 THR B O 1
ATOM 3073 N N . MET B 1 61 ? -1.464 -18.875 -21.984 1 88.5 61 MET B N 1
ATOM 3074 C CA . MET B 1 61 ? -1.11 -19.125 -20.594 1 88.5 61 MET B CA 1
ATOM 3075 C C . MET B 1 61 ? 0.233 -19.844 -20.5 1 88.5 61 MET B C 1
ATOM 3077 O O . MET B 1 61 ? 1.067 -19.5 -19.656 1 88.5 61 MET B O 1
ATOM 3081 N N . VAL B 1 62 ? 0.374 -20.828 -21.344 1 87.31 62 VAL B N 1
ATOM 3082 C CA . VAL B 1 62 ? 1.61 -21.609 -21.359 1 87.31 62 VAL B CA 1
ATOM 3083 C C . VAL B 1 62 ? 2.781 -20.703 -21.75 1 87.31 62 VAL B C 1
ATOM 3085 O O . VAL B 1 62 ? 3.85 -20.781 -21.125 1 87.31 62 VAL B O 1
ATOM 3088 N N . ALA B 1 63 ? 2.588 -19.938 -22.703 1 91.62 63 ALA B N 1
ATOM 3089 C CA . ALA B 1 63 ? 3.613 -18.969 -23.094 1 91.62 63 ALA B CA 1
ATOM 3090 C C . ALA B 1 63 ? 3.965 -18.047 -21.938 1 91.62 63 ALA B C 1
ATOM 3092 O O . ALA B 1 63 ? 5.137 -17.719 -21.719 1 91.62 63 ALA B O 1
ATOM 3093 N N . GLY B 1 64 ? 2.939 -17.578 -21.266 1 91.25 64 GLY B N 1
ATOM 3094 C CA . GLY B 1 64 ? 3.168 -16.734 -20.109 1 91.25 64 GLY B CA 1
ATOM 3095 C C . GLY B 1 64 ? 3.955 -17.438 -19.016 1 91.25 64 GLY B C 1
ATOM 3096 O O . GLY B 1 64 ? 4.875 -16.859 -18.438 1 91.25 64 GLY B O 1
ATOM 3097 N N . GLU B 1 65 ? 3.645 -18.625 -18.781 1 84.62 65 GLU B N 1
ATOM 3098 C CA . GLU B 1 65 ? 4.348 -19.422 -17.766 1 84.62 65 GLU B CA 1
ATOM 3099 C C . GLU B 1 65 ? 5.805 -19.641 -18.156 1 84.62 65 GLU B C 1
ATOM 3101 O O . GLU B 1 65 ? 6.691 -19.609 -17.297 1 84.62 65 GLU B O 1
ATOM 3106 N N . ALA B 1 66 ? 6 -19.969 -19.391 1 87.75 66 ALA B N 1
ATOM 3107 C CA . ALA B 1 66 ? 7.359 -20.141 -19.891 1 87.75 66 ALA B CA 1
ATOM 3108 C C . ALA B 1 66 ? 8.188 -18.875 -19.672 1 87.75 66 ALA B C 1
ATOM 3110 O O . ALA B 1 66 ? 9.336 -18.938 -19.234 1 87.75 66 ALA B O 1
ATOM 3111 N N . ALA B 1 67 ? 7.578 -17.781 -20.031 1 91.5 67 ALA B N 1
ATOM 3112 C CA . ALA B 1 67 ? 8.258 -16.5 -19.812 1 91.5 67 ALA B CA 1
ATOM 3113 C C . ALA B 1 67 ? 8.562 -16.297 -18.328 1 91.5 67 ALA B C 1
ATOM 3115 O O . ALA B 1 67 ? 9.625 -15.758 -17.984 1 91.5 67 ALA B O 1
ATOM 3116 N N . ASN B 1 68 ? 7.645 -16.672 -17.547 1 90.25 68 ASN B N 1
ATOM 3117 C CA . ASN B 1 68 ? 7.844 -16.562 -16.109 1 90.25 68 ASN B CA 1
ATOM 3118 C C . ASN B 1 68 ? 9.016 -17.422 -15.641 1 90.25 68 ASN B C 1
ATOM 3120 O O . ASN B 1 68 ? 9.844 -16.969 -14.844 1 90.25 68 ASN B O 1
ATOM 3124 N N . PHE B 1 69 ? 9.125 -18.531 -16.188 1 86 69 PHE B N 1
ATOM 3125 C CA . PHE B 1 69 ? 10.211 -19.438 -15.844 1 86 69 PHE B CA 1
ATOM 3126 C C . PHE B 1 69 ? 11.555 -18.875 -16.281 1 86 69 PHE B C 1
ATOM 3128 O O . PHE B 1 69 ? 12.539 -18.938 -15.531 1 86 69 PHE B O 1
ATOM 3135 N N . ILE B 1 70 ? 11.594 -18.375 -17.391 1 88.12 70 ILE B N 1
ATOM 3136 C CA . ILE B 1 70 ? 12.828 -17.797 -17.906 1 88.12 70 ILE B CA 1
ATOM 3137 C C . ILE B 1 70 ? 13.203 -16.562 -17.078 1 88.12 70 ILE B C 1
ATOM 3139 O O . ILE B 1 70 ? 14.383 -16.297 -16.844 1 88.12 70 ILE B O 1
ATOM 3143 N N . ALA B 1 71 ? 12.156 -15.867 -16.641 1 90.31 71 ALA B N 1
ATOM 3144 C CA . ALA B 1 71 ? 12.406 -14.695 -15.812 1 90.31 71 ALA B CA 1
ATOM 3145 C C . ALA B 1 71 ? 13.195 -15.055 -14.555 1 90.31 71 ALA B C 1
ATOM 3147 O O . ALA B 1 71 ? 14.07 -14.305 -14.117 1 90.31 71 ALA B O 1
ATOM 3148 N N . TYR B 1 72 ? 12.953 -16.219 -13.992 1 85.88 72 TYR B N 1
ATOM 3149 C CA . TYR B 1 72 ? 13.625 -16.656 -12.781 1 85.88 72 TYR B CA 1
ATOM 3150 C C . TYR B 1 72 ? 15.117 -16.859 -13.031 1 85.88 72 TYR B C 1
ATOM 3152 O O . TYR B 1 72 ? 15.922 -16.812 -12.094 1 85.88 72 TYR B O 1
ATOM 3160 N N . ALA B 1 73 ? 15.516 -17.062 -14.266 1 83.06 73 ALA B N 1
ATOM 3161 C CA . ALA B 1 73 ? 16.922 -17.25 -14.625 1 83.06 73 ALA B CA 1
ATOM 3162 C C . ALA B 1 73 ? 17.672 -15.922 -14.633 1 83.06 73 ALA B C 1
ATOM 3164 O O . ALA B 1 73 ? 18.891 -15.898 -14.5 1 83.06 73 ALA B O 1
ATOM 3165 N N . PHE B 1 74 ? 16.922 -14.875 -14.789 1 84.88 74 PHE B N 1
ATOM 3166 C CA . PHE B 1 74 ? 17.578 -13.594 -15 1 84.88 74 PHE B CA 1
ATOM 3167 C C . PHE B 1 74 ? 17.438 -12.711 -13.766 1 84.88 74 PHE B C 1
ATOM 3169 O O . PHE B 1 74 ? 18.188 -11.742 -13.602 1 84.88 74 PHE B O 1
ATOM 3176 N N . ALA B 1 75 ? 16.469 -13.039 -12.969 1 86.19 75 ALA B N 1
ATOM 3177 C CA . ALA B 1 75 ? 16.188 -12.148 -11.844 1 86.19 75 ALA B CA 1
ATOM 3178 C C . ALA B 1 75 ? 15.844 -12.945 -10.586 1 86.19 75 ALA B C 1
ATOM 3180 O O . ALA B 1 75 ? 15.367 -14.078 -10.672 1 86.19 75 ALA B O 1
ATOM 3181 N N . PRO B 1 76 ? 16.125 -12.352 -9.445 1 85.75 76 PRO B N 1
ATOM 3182 C CA . PRO B 1 76 ? 15.797 -13.031 -8.188 1 85.75 76 PRO B CA 1
ATOM 3183 C C . PRO B 1 76 ? 14.297 -13.234 -7.992 1 85.75 76 PRO B C 1
ATOM 3185 O O . PRO B 1 76 ? 13.492 -12.469 -8.539 1 85.75 76 PRO B O 1
ATOM 3188 N N . ALA B 1 77 ? 14.008 -14.227 -7.234 1 86.06 77 ALA B N 1
ATOM 3189 C CA . ALA B 1 77 ? 12.617 -14.594 -6.977 1 86.06 77 ALA B CA 1
ATOM 3190 C C . ALA B 1 77 ? 11.867 -13.445 -6.297 1 86.06 77 ALA B C 1
ATOM 3192 O O . ALA B 1 77 ? 10.672 -13.266 -6.512 1 86.06 77 ALA B O 1
ATOM 3193 N N . ILE B 1 78 ? 12.531 -12.688 -5.469 1 85.69 78 ILE B N 1
ATOM 3194 C CA . ILE B 1 78 ? 11.898 -11.602 -4.73 1 85.69 78 ILE B CA 1
ATOM 3195 C C . ILE B 1 78 ? 11.367 -10.555 -5.711 1 85.69 78 ILE B C 1
ATOM 3197 O O . ILE B 1 78 ? 10.438 -9.812 -5.391 1 85.69 78 ILE B O 1
ATOM 3201 N N . LEU B 1 79 ? 11.945 -10.57 -6.852 1 88.25 79 LEU B N 1
ATOM 3202 C CA . LEU B 1 79 ? 11.539 -9.625 -7.883 1 88.25 79 LEU B CA 1
ATOM 3203 C C . LEU B 1 79 ? 10.469 -10.219 -8.789 1 88.25 79 LEU B C 1
ATOM 3205 O O . LEU B 1 79 ? 9.461 -9.578 -9.07 1 88.25 79 LEU B O 1
ATOM 3209 N N . VAL B 1 80 ? 10.547 -11.406 -9.156 1 90.69 80 VAL B N 1
ATOM 3210 C CA . VAL B 1 80 ? 9.742 -12.023 -10.203 1 90.69 80 VAL B CA 1
ATOM 3211 C C . VAL B 1 80 ? 8.414 -12.5 -9.625 1 90.69 80 VAL B C 1
ATOM 3213 O O . VAL B 1 80 ? 7.352 -12.258 -10.211 1 90.69 80 VAL B O 1
ATOM 3216 N N . THR B 1 81 ? 8.422 -13.094 -8.477 1 89.81 81 THR B N 1
ATOM 3217 C CA . THR B 1 81 ? 7.258 -13.797 -7.949 1 89.81 81 THR B CA 1
ATOM 3218 C C . THR B 1 81 ? 6.129 -12.812 -7.637 1 89.81 81 THR B C 1
ATOM 3220 O O . THR B 1 81 ? 4.988 -13.023 -8.055 1 89.81 81 THR B O 1
ATOM 3223 N N . PRO B 1 82 ? 6.461 -11.711 -6.973 1 91 82 PRO B N 1
ATOM 3224 C CA . PRO B 1 82 ? 5.367 -10.789 -6.664 1 91 82 PRO B CA 1
ATOM 3225 C C . PRO B 1 82 ? 4.77 -10.141 -7.91 1 91 82 PRO B C 1
ATOM 3227 O O . PRO B 1 82 ? 3.605 -9.727 -7.898 1 91 82 PRO B O 1
ATOM 3230 N N . LEU B 1 83 ? 5.52 -10.07 -8.938 1 91.88 83 LEU B N 1
ATOM 3231 C CA . LEU B 1 83 ? 5.035 -9.43 -10.164 1 91.88 83 LEU B CA 1
ATOM 3232 C C . LEU B 1 83 ? 3.93 -10.266 -10.805 1 91.88 83 LEU B C 1
ATOM 3234 O O . LEU B 1 83 ? 3.201 -9.773 -11.672 1 91.88 83 LEU B O 1
ATOM 3238 N N . GLY B 1 84 ? 3.779 -11.461 -10.367 1 89.88 84 GLY B N 1
ATOM 3239 C CA . GLY B 1 84 ? 2.68 -12.305 -10.82 1 89.88 84 GLY B CA 1
ATOM 3240 C C . GLY B 1 84 ? 1.316 -11.711 -10.516 1 89.88 84 GLY B C 1
ATOM 3241 O O . GLY B 1 84 ? 0.338 -12.008 -11.203 1 89.88 84 GLY B O 1
ATOM 3242 N N . ALA B 1 85 ? 1.257 -10.891 -9.5 1 89.44 85 ALA B N 1
ATOM 3243 C CA . ALA B 1 85 ? 0.002 -10.25 -9.117 1 89.44 85 ALA B CA 1
ATOM 3244 C C . ALA B 1 85 ? -0.524 -9.359 -10.242 1 89.44 85 ALA B C 1
ATOM 3246 O O . ALA B 1 85 ? -1.726 -9.094 -10.32 1 89.44 85 ALA B O 1
ATOM 3247 N N . LEU B 1 86 ? 0.333 -8.938 -11.086 1 90.88 86 LEU B N 1
ATOM 3248 C CA . LEU B 1 86 ? -0.072 -8.055 -12.172 1 90.88 86 LEU B CA 1
ATOM 3249 C C . LEU B 1 86 ? -0.959 -8.789 -13.172 1 90.88 86 LEU B C 1
ATOM 3251 O O . LEU B 1 86 ? -1.726 -8.164 -13.906 1 90.88 86 LEU B O 1
ATOM 3255 N N . SER B 1 87 ? -0.839 -10.086 -13.234 1 90.19 87 SER B N 1
ATOM 3256 C CA . SER B 1 87 ? -1.729 -10.852 -14.102 1 90.19 87 SER B CA 1
ATOM 3257 C C . SER B 1 87 ? -3.186 -10.688 -13.68 1 90.19 87 SER B C 1
ATOM 3259 O O . SER B 1 87 ? -4.078 -10.625 -14.531 1 90.19 87 SER B O 1
ATOM 3261 N N . VAL B 1 88 ? -3.359 -10.617 -12.43 1 83.56 88 VAL B N 1
ATOM 3262 C CA . VAL B 1 88 ? -4.707 -10.453 -11.898 1 83.56 88 VAL B CA 1
ATOM 3263 C C . VAL B 1 88 ? -5.262 -9.086 -12.312 1 83.56 88 VAL B C 1
ATOM 3265 O O . VAL B 1 88 ? -6.438 -8.969 -12.656 1 83.56 88 VAL B O 1
ATOM 3268 N N . ILE B 1 89 ? -4.426 -8.133 -12.266 1 87.88 89 ILE B N 1
ATOM 3269 C CA . ILE B 1 89 ? -4.824 -6.785 -12.656 1 87.88 89 ILE B CA 1
ATOM 3270 C C . ILE B 1 89 ? -5.219 -6.766 -14.125 1 87.88 89 ILE B C 1
ATOM 3272 O O . ILE B 1 89 ? -6.273 -6.242 -14.492 1 87.88 89 ILE B O 1
ATOM 3276 N N . ILE B 1 90 ? -4.359 -7.332 -14.883 1 89.06 90 ILE B N 1
ATOM 3277 C CA . ILE B 1 90 ? -4.598 -7.352 -16.312 1 89.06 90 ILE B CA 1
ATOM 3278 C C . ILE B 1 90 ? -5.906 -8.078 -16.609 1 89.06 90 ILE B C 1
ATOM 3280 O O . ILE B 1 90 ? -6.719 -7.613 -17.422 1 89.06 90 ILE B O 1
ATOM 3284 N N . SER B 1 91 ? -6.078 -9.141 -15.992 1 85.94 91 SER B N 1
ATOM 3285 C CA . SER B 1 91 ? -7.312 -9.906 -16.172 1 85.94 91 SER B CA 1
ATOM 3286 C C . SER B 1 91 ? -8.531 -9.094 -15.75 1 85.94 91 SER B C 1
ATOM 3288 O O . SER B 1 91 ? -9.547 -9.078 -16.453 1 85.94 91 SER B O 1
ATOM 3290 N N . ALA B 1 92 ? -8.445 -8.414 -14.641 1 82.56 92 ALA B N 1
ATOM 3291 C CA . ALA B 1 92 ? -9.562 -7.637 -14.109 1 82.56 92 ALA B CA 1
ATOM 3292 C C . ALA B 1 92 ? -9.906 -6.469 -15.039 1 82.56 92 ALA B C 1
ATOM 3294 O O . ALA B 1 92 ? -11.086 -6.207 -15.305 1 82.56 92 ALA B O 1
ATOM 3295 N N . VAL B 1 93 ? -8.93 -5.805 -15.484 1 86.12 93 VAL B N 1
ATOM 3296 C CA . VAL B 1 93 ? -9.133 -4.652 -16.359 1 86.12 93 VAL B CA 1
ATOM 3297 C C . VAL B 1 93 ? -9.711 -5.109 -17.688 1 86.12 93 VAL B C 1
ATOM 3299 O O . VAL B 1 93 ? -10.641 -4.496 -18.219 1 86.12 93 VAL B O 1
ATOM 3302 N N . LEU B 1 94 ? -9.156 -6.207 -18.203 1 85.5 94 LEU B N 1
ATOM 3303 C CA . LEU B 1 94 ? -9.641 -6.727 -19.484 1 85.5 94 LEU B CA 1
ATOM 3304 C C . LEU B 1 94 ? -11.062 -7.266 -19.344 1 85.5 94 LEU B C 1
ATOM 3306 O O . LEU B 1 94 ? -11.867 -7.152 -20.266 1 85.5 94 LEU B O 1
ATOM 3310 N N . ALA B 1 95 ? -11.32 -7.828 -18.234 1 81.19 95 ALA B N 1
ATOM 3311 C CA . ALA B 1 95 ? -12.672 -8.312 -17.984 1 81.19 95 ALA B CA 1
ATOM 3312 C C . ALA B 1 95 ? -13.68 -7.164 -17.969 1 81.19 95 ALA B C 1
ATOM 3314 O O . ALA B 1 95 ? -14.789 -7.293 -18.469 1 81.19 95 ALA B O 1
ATOM 3315 N N . SER B 1 96 ? -13.312 -6.113 -17.344 1 80.81 96 SER B N 1
ATOM 3316 C CA . SER B 1 96 ? -14.18 -4.938 -17.281 1 80.81 96 SER B CA 1
ATOM 3317 C C . SER B 1 96 ? -14.438 -4.363 -18.672 1 80.81 96 SER B C 1
ATOM 3319 O O . SER B 1 96 ? -15.547 -3.916 -18.969 1 80.81 96 SER B O 1
ATOM 3321 N N . TRP B 1 97 ? -13.453 -4.418 -19.5 1 82.56 97 TRP B N 1
ATOM 3322 C CA . TRP B 1 97 ? -13.555 -3.826 -20.828 1 82.56 97 TRP B CA 1
ATOM 3323 C C . TRP B 1 97 ? -14.25 -4.777 -21.797 1 82.56 97 TRP B C 1
ATOM 3325 O O . TRP B 1 97 ? -15.094 -4.355 -22.594 1 82.56 97 TRP B O 1
ATOM 3335 N N . LEU B 1 98 ? -13.984 -6.035 -21.703 1 77.81 98 LEU B N 1
ATOM 3336 C CA . LEU B 1 98 ? -14.461 -6.988 -22.703 1 77.81 98 LEU B CA 1
ATOM 3337 C C . LEU B 1 98 ? -15.766 -7.645 -22.266 1 77.81 98 LEU B C 1
ATOM 3339 O O . LEU B 1 98 ? -16.594 -8 -23.094 1 77.81 98 LEU B O 1
ATOM 3343 N N . LEU B 1 99 ? -15.891 -7.805 -20.953 1 70.38 99 LEU B N 1
ATOM 3344 C CA . LEU B 1 99 ? -17.062 -8.508 -20.453 1 70.38 99 LEU B CA 1
ATOM 3345 C C . LEU B 1 99 ? -18.031 -7.539 -19.766 1 70.38 99 LEU B C 1
ATOM 3347 O O . LEU B 1 99 ? -19.062 -7.953 -19.234 1 70.38 99 LEU B O 1
ATOM 3351 N N . LYS B 1 100 ? -17.625 -6.176 -19.688 1 74 100 LYS B N 1
ATOM 3352 C CA . LYS B 1 100 ? -18.453 -5.105 -19.141 1 74 100 LYS B CA 1
ATOM 3353 C C . LYS B 1 100 ? -18.703 -5.32 -17.656 1 74 100 LYS B C 1
ATOM 3355 O O . LYS B 1 100 ? -19.812 -5.062 -17.172 1 74 100 LYS B O 1
ATOM 3360 N N . GLU B 1 101 ? -17.797 -5.949 -17.109 1 73.06 101 GLU B N 1
ATOM 3361 C CA . GLU B 1 101 ? -17.859 -6.082 -15.656 1 73.06 101 GLU B CA 1
ATOM 3362 C C . GLU B 1 101 ? -17.438 -4.793 -14.969 1 73.06 101 GLU B C 1
ATOM 3364 O O . GLU B 1 101 ? -16.469 -4.141 -15.398 1 73.06 101 GLU B O 1
ATOM 3369 N N . ARG B 1 102 ? -18.219 -4.266 -14.07 1 77.06 102 ARG B N 1
ATOM 3370 C CA . ARG B 1 102 ? -17.906 -3 -13.406 1 77.06 102 ARG B CA 1
ATOM 3371 C C . ARG B 1 102 ? -16.797 -3.178 -12.367 1 77.06 102 ARG B C 1
ATOM 3373 O O . ARG B 1 102 ? -16.875 -4.074 -11.523 1 77.06 102 ARG B O 1
ATOM 3380 N N . LEU B 1 103 ? -15.805 -2.529 -12.586 1 78.5 103 LEU B N 1
ATOM 3381 C CA . LEU B 1 103 ? -14.766 -2.459 -11.57 1 78.5 103 LEU B CA 1
ATOM 3382 C C . LEU B 1 103 ? -15.094 -1.395 -10.523 1 78.5 103 LEU B C 1
ATOM 3384 O O . LEU B 1 103 ? -15.047 -0.198 -10.82 1 78.5 103 LEU B O 1
ATOM 3388 N N . LEU B 1 104 ? -15.398 -1.84 -9.328 1 84.5 104 LEU B N 1
ATOM 3389 C CA . LEU B 1 104 ? -15.797 -0.938 -8.25 1 84.5 104 LEU B CA 1
ATOM 3390 C C . LEU B 1 104 ? -14.602 -0.153 -7.727 1 84.5 104 LEU B C 1
ATOM 3392 O O . LEU B 1 104 ? -13.461 -0.421 -8.109 1 84.5 104 LEU B O 1
ATOM 3396 N N . LEU B 1 105 ? -14.891 0.811 -6.977 1 84.88 105 LEU B N 1
ATOM 3397 C CA . LEU B 1 105 ? -13.875 1.699 -6.438 1 84.88 105 LEU B CA 1
ATOM 3398 C C . LEU B 1 105 ? -12.797 0.907 -5.695 1 84.88 105 LEU B C 1
ATOM 3400 O O . LEU B 1 105 ? -11.609 1.181 -5.844 1 84.88 105 LEU B O 1
ATOM 3404 N N . LEU B 1 106 ? -13.219 -0.054 -4.973 1 88.19 106 LEU B N 1
ATOM 3405 C CA . LEU B 1 106 ? -12.273 -0.877 -4.23 1 88.19 106 LEU B CA 1
ATOM 3406 C C . LEU B 1 106 ? -11.359 -1.651 -5.176 1 88.19 106 LEU B C 1
ATOM 3408 O O . LEU B 1 106 ? -10.188 -1.869 -4.875 1 88.19 106 LEU B O 1
ATOM 3412 N N . GLY B 1 107 ? -11.914 -2.08 -6.324 1 89.19 107 GLY B N 1
ATOM 3413 C CA . GLY B 1 107 ? -11.109 -2.748 -7.332 1 89.19 107 GLY B CA 1
ATOM 3414 C C . GLY B 1 107 ? -10.047 -1.85 -7.941 1 89.19 107 GLY B C 1
ATOM 3415 O O . GLY B 1 107 ? -8.906 -2.271 -8.133 1 89.19 107 GLY B O 1
ATOM 3416 N N . LYS B 1 108 ? -10.453 -0.65 -8.242 1 91.12 108 LYS B N 1
ATOM 3417 C CA . LYS B 1 108 ? -9.516 0.321 -8.797 1 91.12 108 LYS B CA 1
ATOM 3418 C C . LYS B 1 108 ? -8.391 0.621 -7.812 1 91.12 108 LYS B C 1
ATOM 3420 O O . LYS B 1 108 ? -7.227 0.751 -8.211 1 91.12 108 LYS B O 1
ATOM 3425 N N . LEU B 1 109 ? -8.797 0.738 -6.59 1 92.06 109 LEU B N 1
ATOM 3426 C CA . LEU B 1 109 ? -7.793 0.958 -5.555 1 92.06 109 LEU B CA 1
ATOM 3427 C C . LEU B 1 109 ? -6.852 -0.235 -5.449 1 92.06 109 LEU B C 1
ATOM 3429 O O . LEU B 1 109 ? -5.641 -0.062 -5.289 1 92.06 109 LEU B O 1
ATOM 3433 N N . GLY B 1 110 ? -7.441 -1.429 -5.488 1 93 110 GLY B N 1
ATOM 3434 C CA . GLY B 1 110 ? -6.613 -2.623 -5.477 1 93 110 GLY B CA 1
ATOM 3435 C C . GLY B 1 110 ? -5.605 -2.664 -6.609 1 93 110 GLY B C 1
ATOM 3436 O O . GLY B 1 110 ? -4.438 -3.004 -6.398 1 93 110 GLY B O 1
ATOM 3437 N N . CYS B 1 111 ? -6.004 -2.311 -7.758 1 91.5 111 CYS B N 1
ATOM 3438 C CA . CYS B 1 111 ? -5.109 -2.26 -8.906 1 91.5 111 CYS B CA 1
ATOM 3439 C C . CYS B 1 111 ? -3.984 -1.256 -8.68 1 91.5 111 CYS B C 1
ATOM 3441 O O . CYS B 1 111 ? -2.818 -1.555 -8.945 1 91.5 111 CYS B O 1
ATOM 3443 N N . ALA B 1 112 ? -4.352 -0.12 -8.227 1 93.38 112 ALA B N 1
ATOM 3444 C CA . ALA B 1 112 ? -3.361 0.92 -7.953 1 93.38 112 ALA B CA 1
ATOM 3445 C C . ALA B 1 112 ? -2.318 0.437 -6.949 1 93.38 112 ALA B C 1
ATOM 3447 O O . ALA B 1 112 ? -1.119 0.653 -7.137 1 93.38 112 ALA B O 1
ATOM 3448 N N . MET B 1 113 ? -2.76 -0.21 -5.91 1 95.06 113 MET B N 1
ATOM 3449 C CA . MET B 1 113 ? -1.861 -0.704 -4.871 1 95.06 113 MET B CA 1
ATOM 3450 C C . MET B 1 113 ? -0.919 -1.768 -5.426 1 95.06 113 MET B C 1
ATOM 3452 O O . MET B 1 113 ? 0.255 -1.817 -5.055 1 95.06 113 MET B O 1
ATOM 3456 N N . CYS B 1 114 ? -1.421 -2.605 -6.246 1 93.12 114 CYS B N 1
ATOM 3457 C CA . CYS B 1 114 ? -0.579 -3.633 -6.852 1 93.12 114 CYS B CA 1
ATOM 3458 C C . CYS B 1 114 ? 0.501 -3.008 -7.727 1 93.12 114 CYS B C 1
ATOM 3460 O O . CYS B 1 114 ? 1.649 -3.457 -7.715 1 93.12 114 CYS B O 1
ATOM 3462 N N . ILE B 1 115 ? 0.121 -2.02 -8.477 1 93.88 115 ILE B N 1
ATOM 3463 C CA . ILE B 1 115 ? 1.083 -1.326 -9.328 1 93.88 115 ILE B CA 1
ATOM 3464 C C . ILE B 1 115 ? 2.135 -0.637 -8.461 1 93.88 115 ILE B C 1
ATOM 3466 O O . ILE B 1 115 ? 3.334 -0.737 -8.734 1 93.88 115 ILE B O 1
ATOM 3470 N N . VAL B 1 116 ? 1.661 0.022 -7.449 1 95.62 116 VAL B N 1
ATOM 3471 C CA . VAL B 1 116 ? 2.549 0.737 -6.535 1 95.62 116 VAL B CA 1
ATOM 3472 C C . VAL B 1 116 ? 3.502 -0.249 -5.863 1 95.62 116 VAL B C 1
ATOM 3474 O O . VAL B 1 116 ? 4.715 -0.028 -5.836 1 95.62 116 VAL B O 1
ATOM 3477 N N . GLY B 1 117 ? 2.969 -1.325 -5.297 1 95.5 117 GLY B N 1
ATOM 3478 C CA . GLY B 1 117 ? 3.803 -2.338 -4.668 1 95.5 117 GLY B CA 1
ATOM 3479 C C . GLY B 1 117 ? 4.828 -2.938 -5.609 1 95.5 117 GLY B C 1
ATOM 3480 O O . GLY B 1 117 ? 5.98 -3.148 -5.23 1 95.5 117 GLY B O 1
ATOM 3481 N N . SER B 1 118 ? 4.41 -3.221 -6.836 1 93.5 118 SER B N 1
ATOM 3482 C CA . SER B 1 118 ? 5.312 -3.775 -7.84 1 93.5 118 SER B CA 1
ATOM 3483 C C . SER B 1 118 ? 6.441 -2.803 -8.164 1 93.5 118 SER B C 1
ATOM 3485 O O . SER B 1 118 ? 7.598 -3.211 -8.312 1 93.5 118 SER B O 1
ATOM 3487 N N . THR B 1 119 ? 6.102 -1.557 -8.312 1 92.88 119 THR B N 1
ATOM 3488 C CA . THR B 1 119 ? 7.098 -0.531 -8.594 1 92.88 119 THR B CA 1
ATOM 3489 C C . THR B 1 119 ? 8.141 -0.467 -7.484 1 92.88 119 THR B C 1
ATOM 3491 O O . THR B 1 119 ? 9.336 -0.367 -7.754 1 92.88 119 THR B O 1
ATOM 3494 N N . VAL B 1 120 ? 7.668 -0.531 -6.254 1 93.5 120 VAL B N 1
ATOM 3495 C CA . VAL B 1 120 ? 8.562 -0.5 -5.098 1 93.5 120 VAL B CA 1
ATOM 3496 C C . VAL B 1 120 ? 9.523 -1.685 -5.156 1 93.5 120 VAL B C 1
ATOM 3498 O O . VAL B 1 120 ? 10.727 -1.528 -4.926 1 93.5 120 VAL B O 1
ATOM 3501 N N . ILE B 1 121 ? 9.031 -2.82 -5.465 1 91.31 121 ILE B N 1
ATOM 3502 C CA . ILE B 1 121 ? 9.852 -4.027 -5.492 1 91.31 121 ILE B CA 1
ATOM 3503 C C . ILE B 1 121 ? 10.875 -3.936 -6.621 1 91.31 121 ILE B C 1
ATOM 3505 O O . ILE B 1 121 ? 12.055 -4.211 -6.418 1 91.31 121 ILE B O 1
ATOM 3509 N N . VAL B 1 122 ? 10.477 -3.527 -7.828 1 89.5 122 VAL B N 1
ATOM 3510 C CA . VAL B 1 122 ? 11.336 -3.477 -9.008 1 89.5 122 VAL B CA 1
ATOM 3511 C C . VAL B 1 122 ? 12.484 -2.5 -8.773 1 89.5 122 VAL B C 1
ATOM 3513 O O . VAL B 1 122 ? 13.617 -2.756 -9.188 1 89.5 122 VAL B O 1
ATOM 3516 N N . LEU B 1 123 ? 12.234 -1.403 -8.039 1 89.19 123 LEU B N 1
ATOM 3517 C CA . LEU B 1 123 ? 13.234 -0.35 -7.863 1 89.19 123 LEU B CA 1
ATOM 3518 C C . LEU B 1 123 ? 14.188 -0.69 -6.723 1 89.19 123 LEU B C 1
ATOM 3520 O O . LEU B 1 123 ? 15.281 -0.131 -6.633 1 89.19 123 LEU B O 1
ATOM 3524 N N . ASN B 1 124 ? 13.766 -1.583 -5.832 1 88.12 124 ASN B N 1
ATOM 3525 C CA . ASN B 1 124 ? 14.562 -1.781 -4.625 1 88.12 124 ASN B CA 1
ATOM 3526 C C . ASN B 1 124 ? 15.039 -3.225 -4.496 1 88.12 124 ASN B C 1
ATOM 3528 O O . ASN B 1 124 ? 15.695 -3.582 -3.518 1 88.12 124 ASN B O 1
ATOM 3532 N N . ALA B 1 125 ? 14.695 -4.051 -5.422 1 84.06 125 ALA B N 1
ATOM 3533 C CA . ALA B 1 125 ? 15.109 -5.449 -5.359 1 84.06 125 ALA B CA 1
ATOM 3534 C C . ALA B 1 125 ? 16.625 -5.574 -5.387 1 84.06 125 ALA B C 1
ATOM 3536 O O . ALA B 1 125 ? 17.297 -4.953 -6.223 1 84.06 125 ALA B O 1
ATOM 3537 N N . PRO B 1 126 ? 17.125 -6.23 -4.402 1 77.12 126 PRO B N 1
ATOM 3538 C CA . PRO B 1 126 ? 18.578 -6.422 -4.383 1 77.12 126 PRO B CA 1
ATOM 3539 C C . PRO B 1 126 ? 19.078 -7.254 -5.562 1 77.12 126 PRO B C 1
ATOM 3541 O O . PRO B 1 126 ? 18.344 -8.062 -6.113 1 77.12 126 PRO B O 1
ATOM 3544 N N . GLU B 1 127 ? 20.25 -6.938 -5.961 1 71.5 127 GLU B N 1
ATOM 3545 C CA . GLU B 1 127 ? 20.875 -7.719 -7.02 1 71.5 127 GLU B CA 1
ATOM 3546 C C . GLU B 1 127 ? 21.406 -9.047 -6.48 1 71.5 127 GLU B C 1
ATOM 3548 O O . GLU B 1 127 ? 21.875 -9.125 -5.34 1 71.5 127 GLU B O 1
ATOM 3553 N N . GLU B 1 128 ? 21.062 -10.125 -7.203 1 69.44 128 GLU B N 1
ATOM 3554 C CA . GLU B 1 128 ? 21.594 -11.438 -6.832 1 69.44 128 GLU B CA 1
ATOM 3555 C C . GLU B 1 128 ? 22.953 -11.688 -7.492 1 69.44 128 GLU B C 1
ATOM 3557 O O . GLU B 1 128 ? 23.234 -11.141 -8.562 1 69.44 128 GLU B O 1
ATOM 3562 N N . LYS B 1 129 ? 23.75 -12.305 -6.719 1 63.34 129 LYS B N 1
ATOM 3563 C CA . LYS B 1 129 ? 25.062 -12.656 -7.25 1 63.34 129 LYS B CA 1
ATOM 3564 C C . LYS B 1 129 ? 24.938 -13.492 -8.516 1 63.34 129 LYS B C 1
ATOM 3566 O O . LYS B 1 129 ? 24.031 -14.328 -8.633 1 63.34 129 LYS B O 1
ATOM 3571 N N . GLU B 1 130 ? 25.703 -13.164 -9.445 1 63.31 130 GLU B N 1
ATOM 3572 C CA . GLU B 1 130 ? 25.75 -13.914 -10.695 1 63.31 130 GLU B CA 1
ATOM 3573 C C . GLU B 1 130 ? 26.266 -15.328 -10.484 1 63.31 130 GLU B C 1
ATOM 3575 O O . GLU B 1 130 ? 27.266 -15.523 -9.789 1 63.31 130 GLU B O 1
ATOM 3580 N N . VAL B 1 131 ? 25.438 -16.266 -10.812 1 65.31 131 VAL B N 1
ATOM 3581 C CA . VAL B 1 131 ? 25.828 -17.656 -10.711 1 65.31 131 VAL B CA 1
ATOM 3582 C C . VAL B 1 131 ? 26.5 -18.109 -12.008 1 65.31 131 VAL B C 1
ATOM 3584 O O . VAL B 1 131 ? 26 -17.828 -13.102 1 65.31 131 VAL B O 1
ATOM 3587 N N . SER B 1 132 ? 27.734 -18.625 -11.891 1 63.5 132 SER B N 1
ATOM 3588 C CA . SER B 1 132 ? 28.562 -18.922 -13.055 1 63.5 132 SER B CA 1
ATOM 3589 C C . SER B 1 132 ? 28.328 -20.359 -13.539 1 63.5 132 SER B C 1
ATOM 3591 O O . SER B 1 132 ? 28.656 -20.688 -14.68 1 63.5 132 SER B O 1
ATOM 3593 N N . SER B 1 133 ? 27.797 -21.219 -12.734 1 68.75 133 SER B N 1
ATOM 3594 C CA . SER B 1 133 ? 27.625 -22.594 -13.188 1 68.75 133 SER B CA 1
ATOM 3595 C C . SER B 1 133 ? 26.484 -23.281 -12.438 1 68.75 133 SER B C 1
ATOM 3597 O O . SER B 1 133 ? 26.109 -22.859 -11.344 1 68.75 133 SER B O 1
ATOM 3599 N N . VAL B 1 134 ? 25.953 -24.328 -13.109 1 73.56 134 VAL B N 1
ATOM 3600 C CA . VAL B 1 134 ? 24.875 -25.109 -12.516 1 73.56 134 VAL B CA 1
ATOM 3601 C C . VAL B 1 134 ? 25.406 -25.859 -11.289 1 73.56 134 VAL B C 1
ATOM 3603 O O . VAL B 1 134 ? 24.672 -26.031 -10.305 1 73.56 134 VAL B O 1
ATOM 3606 N N . SER B 1 135 ? 26.641 -26.203 -11.375 1 73.06 135 SER B N 1
ATOM 3607 C CA . SER B 1 135 ? 27.234 -26.938 -10.258 1 73.06 135 SER B CA 1
ATOM 3608 C C . SER B 1 135 ? 27.344 -26.047 -9.016 1 73.06 135 SER B C 1
ATOM 3610 O O . SER B 1 135 ? 27.25 -26.531 -7.891 1 73.06 135 SER B O 1
ATOM 3612 N N . GLU B 1 136 ? 27.438 -24.844 -9.305 1 73.5 136 GLU B N 1
ATOM 3613 C CA . GLU B 1 136 ? 27.516 -23.922 -8.195 1 73.5 136 GLU B CA 1
ATOM 3614 C C . GLU B 1 136 ? 26.203 -23.828 -7.438 1 73.5 136 GLU B C 1
ATOM 3616 O O . GLU B 1 136 ? 26.172 -23.734 -6.211 1 73.5 136 GLU B O 1
ATOM 3621 N N . ILE B 1 137 ? 25.188 -23.859 -8.18 1 72.5 137 ILE B N 1
ATOM 3622 C CA . ILE B 1 137 ? 23.875 -23.812 -7.543 1 72.5 137 ILE B CA 1
ATOM 3623 C C . ILE B 1 137 ? 23.625 -25.094 -6.77 1 72.5 137 ILE B C 1
ATOM 3625 O O . ILE B 1 137 ? 23.125 -25.062 -5.645 1 72.5 137 ILE B O 1
ATOM 3629 N N . THR B 1 138 ? 23.969 -26.188 -7.438 1 72.38 138 THR B N 1
ATOM 3630 C CA . THR B 1 138 ? 23.797 -27.484 -6.785 1 72.38 138 THR B CA 1
ATOM 3631 C C . THR B 1 138 ? 24.641 -27.578 -5.516 1 72.38 138 THR B C 1
ATOM 3633 O O . THR B 1 138 ? 24.172 -28.078 -4.492 1 72.38 138 THR B O 1
ATOM 3636 N N . ASP B 1 139 ? 25.844 -27.078 -5.656 1 73.56 139 ASP B N 1
ATOM 3637 C CA . ASP B 1 139 ? 26.719 -27.078 -4.484 1 73.56 139 ASP B CA 1
ATOM 3638 C C . ASP B 1 139 ? 26.156 -26.203 -3.375 1 73.56 139 ASP B C 1
ATOM 3640 O O . ASP B 1 139 ? 26.219 -26.562 -2.197 1 73.56 139 ASP B O 1
ATOM 3644 N N . GLN B 1 140 ? 25.594 -25.188 -3.807 1 71 140 GLN B N 1
ATOM 3645 C CA . GLN B 1 140 ? 25.016 -24.281 -2.814 1 71 140 GLN B CA 1
ATOM 3646 C C . GLN B 1 140 ? 23.766 -24.891 -2.178 1 71 140 GLN B C 1
ATOM 3648 O O . GLN B 1 140 ? 23.5 -24.672 -0.993 1 71 140 GLN B O 1
ATOM 3653 N N . MET B 1 141 ? 23.031 -25.547 -2.979 1 71.81 141 MET B N 1
ATOM 3654 C CA . MET B 1 141 ? 21.828 -26.203 -2.475 1 71.81 141 MET B CA 1
ATOM 3655 C C . MET B 1 141 ? 22.172 -27.25 -1.429 1 71.81 141 MET B C 1
ATOM 3657 O O . MET B 1 141 ? 21.5 -27.359 -0.405 1 71.81 141 MET B O 1
ATOM 3661 N N . PHE B 1 142 ? 23.25 -27.922 -1.676 1 71.06 142 PHE B N 1
ATOM 3662 C CA . PHE B 1 142 ? 23.578 -29.047 -0.799 1 71.06 142 PHE B CA 1
ATOM 3663 C C . PHE B 1 142 ? 24.531 -28.625 0.306 1 71.06 142 PHE B C 1
ATOM 3665 O O . PHE B 1 142 ? 24.578 -29.25 1.37 1 71.06 142 PHE B O 1
ATOM 3672 N N . ASP B 1 143 ? 25.266 -27.547 0.049 1 72.94 143 ASP B N 1
ATOM 3673 C CA . ASP B 1 143 ? 26.25 -27.125 1.033 1 72.94 143 ASP B CA 1
ATOM 3674 C C . ASP B 1 143 ? 25.672 -26.094 1.997 1 72.94 143 ASP B C 1
ATOM 3676 O O . ASP B 1 143 ? 26.219 -25.875 3.078 1 72.94 143 ASP B O 1
ATOM 3680 N N . ASN B 1 144 ? 24.656 -25.531 1.628 1 78.31 144 ASN B N 1
ATOM 3681 C CA . ASN B 1 144 ? 24.031 -24.531 2.488 1 78.31 144 ASN B CA 1
ATOM 3682 C C . ASN B 1 144 ? 23.094 -25.172 3.51 1 78.31 144 ASN B C 1
ATOM 3684 O O . ASN B 1 144 ? 21.984 -25.562 3.174 1 78.31 144 ASN B O 1
ATOM 3688 N N . ALA B 1 145 ? 23.406 -25.219 4.727 1 79.56 145 ALA B N 1
ATOM 3689 C CA . ALA B 1 145 ? 22.672 -25.891 5.797 1 79.56 145 ALA B CA 1
ATOM 3690 C C . ALA B 1 145 ? 21.281 -25.312 5.973 1 79.56 145 ALA B C 1
ATOM 3692 O O . ALA B 1 145 ? 20.297 -26.047 6.035 1 79.56 145 ALA B O 1
ATOM 3693 N N . PRO B 1 146 ? 21.219 -24.016 5.949 1 80.75 146 PRO B N 1
ATOM 3694 C CA . PRO B 1 146 ? 19.875 -23.469 6.145 1 80.75 146 PRO B CA 1
ATOM 3695 C C . PRO B 1 146 ? 18.922 -23.828 5.012 1 80.75 146 PRO B C 1
ATOM 3697 O O . PRO B 1 146 ? 17.734 -24.094 5.258 1 80.75 146 PRO B O 1
ATOM 3700 N N . PHE B 1 147 ? 19.406 -23.812 3.838 1 85.81 147 PHE B N 1
ATOM 3701 C CA . PHE B 1 147 ? 18.531 -24.156 2.725 1 85.81 147 PHE B CA 1
ATOM 3702 C C . PHE B 1 147 ? 18.172 -25.641 2.771 1 85.81 147 PHE B C 1
ATOM 3704 O O . PHE B 1 147 ? 17.031 -26.016 2.504 1 85.81 147 PHE B O 1
ATOM 3711 N N . LEU B 1 148 ? 19.094 -26.438 3.061 1 85.81 148 LEU B N 1
ATOM 3712 C CA . LEU B 1 148 ? 18.844 -27.859 3.176 1 85.81 148 LEU B CA 1
ATOM 3713 C C . LEU B 1 148 ? 17.797 -28.141 4.25 1 85.81 148 LEU B C 1
ATOM 3715 O O . LEU B 1 148 ? 16.938 -29 4.07 1 85.81 148 LEU B O 1
ATOM 3719 N N . GLY B 1 149 ? 18.016 -27.438 5.352 1 87.31 149 GLY B N 1
ATOM 3720 C CA . GLY B 1 149 ? 17 -27.562 6.383 1 87.31 149 GLY B CA 1
ATOM 3721 C C . GLY B 1 149 ? 15.609 -27.172 5.898 1 87.31 149 GLY B C 1
ATOM 3722 O O . GLY B 1 149 ? 14.633 -27.859 6.203 1 87.31 149 GLY B O 1
ATOM 3723 N N . TYR B 1 150 ? 15.531 -26.125 5.137 1 89.88 150 TYR B N 1
ATOM 3724 C CA . TYR B 1 150 ? 14.258 -25.688 4.57 1 89.88 150 TYR B CA 1
ATOM 3725 C C . TYR B 1 150 ? 13.688 -26.734 3.621 1 89.88 150 TYR B C 1
ATOM 3727 O O . TYR B 1 150 ? 12.508 -27.062 3.695 1 89.88 150 TYR B O 1
ATOM 3735 N N . ALA B 1 151 ? 14.531 -27.234 2.752 1 89 151 ALA B N 1
ATOM 3736 C CA . ALA B 1 151 ? 14.086 -28.219 1.762 1 89 151 ALA B CA 1
ATOM 3737 C C . ALA B 1 151 ? 13.555 -29.484 2.438 1 89 151 ALA B C 1
ATOM 3739 O O . ALA B 1 151 ? 12.5 -30 2.053 1 89 151 ALA B O 1
ATOM 3740 N N . VAL B 1 152 ? 14.242 -29.875 3.432 1 90.12 152 VAL B N 1
ATOM 3741 C CA . VAL B 1 152 ? 13.82 -31.078 4.156 1 90.12 152 VAL B CA 1
ATOM 3742 C C . VAL B 1 152 ? 12.5 -30.812 4.871 1 90.12 152 VAL B C 1
ATOM 3744 O O . VAL B 1 152 ? 11.594 -31.656 4.852 1 90.12 152 VAL B O 1
ATOM 3747 N N . CYS B 1 153 ? 12.406 -29.672 5.449 1 91.94 153 CYS B N 1
ATOM 3748 C CA . CYS B 1 153 ? 11.18 -29.312 6.145 1 91.94 153 CYS B CA 1
ATOM 3749 C C . CYS B 1 153 ? 10 -29.266 5.18 1 91.94 153 CYS B C 1
ATOM 3751 O O . CYS B 1 153 ? 8.906 -29.734 5.508 1 91.94 153 CYS B O 1
ATOM 3753 N N . VAL B 1 154 ? 10.25 -28.719 4.059 1 91.06 154 VAL B N 1
ATOM 3754 C CA . VAL B 1 154 ? 9.203 -28.578 3.053 1 91.06 154 VAL B CA 1
ATOM 3755 C C . VAL B 1 154 ? 8.758 -29.969 2.58 1 91.06 154 VAL B C 1
ATOM 3757 O O . VAL B 1 154 ? 7.562 -30.234 2.445 1 91.06 154 VAL B O 1
ATOM 3760 N N . ILE B 1 155 ? 9.672 -30.844 2.344 1 90.81 155 ILE B N 1
ATOM 3761 C CA . ILE B 1 155 ? 9.359 -32.188 1.857 1 90.81 155 ILE B CA 1
ATOM 3762 C C . ILE B 1 155 ? 8.586 -32.969 2.928 1 90.81 155 ILE B C 1
ATOM 3764 O O . ILE B 1 155 ? 7.551 -33.562 2.645 1 90.81 155 ILE B O 1
ATOM 3768 N N . LEU B 1 156 ? 9 -32.875 4.164 1 92.62 156 LEU B N 1
ATOM 3769 C CA . LEU B 1 156 ? 8.336 -33.562 5.258 1 92.62 156 LEU B CA 1
ATOM 3770 C C . LEU B 1 156 ? 6.938 -33 5.504 1 92.62 156 LEU B C 1
ATOM 3772 O O . LEU B 1 156 ? 5.988 -33.75 5.711 1 92.62 156 LEU B O 1
ATOM 3776 N N . LEU B 1 157 ? 6.922 -31.734 5.488 1 92.38 157 LEU B N 1
ATOM 3777 C CA . LEU B 1 157 ? 5.633 -31.094 5.691 1 92.38 157 LEU B CA 1
ATOM 3778 C C . LEU B 1 157 ? 4.656 -31.453 4.578 1 92.38 157 LEU B C 1
ATOM 3780 O O . LEU B 1 157 ? 3.479 -31.719 4.836 1 92.38 157 LEU B O 1
ATOM 3784 N N . SER B 1 158 ? 5.121 -31.438 3.365 1 91.88 158 SER B N 1
ATOM 3785 C CA . SER B 1 158 ? 4.266 -31.781 2.234 1 91.88 158 SER B CA 1
ATOM 3786 C C . SER B 1 158 ? 3.77 -33.219 2.33 1 91.88 158 SER B C 1
ATOM 3788 O O . SER B 1 158 ? 2.59 -33.5 2.098 1 91.88 158 SER B O 1
ATOM 3790 N N . LEU B 1 159 ? 4.633 -34.094 2.689 1 91.5 159 LEU B N 1
ATOM 3791 C CA . LEU B 1 159 ? 4.246 -35.5 2.824 1 91.5 159 LEU B CA 1
ATOM 3792 C C . LEU B 1 159 ? 3.256 -35.688 3.969 1 91.5 159 LEU B C 1
ATOM 3794 O O . LEU B 1 159 ? 2.291 -36.438 3.846 1 91.5 159 LEU B O 1
ATOM 3798 N N . TYR B 1 160 ? 3.525 -35 5.027 1 91.75 160 TYR B N 1
ATOM 3799 C CA . TYR B 1 160 ? 2.621 -35.062 6.172 1 91.75 160 TYR B CA 1
ATOM 3800 C C . TYR B 1 160 ? 1.24 -34.531 5.801 1 91.75 160 TYR B C 1
ATOM 3802 O O . TYR B 1 160 ? 0.224 -35.156 6.133 1 91.75 160 TYR B O 1
ATOM 3810 N N . LEU B 1 161 ? 1.191 -33.469 5.113 1 90.94 161 LEU B N 1
ATOM 3811 C CA . LEU B 1 161 ? -0.079 -32.875 4.738 1 90.94 161 LEU B CA 1
ATOM 3812 C C . LEU B 1 161 ? -0.804 -33.719 3.695 1 90.94 161 LEU B C 1
ATOM 3814 O O . LEU B 1 161 ? -2.023 -33.875 3.762 1 90.94 161 LEU B O 1
ATOM 3818 N N . ILE B 1 162 ? -0.12 -34.281 2.783 1 88.94 162 ILE B N 1
ATOM 3819 C CA . ILE B 1 162 ? -0.703 -35.031 1.677 1 88.94 162 ILE B CA 1
ATOM 3820 C C . ILE B 1 162 ? -1.283 -36.344 2.195 1 88.94 162 ILE B C 1
ATOM 3822 O O . ILE B 1 162 ? -2.404 -36.719 1.843 1 88.94 162 ILE B O 1
ATOM 3826 N N . PHE B 1 163 ? -0.541 -37 3.105 1 88.94 163 PHE B N 1
ATOM 3827 C CA . PHE B 1 163 ? -0.928 -38.344 3.459 1 88.94 163 PHE B CA 1
ATOM 3828 C C . PHE B 1 163 ? -1.76 -38.375 4.734 1 88.94 163 PHE B C 1
ATOM 3830 O O . PHE B 1 163 ? -2.568 -39.281 4.945 1 88.94 163 PHE B O 1
ATOM 3837 N N . ILE B 1 164 ? -1.661 -37.344 5.562 1 87.81 164 ILE B N 1
ATOM 3838 C CA . ILE B 1 164 ? -2.34 -37.438 6.852 1 87.81 164 ILE B CA 1
ATOM 3839 C C . ILE B 1 164 ? -3.434 -36.375 6.93 1 87.81 164 ILE B C 1
ATOM 3841 O O . ILE B 1 164 ? -4.582 -36.688 7.266 1 87.81 164 ILE B O 1
ATOM 3845 N N . VAL B 1 165 ? -3.146 -35.219 6.57 1 87.12 165 VAL B N 1
ATOM 3846 C CA . VAL B 1 165 ? -4.062 -34.125 6.867 1 87.12 165 VAL B CA 1
ATOM 3847 C C . VAL B 1 165 ? -5.043 -33.938 5.711 1 87.12 165 VAL B C 1
ATOM 3849 O O . VAL B 1 165 ? -6.242 -33.75 5.934 1 87.12 165 VAL B O 1
ATOM 3852 N N . ALA B 1 166 ? -4.605 -33.969 4.484 1 84.25 166 ALA B N 1
ATOM 3853 C CA . ALA B 1 166 ? -5.414 -33.656 3.305 1 84.25 166 ALA B CA 1
ATOM 3854 C C . ALA B 1 166 ? -6.605 -34.594 3.201 1 84.25 166 ALA B C 1
ATOM 3856 O O . ALA B 1 166 ? -7.727 -34.188 2.924 1 84.25 166 ALA B O 1
ATOM 3857 N N . PRO B 1 167 ? -6.422 -35.906 3.5 1 81.44 167 PRO B N 1
ATOM 3858 C CA . PRO B 1 167 ? -7.57 -36.812 3.398 1 81.44 167 PRO B CA 1
ATOM 3859 C C . PRO B 1 167 ? -8.602 -36.594 4.5 1 81.44 167 PRO B C 1
ATOM 3861 O O . PRO B 1 167 ? -9.797 -36.812 4.297 1 81.44 167 PRO B O 1
ATOM 3864 N N . LYS B 1 168 ? -8.227 -36 5.602 1 84.06 168 LYS B N 1
ATOM 3865 C CA . LYS B 1 168 ? -9.133 -35.781 6.727 1 84.06 168 LYS B CA 1
ATOM 3866 C C . LYS B 1 168 ? -9.711 -34.375 6.711 1 84.06 168 LYS B C 1
ATOM 3868 O O . LYS B 1 168 ? -10.898 -34.188 6.984 1 84.06 168 LYS B O 1
ATOM 3873 N N . HIS B 1 169 ? -8.875 -33.438 6.355 1 83.06 169 HIS B N 1
ATOM 3874 C CA . HIS B 1 169 ? -9.289 -32.062 6.559 1 83.06 169 HIS B CA 1
ATOM 3875 C C . HIS B 1 169 ? -9.211 -31.266 5.262 1 83.06 169 HIS B C 1
ATOM 3877 O O . HIS B 1 169 ? -9.547 -30.078 5.234 1 83.06 169 HIS B O 1
ATOM 3883 N N . GLY B 1 170 ? -8.867 -31.812 4.168 1 78 170 GLY B N 1
ATOM 3884 C CA . GLY B 1 170 ? -8.641 -31.141 2.906 1 78 170 GLY B CA 1
ATOM 3885 C C . GLY B 1 170 ? -9.891 -30.484 2.344 1 78 170 GLY B C 1
ATOM 3886 O O . GLY B 1 170 ? -9.812 -29.438 1.689 1 78 170 GLY B O 1
ATOM 3887 N N . LYS B 1 171 ? -11.023 -30.969 2.686 1 77.56 171 LYS B N 1
ATOM 3888 C CA . LYS B 1 171 ? -12.266 -30.438 2.139 1 77.56 171 LYS B CA 1
ATOM 3889 C C . LYS B 1 171 ? -12.844 -29.359 3.045 1 77.56 171 LYS B C 1
ATOM 3891 O O . LYS B 1 171 ? -13.711 -28.578 2.623 1 77.56 171 LYS B O 1
ATOM 3896 N N . ARG B 1 172 ? -12.25 -29.25 4.184 1 80.62 172 ARG B N 1
ATOM 3897 C CA . ARG B 1 172 ? -12.844 -28.312 5.133 1 80.62 172 ARG B CA 1
ATOM 3898 C C . ARG B 1 172 ? -11.953 -27.078 5.316 1 80.62 172 ARG B C 1
ATOM 3900 O O . ARG B 1 172 ? -12.445 -26 5.637 1 80.62 172 ARG B O 1
ATOM 3907 N N . ASN B 1 173 ? -10.773 -27.422 5.086 1 88.12 173 ASN B N 1
ATOM 3908 C CA . ASN B 1 173 ? -9.828 -26.344 5.348 1 88.12 173 ASN B CA 1
ATOM 3909 C C . ASN B 1 173 ? -9.086 -25.938 4.082 1 88.12 173 ASN B C 1
ATOM 3911 O O . ASN B 1 173 ? -8.312 -26.719 3.533 1 88.12 173 ASN B O 1
ATOM 3915 N N . ILE B 1 174 ? -9.219 -24.719 3.68 1 86.69 174 ILE B N 1
ATOM 3916 C CA . ILE B 1 174 ? -8.664 -24.172 2.445 1 86.69 174 ILE B CA 1
ATOM 3917 C C . ILE B 1 174 ? -7.137 -24.109 2.545 1 86.69 174 ILE B C 1
ATOM 3919 O O . ILE B 1 174 ? -6.441 -24.219 1.533 1 86.69 174 ILE B O 1
ATOM 3923 N N . PHE B 1 175 ? -6.605 -24.047 3.734 1 88.81 175 PHE B N 1
ATOM 3924 C CA . PHE B 1 175 ? -5.176 -23.844 3.938 1 88.81 175 PHE B CA 1
ATOM 3925 C C . PHE B 1 175 ? -4.395 -25.125 3.662 1 88.81 175 PHE B C 1
ATOM 3927 O O . PHE B 1 175 ? -3.221 -25.062 3.287 1 88.81 175 PHE B O 1
ATOM 3934 N N . VAL B 1 176 ? -5.074 -26.234 3.828 1 90.06 176 VAL B N 1
ATOM 3935 C CA . VAL B 1 176 ? -4.355 -27.5 3.709 1 90.06 176 VAL B CA 1
ATOM 3936 C C . VAL B 1 176 ? -3.861 -27.672 2.275 1 90.06 176 VAL B C 1
ATOM 3938 O O . VAL B 1 176 ? -2.656 -27.797 2.039 1 90.06 176 VAL B O 1
ATOM 3941 N N . ASN B 1 177 ? -4.711 -27.656 1.276 1 88.75 177 ASN B N 1
ATOM 3942 C CA . ASN B 1 177 ? -4.328 -27.859 -0.118 1 88.75 177 ASN B CA 1
ATOM 3943 C C . ASN B 1 177 ? -3.447 -26.734 -0.627 1 88.75 177 ASN B C 1
ATOM 3945 O O . ASN B 1 177 ? -2.484 -26.969 -1.358 1 88.75 177 ASN B O 1
ATOM 3949 N N . ILE B 1 178 ? -3.664 -25.547 -0.182 1 90.69 178 ILE B N 1
ATOM 3950 C CA . ILE B 1 178 ? -2.947 -24.375 -0.683 1 90.69 178 ILE B CA 1
ATOM 3951 C C . ILE B 1 178 ? -1.531 -24.359 -0.109 1 90.69 178 ILE B C 1
ATOM 3953 O O . ILE B 1 178 ? -0.584 -23.953 -0.79 1 90.69 178 ILE B O 1
ATOM 3957 N N . THR B 1 179 ? -1.467 -24.766 1.146 1 92.31 179 THR B N 1
ATOM 3958 C CA . THR B 1 179 ? -0.139 -24.828 1.748 1 92.31 179 THR B CA 1
ATOM 3959 C C . THR B 1 179 ? 0.738 -25.844 1.026 1 92.31 179 THR B C 1
ATOM 3961 O O . THR B 1 179 ? 1.915 -25.594 0.767 1 92.31 179 THR B O 1
ATOM 3964 N N . ILE B 1 180 ? 0.189 -26.969 0.724 1 91.62 180 ILE B N 1
ATOM 3965 C CA . ILE B 1 180 ? 0.921 -27.984 -0.021 1 91.62 180 ILE B CA 1
ATOM 3966 C C . ILE B 1 180 ? 1.396 -27.406 -1.353 1 91.62 180 ILE B C 1
ATOM 3968 O O . ILE B 1 180 ? 2.578 -27.516 -1.693 1 91.62 180 ILE B O 1
ATOM 3972 N N . CYS B 1 181 ? 0.534 -26.781 -2.016 1 89.69 181 CYS B N 1
ATOM 3973 C CA . CYS B 1 181 ? 0.829 -26.172 -3.309 1 89.69 181 CYS B CA 1
ATOM 3974 C C . CYS B 1 181 ? 1.914 -25.109 -3.182 1 89.69 181 CYS B C 1
ATOM 3976 O O . CYS B 1 181 ? 2.82 -25.047 -4.012 1 89.69 181 CYS B O 1
ATOM 3978 N N . SER B 1 182 ? 1.859 -24.375 -2.211 1 92.75 182 SER B N 1
ATOM 3979 C CA . SER B 1 182 ? 2.752 -23.234 -2.041 1 92.75 182 SER B CA 1
ATOM 3980 C C . SER B 1 182 ? 4.156 -23.688 -1.65 1 92.75 182 SER B C 1
ATOM 3982 O O . SER B 1 182 ? 5.145 -23.219 -2.217 1 92.75 182 SER B O 1
ATOM 3984 N N . VAL B 1 183 ? 4.227 -24.609 -0.692 1 92.94 183 VAL B N 1
ATOM 3985 C CA . VAL B 1 183 ? 5.523 -25.062 -0.197 1 92.94 183 VAL B CA 1
ATOM 3986 C C . VAL B 1 183 ? 6.246 -25.859 -1.278 1 92.94 183 VAL B C 1
ATOM 3988 O O . VAL B 1 183 ? 7.445 -25.672 -1.502 1 92.94 183 VAL B O 1
ATOM 3991 N N . VAL B 1 184 ? 5.555 -26.719 -1.951 1 91.5 184 VAL B N 1
ATOM 3992 C CA . VAL B 1 184 ? 6.133 -27.484 -3.043 1 91.5 184 VAL B CA 1
ATOM 3993 C C . VAL B 1 184 ? 6.512 -26.562 -4.195 1 91.5 184 VAL B C 1
ATOM 3995 O O . VAL B 1 184 ? 7.543 -26.766 -4.844 1 91.5 184 VAL B O 1
ATOM 3998 N N . GLY B 1 185 ? 5.688 -25.625 -4.422 1 90.19 185 GLY B N 1
ATOM 3999 C CA . GLY B 1 185 ? 5.961 -24.641 -5.465 1 90.19 185 GLY B CA 1
ATOM 4000 C C . GLY B 1 185 ? 7.242 -23.859 -5.234 1 90.19 185 GLY B C 1
ATOM 4001 O O . GLY B 1 185 ? 7.941 -23.516 -6.188 1 90.19 185 GLY B O 1
ATOM 4002 N N . SER B 1 186 ? 7.512 -23.578 -4 1 91.81 186 SER B N 1
ATOM 4003 C CA . SER B 1 186 ? 8.742 -22.844 -3.688 1 91.81 186 SER B CA 1
ATOM 4004 C C . SER B 1 186 ? 9.969 -23.625 -4.133 1 91.81 186 SER B C 1
ATOM 4006 O O . SER B 1 186 ? 10.953 -23.031 -4.586 1 91.81 186 SER B O 1
ATOM 4008 N N . LEU B 1 187 ? 9.938 -24.922 -4.039 1 89.69 187 LEU B N 1
ATOM 4009 C CA . LEU B 1 187 ? 11.039 -25.766 -4.492 1 89.69 187 LEU B CA 1
ATOM 4010 C C . LEU B 1 187 ? 11.094 -25.812 -6.016 1 89.69 187 LEU B C 1
ATOM 4012 O O . LEU B 1 187 ? 12.18 -25.906 -6.598 1 89.69 187 LEU B O 1
ATOM 4016 N N . SER B 1 188 ? 9.906 -25.766 -6.57 1 89.31 188 SER B N 1
ATOM 4017 C CA . SER B 1 188 ? 9.852 -25.75 -8.031 1 89.31 188 SER B CA 1
ATOM 4018 C C . SER B 1 188 ? 10.57 -24.547 -8.602 1 89.31 188 SER B C 1
ATOM 4020 O O . SER B 1 188 ? 11.273 -24.641 -9.609 1 89.31 188 SER B O 1
ATOM 4022 N N . VAL B 1 189 ? 10.406 -23.438 -8 1 88 189 VAL B N 1
ATOM 4023 C CA . VAL B 1 189 ? 11.016 -22.188 -8.477 1 88 189 VAL B CA 1
ATOM 4024 C C . VAL B 1 189 ? 12.539 -22.297 -8.406 1 88 189 VAL B C 1
ATOM 4026 O O . VAL B 1 189 ? 13.242 -21.828 -9.305 1 88 189 VAL B O 1
ATOM 4029 N N . ILE B 1 190 ? 13.008 -22.922 -7.359 1 85.31 190 ILE B N 1
ATOM 4030 C CA . ILE B 1 190 ? 14.445 -23.125 -7.223 1 85.31 190 ILE B CA 1
ATOM 4031 C C . ILE B 1 190 ? 14.945 -24.031 -8.344 1 85.31 190 ILE B C 1
ATOM 4033 O O . ILE B 1 190 ? 16 -23.781 -8.922 1 85.31 190 ILE B O 1
ATOM 4037 N N . GLY B 1 191 ? 14.219 -25.062 -8.57 1 86.75 191 GLY B N 1
ATOM 4038 C CA . GLY B 1 191 ? 14.555 -25.953 -9.68 1 86.75 191 GLY B CA 1
ATOM 4039 C C . GLY B 1 191 ? 14.547 -25.25 -11.023 1 86.75 191 GLY B C 1
ATOM 4040 O O . GLY B 1 191 ? 15.438 -25.453 -11.844 1 86.75 191 GLY B O 1
ATOM 4041 N N . VAL B 1 192 ? 13.602 -24.438 -11.172 1 86.94 192 VAL B N 1
ATOM 4042 C CA . VAL B 1 192 ? 13.469 -23.703 -12.422 1 86.94 192 VAL B CA 1
ATOM 4043 C C . VAL B 1 192 ? 14.625 -22.719 -12.57 1 86.94 192 VAL B C 1
ATOM 4045 O O . VAL B 1 192 ? 15.133 -22.516 -13.68 1 86.94 192 VAL B O 1
ATOM 4048 N N . LYS B 1 193 ? 14.938 -22.125 -11.523 1 83.44 193 LYS B N 1
ATOM 4049 C CA . LYS B 1 193 ? 16.094 -21.234 -11.562 1 83.44 193 LYS B CA 1
ATOM 4050 C C . LYS B 1 193 ? 17.344 -21.984 -11.977 1 83.44 193 LYS B C 1
ATOM 4052 O O . LYS B 1 193 ? 18.141 -21.484 -12.789 1 83.44 193 LYS B O 1
ATOM 4057 N N . GLY B 1 194 ? 17.594 -23.094 -11.383 1 82.88 194 GLY B N 1
ATOM 4058 C CA . GLY B 1 194 ? 18.734 -23.906 -11.789 1 82.88 194 GLY B CA 1
ATOM 4059 C C . GLY B 1 194 ? 18.703 -24.297 -13.258 1 82.88 194 GLY B C 1
ATOM 4060 O O . GLY B 1 194 ? 19.719 -24.188 -13.945 1 82.88 194 GLY B O 1
ATOM 4061 N N . LEU B 1 195 ? 17.547 -24.688 -13.656 1 84 195 LEU B N 1
ATOM 4062 C CA . LEU B 1 195 ? 17.375 -25.062 -15.055 1 84 195 LEU B CA 1
ATOM 4063 C C . LEU B 1 195 ? 17.578 -23.859 -15.961 1 84 195 LEU B C 1
ATOM 4065 O O . LEU B 1 195 ? 18.156 -23.969 -17.047 1 84 195 LEU B O 1
ATOM 4069 N N . GLY B 1 196 ? 17.047 -22.734 -15.578 1 82.56 196 GLY B N 1
ATOM 4070 C CA . GLY B 1 196 ? 17.203 -21.516 -16.344 1 82.56 196 GLY B CA 1
ATOM 4071 C C . GLY B 1 196 ? 18.641 -21.094 -16.516 1 82.56 196 GLY B C 1
ATOM 4072 O O . GLY B 1 196 ? 19.062 -20.688 -17.609 1 82.56 196 GLY B O 1
ATOM 4073 N N . ILE B 1 197 ? 19.344 -21.203 -15.508 1 79.31 197 ILE B N 1
ATOM 4074 C CA . ILE B 1 197 ? 20.766 -20.844 -15.555 1 79.31 197 ILE B CA 1
ATOM 4075 C C . ILE B 1 197 ? 21.5 -21.828 -16.453 1 79.31 197 ILE B C 1
ATOM 4077 O O . ILE B 1 197 ? 22.391 -21.422 -17.219 1 79.31 197 ILE B O 1
ATOM 4081 N N . ALA B 1 198 ? 21.172 -23.094 -16.328 1 81.88 198 ALA B N 1
ATOM 4082 C CA . ALA B 1 198 ? 21.766 -24.109 -17.203 1 81.88 198 ALA B CA 1
ATOM 4083 C C . ALA B 1 198 ? 21.516 -23.781 -18.672 1 81.88 198 ALA B C 1
ATOM 4085 O O . ALA B 1 198 ? 22.422 -23.906 -19.5 1 81.88 198 ALA B O 1
ATOM 4086 N N . LEU B 1 199 ? 20.391 -23.375 -18.875 1 80.5 199 LEU B N 1
ATOM 4087 C CA . LEU B 1 199 ? 20.031 -23.047 -20.25 1 80.5 199 LEU B CA 1
ATOM 4088 C C . LEU B 1 199 ? 20.75 -21.781 -20.719 1 80.5 199 LEU B C 1
ATOM 4090 O O . LEU B 1 199 ? 21.219 -21.703 -21.859 1 80.5 199 LEU B O 1
ATOM 4094 N N . LYS B 1 200 ? 20.797 -20.797 -19.844 1 78.62 200 LYS B N 1
ATOM 4095 C CA . LYS B 1 200 ? 21.484 -19.547 -20.156 1 78.62 200 LYS B CA 1
ATOM 4096 C C . LYS B 1 200 ? 22.953 -19.781 -20.469 1 78.62 200 LYS B C 1
ATOM 4098 O O . LYS B 1 200 ? 23.5 -19.234 -21.438 1 78.62 200 LYS B O 1
ATOM 4103 N N . LEU B 1 201 ? 23.578 -20.625 -19.734 1 78.88 201 LEU B N 1
ATOM 4104 C CA . LEU B 1 201 ? 25 -20.906 -19.906 1 78.88 201 LEU B CA 1
ATOM 4105 C C . LEU B 1 201 ? 25.219 -21.766 -21.141 1 78.88 201 LEU B C 1
ATOM 4107 O O . LEU B 1 201 ? 26.219 -21.609 -21.844 1 78.88 201 LEU B O 1
ATOM 4111 N N . THR B 1 202 ? 24.312 -22.656 -21.375 1 80.81 202 THR B N 1
ATOM 4112 C CA . THR B 1 202 ? 24.422 -23.484 -22.578 1 80.81 202 THR B CA 1
ATOM 4113 C C . THR B 1 202 ? 24.328 -22.625 -23.844 1 80.81 202 THR B C 1
ATOM 4115 O O . THR B 1 202 ? 25.078 -22.844 -24.797 1 80.81 202 THR B O 1
ATOM 4118 N N . LEU B 1 203 ? 23.484 -21.672 -23.812 1 80.19 203 LEU B N 1
ATOM 4119 C CA . LEU B 1 203 ? 23.328 -20.781 -24.953 1 80.19 203 LEU B CA 1
ATOM 4120 C C . LEU B 1 203 ? 24.531 -19.844 -25.094 1 80.19 203 LEU B C 1
ATOM 4122 O O . LEU B 1 203 ? 24.828 -19.391 -26.203 1 80.19 203 LEU B O 1
ATOM 4126 N N . GLN B 1 204 ? 25.203 -19.594 -23.969 1 78.75 204 GLN B N 1
ATOM 4127 C CA . GLN B 1 204 ? 26.406 -18.766 -24 1 78.75 204 GLN B CA 1
ATOM 4128 C C . GLN B 1 204 ? 27.625 -19.594 -24.359 1 78.75 204 GLN B C 1
ATOM 4130 O O . GLN B 1 204 ? 28.719 -19.047 -24.531 1 78.75 204 GLN B O 1
ATOM 4135 N N . GLY B 1 205 ? 27.453 -20.922 -24.609 1 76.25 205 GLY B N 1
ATOM 4136 C CA . GLY B 1 205 ? 28.547 -21.703 -25.141 1 76.25 205 GLY B CA 1
ATOM 4137 C C . GLY B 1 205 ? 29.031 -22.781 -24.203 1 76.25 205 GLY B C 1
ATOM 4138 O O . GLY B 1 205 ? 29.859 -23.609 -24.562 1 76.25 205 GLY B O 1
ATOM 4139 N N . SER B 1 206 ? 28.641 -22.75 -22.953 1 75.38 206 SER B N 1
ATOM 4140 C CA . SER B 1 206 ? 29.031 -23.781 -22 1 75.38 206 SER B CA 1
ATOM 4141 C C . SER B 1 206 ? 27.922 -24.812 -21.812 1 75.38 206 SER B C 1
ATOM 4143 O O . SER B 1 206 ? 26.938 -24.547 -21.109 1 75.38 206 SER B O 1
ATOM 4145 N N . ASN B 1 207 ? 28.031 -25.844 -22.562 1 74.44 207 ASN B N 1
ATOM 4146 C CA . ASN B 1 207 ? 26.969 -26.844 -22.562 1 74.44 207 ASN B CA 1
ATOM 4147 C C . ASN B 1 207 ? 26.797 -27.453 -21.172 1 74.44 207 ASN B C 1
ATOM 4149 O O . ASN B 1 207 ? 27.688 -28.141 -20.672 1 74.44 207 ASN B O 1
ATOM 4153 N N . GLN B 1 208 ? 25.781 -27.125 -20.516 1 72.25 208 GLN B N 1
ATOM 4154 C CA . GLN B 1 208 ? 25.5 -27.609 -19.172 1 72.25 208 GLN B CA 1
ATOM 4155 C C . GLN B 1 208 ? 24.406 -28.672 -19.188 1 72.25 208 GLN B C 1
ATOM 4157 O O . GLN B 1 208 ? 24.047 -29.219 -18.141 1 72.25 208 GLN B O 1
ATOM 4162 N N . LEU B 1 209 ? 23.953 -29.062 -20.391 1 72.81 209 LEU B N 1
ATOM 4163 C CA . LEU B 1 209 ? 22.875 -30.016 -20.484 1 72.81 209 LEU B CA 1
ATOM 4164 C C . LEU B 1 209 ? 23.375 -31.438 -20.234 1 72.81 209 LEU B C 1
ATOM 4166 O O . LEU B 1 209 ? 22.594 -32.344 -19.922 1 72.81 209 LEU B O 1
ATOM 4170 N N . GLY B 1 210 ? 24.562 -31.469 -20.297 1 71.56 210 GLY B N 1
ATOM 4171 C CA . GLY B 1 210 ? 25.125 -32.781 -20.062 1 71.56 210 GLY B CA 1
ATOM 4172 C C . GLY B 1 210 ? 25.375 -33.062 -18.594 1 71.56 210 GLY B C 1
ATOM 4173 O O . GLY B 1 210 ? 25.625 -34.219 -18.219 1 71.56 210 GLY B O 1
ATOM 4174 N N . ASN B 1 211 ? 25.234 -32.156 -17.812 1 75.56 211 ASN B N 1
ATOM 4175 C CA . ASN B 1 211 ? 25.484 -32.312 -16.391 1 75.56 211 ASN B CA 1
ATOM 4176 C C . ASN B 1 211 ? 24.312 -33 -15.688 1 75.56 211 ASN B C 1
ATOM 4178 O O . ASN B 1 211 ? 23.156 -32.75 -16.031 1 75.56 211 ASN B O 1
ATOM 4182 N N . ALA B 1 212 ? 24.516 -34.062 -14.922 1 77.19 212 ALA B N 1
ATOM 4183 C CA . ALA B 1 212 ? 23.531 -34.812 -14.156 1 77.19 212 ALA B CA 1
ATOM 4184 C C . ALA B 1 212 ? 22.672 -33.875 -13.297 1 77.19 212 ALA B C 1
ATOM 4186 O O . ALA B 1 212 ? 21.484 -34.125 -13.078 1 77.19 212 ALA B O 1
ATOM 4187 N N . SER B 1 213 ? 23.25 -32.844 -12.93 1 79.69 213 SER B N 1
ATOM 4188 C CA . SER B 1 213 ? 22.531 -31.891 -12.086 1 79.69 213 SER B CA 1
ATOM 4189 C C . SER B 1 213 ? 21.375 -31.25 -12.836 1 79.69 213 SER B C 1
ATOM 4191 O O . SER B 1 213 ? 20.312 -31.031 -12.258 1 79.69 213 SER B O 1
ATOM 4193 N N . THR B 1 214 ? 21.531 -31.047 -14.117 1 83.38 214 THR B N 1
ATOM 4194 C CA . THR B 1 214 ? 20.484 -30.422 -14.922 1 83.38 214 THR B CA 1
ATOM 4195 C C . THR B 1 214 ? 19.266 -31.344 -15.016 1 83.38 214 THR B C 1
ATOM 4197 O O . THR B 1 214 ? 18.141 -30.891 -14.859 1 83.38 214 THR B O 1
ATOM 4200 N N . TRP B 1 215 ? 19.5 -32.562 -15.18 1 83.94 215 TRP B N 1
ATOM 4201 C CA . TRP B 1 215 ? 18.391 -33.531 -15.305 1 83.94 215 TRP B CA 1
ATOM 4202 C C . TRP B 1 215 ? 17.734 -33.781 -13.953 1 83.94 215 TRP B C 1
ATOM 4204 O O . TRP B 1 215 ? 16.547 -34.094 -13.883 1 83.94 215 TRP B O 1
ATOM 4214 N N . GLY B 1 216 ? 18.469 -33.656 -12.898 1 84 216 GLY B N 1
ATOM 4215 C CA . GLY B 1 216 ? 17.891 -33.688 -11.57 1 84 216 GLY B CA 1
ATOM 4216 C C . GLY B 1 216 ? 16.906 -32.531 -11.336 1 84 216 GLY B C 1
ATOM 4217 O O . GLY B 1 216 ? 15.844 -32.75 -10.75 1 84 216 GLY B O 1
ATOM 4218 N N . PHE B 1 217 ? 17.312 -31.438 -11.883 1 87 217 PHE B N 1
ATOM 4219 C CA . PHE B 1 217 ? 16.438 -30.281 -11.742 1 87 217 PHE B CA 1
ATOM 4220 C C . PHE B 1 217 ? 15.164 -30.453 -12.578 1 87 217 PHE B C 1
ATOM 4222 O O . PHE B 1 217 ? 14.078 -30.062 -12.148 1 87 217 PHE B O 1
ATOM 4229 N N . VAL B 1 218 ? 15.281 -31.016 -13.719 1 87.69 218 VAL B N 1
ATOM 4230 C CA . VAL B 1 218 ? 14.125 -31.234 -14.578 1 87.69 218 VAL B CA 1
ATOM 4231 C C . VAL B 1 218 ? 13.133 -32.156 -13.875 1 87.69 218 VAL B C 1
ATOM 4233 O O . VAL B 1 218 ? 11.93 -31.891 -13.859 1 87.69 218 VAL B O 1
ATOM 4236 N N . ALA B 1 219 ? 13.648 -33.188 -13.383 1 88.31 219 ALA B N 1
ATOM 4237 C CA . ALA B 1 219 ? 12.805 -34.156 -12.68 1 88.31 219 ALA B CA 1
ATOM 4238 C C . ALA B 1 219 ? 12.125 -33.5 -11.469 1 88.31 219 ALA B C 1
ATOM 4240 O O . ALA B 1 219 ? 10.938 -33.719 -11.219 1 88.31 219 ALA B O 1
ATOM 4241 N N . MET B 1 220 ? 12.883 -32.75 -10.781 1 87.69 220 MET B N 1
ATOM 4242 C CA . MET B 1 220 ? 12.352 -32.062 -9.602 1 87.69 220 MET B CA 1
ATOM 4243 C C . MET B 1 220 ? 11.219 -31.125 -9.977 1 87.69 220 MET B C 1
ATOM 4245 O O . MET B 1 220 ? 10.172 -31.109 -9.336 1 87.69 220 MET B O 1
ATOM 4249 N N . VAL B 1 221 ? 11.398 -30.375 -10.992 1 89.94 221 VAL B N 1
ATOM 4250 C CA . VAL B 1 221 ? 10.406 -29.391 -11.438 1 89.94 221 VAL B CA 1
ATOM 4251 C C . VAL B 1 221 ? 9.148 -30.109 -11.922 1 89.94 221 VAL B C 1
ATOM 4253 O O . VAL B 1 221 ? 8.031 -29.688 -11.609 1 89.94 221 VAL B O 1
ATOM 4256 N N . ALA B 1 222 ? 9.305 -31.188 -12.602 1 88.94 222 ALA B N 1
ATOM 4257 C CA . ALA B 1 222 ? 8.172 -31.953 -13.117 1 88.94 222 ALA B CA 1
ATOM 4258 C C . ALA B 1 222 ? 7.316 -32.5 -11.977 1 88.94 222 ALA B C 1
ATOM 4260 O O . ALA B 1 222 ? 6.09 -32.344 -11.992 1 88.94 222 ALA B O 1
ATOM 4261 N N . VAL B 1 223 ? 7.938 -33.062 -11.07 1 89.31 223 VAL B N 1
ATOM 4262 C CA . VAL B 1 223 ? 7.227 -33.656 -9.938 1 89.31 223 VAL B CA 1
ATOM 4263 C C . VAL B 1 223 ? 6.52 -32.562 -9.156 1 89.31 223 VAL B C 1
ATOM 4265 O O . VAL B 1 223 ? 5.363 -32.719 -8.758 1 89.31 223 VAL B O 1
ATOM 4268 N N . CYS B 1 224 ? 7.176 -31.469 -8.961 1 89.81 224 CYS B N 1
ATOM 4269 C CA . CYS B 1 224 ? 6.605 -30.359 -8.211 1 89.81 224 CYS B CA 1
ATOM 4270 C C . CYS B 1 224 ? 5.406 -29.766 -8.938 1 89.81 224 CYS B C 1
ATOM 4272 O O . CYS B 1 224 ? 4.375 -29.484 -8.328 1 89.81 224 CYS B O 1
ATOM 4274 N N . ILE B 1 225 ? 5.488 -29.609 -10.211 1 85.69 225 ILE B N 1
ATOM 4275 C CA . ILE B 1 225 ? 4.414 -29.016 -11 1 85.69 225 ILE B CA 1
ATOM 4276 C C . ILE B 1 225 ? 3.188 -29.922 -10.977 1 85.69 225 ILE B C 1
ATOM 4278 O O . ILE B 1 225 ? 2.057 -29.453 -10.844 1 85.69 225 ILE B O 1
ATOM 4282 N N . MET B 1 226 ? 3.443 -31.172 -11.07 1 87.19 226 MET B N 1
ATOM 4283 C CA . MET B 1 226 ? 2.342 -32.125 -11.039 1 87.19 226 MET B CA 1
ATOM 4284 C C . MET B 1 226 ? 1.629 -32.094 -9.695 1 87.19 226 MET B C 1
ATOM 4286 O O . MET B 1 226 ? 0.398 -32.094 -9.633 1 87.19 226 MET B O 1
ATOM 4290 N N . THR B 1 227 ? 2.406 -32.062 -8.711 1 88.62 227 THR B N 1
ATOM 4291 C CA . THR B 1 227 ? 1.834 -32 -7.367 1 88.62 227 THR B CA 1
ATOM 4292 C C . THR B 1 227 ? 1.069 -30.688 -7.172 1 88.62 227 THR B C 1
ATOM 4294 O O . THR B 1 227 ? -0.038 -30.688 -6.629 1 88.62 227 THR B O 1
ATOM 4297 N N . GLN B 1 228 ? 1.668 -29.609 -7.629 1 87.12 228 GLN B N 1
ATOM 4298 C CA . GLN B 1 228 ? 1.045 -28.281 -7.5 1 87.12 228 GLN B CA 1
ATOM 4299 C C . GLN B 1 228 ? -0.288 -28.234 -8.242 1 87.12 228 GLN B C 1
ATOM 4301 O O . GLN B 1 228 ? -1.288 -27.766 -7.703 1 87.12 228 GLN B O 1
ATOM 4306 N N . MET B 1 229 ? -0.283 -28.781 -9.398 1 82.5 229 MET B N 1
ATOM 4307 C CA . MET B 1 229 ? -1.492 -28.75 -10.219 1 82.5 229 MET B CA 1
ATOM 4308 C C . MET B 1 229 ? -2.604 -29.578 -9.586 1 82.5 229 MET B C 1
ATOM 4310 O O . MET B 1 229 ? -3.766 -29.172 -9.586 1 82.5 229 MET B O 1
ATOM 4314 N N . ASN B 1 230 ? -2.264 -30.672 -9.086 1 84.94 230 ASN B N 1
ATOM 4315 C CA . ASN B 1 230 ? -3.244 -31.562 -8.469 1 84.94 230 ASN B CA 1
ATOM 4316 C C . ASN B 1 230 ? -3.896 -30.922 -7.25 1 84.94 230 ASN B C 1
ATOM 4318 O O . ASN B 1 230 ? -5.125 -30.891 -7.141 1 84.94 230 ASN B O 1
ATOM 4322 N N . TYR B 1 231 ? -3.145 -30.344 -6.461 1 86.25 231 TYR B N 1
ATOM 4323 C CA . TYR B 1 231 ? -3.688 -29.828 -5.207 1 86.25 231 TYR B CA 1
ATOM 4324 C C . TYR B 1 231 ? -4.297 -28.438 -5.402 1 86.25 231 TYR B C 1
ATOM 4326 O O . TYR B 1 231 ? -5.227 -28.062 -4.691 1 86.25 231 TYR B O 1
ATOM 4334 N N . LEU B 1 232 ? -3.803 -27.703 -6.316 1 83.81 232 LEU B N 1
ATOM 4335 C CA . LEU B 1 232 ? -4.441 -26.438 -6.637 1 83.81 232 LEU B CA 1
ATOM 4336 C C . LEU B 1 232 ? -5.836 -26.656 -7.215 1 83.81 232 LEU B C 1
ATOM 4338 O O . LEU B 1 232 ? -6.785 -25.953 -6.855 1 83.81 232 LEU B O 1
ATOM 4342 N N . ASN B 1 233 ? -5.922 -27.672 -8.039 1 77.62 233 ASN B N 1
ATOM 4343 C CA . ASN B 1 233 ? -7.219 -28 -8.625 1 77.62 233 ASN B CA 1
ATOM 4344 C C . ASN B 1 233 ? -8.203 -28.484 -7.566 1 77.62 233 ASN B C 1
ATOM 4346 O O . ASN B 1 233 ? -9.391 -28.141 -7.609 1 77.62 233 ASN B O 1
ATOM 4350 N N . LYS B 1 234 ? -7.695 -29.203 -6.695 1 81.69 234 LYS B N 1
ATOM 4351 C CA . LYS B 1 234 ? -8.539 -29.656 -5.594 1 81.69 234 LYS B CA 1
ATOM 4352 C C . LYS B 1 234 ? -9.055 -28.484 -4.77 1 81.69 234 LYS B C 1
ATOM 4354 O O . LYS B 1 234 ? -10.219 -28.453 -4.367 1 81.69 234 LYS B O 1
ATOM 4359 N N . ALA B 1 235 ? -8.203 -27.531 -4.555 1 82.75 235 ALA B N 1
ATOM 4360 C CA . ALA B 1 235 ? -8.594 -26.359 -3.785 1 82.75 235 ALA B CA 1
ATOM 4361 C C . ALA B 1 235 ? -9.609 -25.516 -4.551 1 82.75 235 ALA B C 1
ATOM 4363 O O . ALA B 1 235 ? -10.586 -25.031 -3.969 1 82.75 235 ALA B O 1
ATOM 4364 N N . LEU B 1 236 ? -9.469 -25.375 -5.809 1 75.44 236 LEU B N 1
ATOM 4365 C CA . LEU B 1 236 ? -10.336 -24.562 -6.641 1 75.44 236 LEU B CA 1
ATOM 4366 C C . LEU B 1 236 ? -11.703 -25.203 -6.816 1 75.44 236 LEU B C 1
ATOM 4368 O O . LEU B 1 236 ? -12.703 -24.516 -7.008 1 75.44 236 LEU B O 1
ATOM 4372 N N . ASP B 1 237 ? -11.75 -26.5 -6.676 1 75.31 237 ASP B N 1
ATOM 4373 C CA . ASP B 1 237 ? -13 -27.25 -6.793 1 75.31 237 ASP B CA 1
ATOM 4374 C C . ASP B 1 237 ? -13.781 -27.219 -5.484 1 75.31 237 ASP B C 1
ATOM 4376 O O . ASP B 1 237 ? -15.008 -27.297 -5.484 1 75.31 237 ASP B O 1
ATOM 4380 N N . THR B 1 238 ? -13.047 -27.141 -4.457 1 77.06 238 THR B N 1
ATOM 4381 C CA . THR B 1 238 ? -13.664 -27.266 -3.145 1 77.06 238 THR B CA 1
ATOM 4382 C C . THR B 1 238 ? -14.039 -25.906 -2.578 1 77.06 238 THR B C 1
ATOM 4384 O O . THR B 1 238 ? -15.078 -25.766 -1.921 1 77.06 238 THR B O 1
ATOM 4387 N N . PHE B 1 239 ? -13.211 -24.953 -2.838 1 79 239 PHE B N 1
ATOM 4388 C CA . PHE B 1 239 ? -13.422 -23.656 -2.215 1 79 239 PHE B CA 1
ATOM 4389 C C . PHE B 1 239 ? -13.656 -22.578 -3.271 1 79 239 PHE B C 1
ATOM 4391 O O . PHE B 1 239 ? -13.461 -22.828 -4.465 1 79 239 PHE B O 1
ATOM 4398 N N . ASN B 1 240 ? -14.141 -21.438 -2.785 1 73.5 240 ASN B N 1
ATOM 4399 C CA . ASN B 1 240 ? -14.383 -20.297 -3.668 1 73.5 240 ASN B CA 1
ATOM 4400 C C . ASN B 1 240 ? -13.078 -19.766 -4.266 1 73.5 240 ASN B C 1
ATOM 4402 O O . ASN B 1 240 ? -12.125 -19.5 -3.535 1 73.5 240 ASN B O 1
ATOM 4406 N N . THR B 1 241 ? -13.008 -19.594 -5.543 1 71.25 241 THR B N 1
ATOM 4407 C CA . THR B 1 241 ? -11.844 -19.125 -6.277 1 71.25 241 THR B CA 1
ATOM 4408 C C . THR B 1 241 ? -11.406 -17.75 -5.77 1 71.25 241 THR B C 1
ATOM 4410 O O . THR B 1 241 ? -10.211 -17.438 -5.738 1 71.25 241 THR B O 1
ATOM 4413 N N . ALA B 1 242 ? -12.328 -17 -5.348 1 65.38 242 ALA B N 1
ATOM 4414 C CA . ALA B 1 242 ? -12.062 -15.648 -4.871 1 65.38 242 ALA B CA 1
ATOM 4415 C C . ALA B 1 242 ? -11.18 -15.672 -3.625 1 65.38 242 ALA B C 1
ATOM 4417 O O . ALA B 1 242 ? -10.453 -14.711 -3.355 1 65.38 242 ALA B O 1
ATOM 4418 N N . LEU B 1 243 ? -11.234 -16.734 -2.959 1 77 243 LEU B N 1
ATOM 4419 C CA . LEU B 1 243 ? -10.43 -16.859 -1.746 1 77 243 LEU B CA 1
ATOM 4420 C C . LEU B 1 243 ? -9.141 -17.625 -2.021 1 77 243 LEU B C 1
ATOM 4422 O O . LEU B 1 243 ? -8.078 -17.281 -1.498 1 77 243 LEU B O 1
ATOM 4426 N N . VAL B 1 244 ? -9.289 -18.562 -2.854 1 81.62 244 VAL B N 1
ATOM 4427 C CA . VAL B 1 244 ? -8.172 -19.469 -3.1 1 81.62 244 VAL B CA 1
ATOM 4428 C C . VAL B 1 244 ? -7.031 -18.703 -3.783 1 81.62 244 VAL B C 1
ATOM 4430 O O . VAL B 1 244 ? -5.871 -18.828 -3.375 1 81.62 244 VAL B O 1
ATOM 4433 N N . THR B 1 245 ? -7.324 -17.875 -4.719 1 78.88 245 THR B N 1
ATOM 4434 C CA . THR B 1 245 ? -6.32 -17.25 -5.578 1 78.88 245 THR B CA 1
ATOM 4435 C C . THR B 1 245 ? -5.469 -16.266 -4.785 1 78.88 245 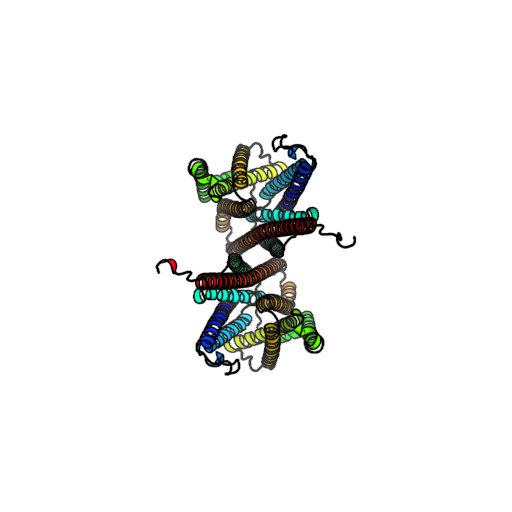THR B C 1
ATOM 4437 O O . THR B 1 245 ? -4.238 -16.328 -4.816 1 78.88 245 THR B O 1
ATOM 4440 N N . PRO B 1 246 ? -6.102 -15.422 -4.059 1 79.88 246 PRO B N 1
ATOM 4441 C CA . PRO B 1 246 ? -5.266 -14.5 -3.295 1 79.88 246 PRO B CA 1
ATOM 4442 C C . PRO B 1 246 ? -4.438 -15.195 -2.221 1 79.88 246 PRO B C 1
ATOM 4444 O O . PRO B 1 246 ? -3.287 -14.82 -1.977 1 79.88 246 PRO B O 1
ATOM 4447 N N . ILE B 1 247 ? -5.016 -16.172 -1.599 1 86.31 247 ILE B N 1
ATOM 4448 C CA . ILE B 1 247 ? -4.309 -16.875 -0.537 1 86.31 247 ILE B CA 1
ATOM 4449 C C . ILE B 1 247 ? -3.127 -17.641 -1.124 1 86.31 247 ILE B C 1
ATOM 4451 O O . ILE B 1 247 ? -2.025 -17.625 -0.567 1 86.31 247 ILE B O 1
ATOM 4455 N N . TYR B 1 248 ? -3.414 -18.359 -2.188 1 88.56 248 TYR B N 1
ATOM 4456 C CA . TYR B 1 248 ? -2.344 -19.078 -2.867 1 88.56 248 TYR B CA 1
ATOM 4457 C C . TYR B 1 248 ? -1.223 -18.125 -3.281 1 88.56 248 TYR B C 1
ATOM 4459 O O . TYR B 1 248 ? -0.043 -18.422 -3.076 1 88.56 248 TYR B O 1
ATOM 4467 N N . TYR B 1 249 ? -1.591 -17.016 -3.816 1 86.94 249 TYR B N 1
ATOM 4468 C CA . TYR B 1 249 ? -0.603 -16.031 -4.262 1 86.94 249 TYR B CA 1
ATOM 4469 C C . TYR B 1 249 ? 0.3 -15.609 -3.113 1 86.94 249 TYR B C 1
ATOM 4471 O O . TYR B 1 249 ? 1.525 -15.594 -3.248 1 86.94 249 TYR B O 1
ATOM 4479 N N . VAL B 1 250 ? -0.268 -15.281 -2.02 1 88.12 250 VAL B N 1
ATOM 4480 C CA . VAL B 1 250 ? 0.481 -14.758 -0.885 1 88.12 250 VAL B CA 1
ATOM 4481 C C . VAL B 1 250 ? 1.378 -15.844 -0.303 1 88.12 250 VAL B C 1
ATOM 4483 O O . VAL B 1 250 ? 2.568 -15.617 -0.071 1 88.12 250 VAL B O 1
ATOM 4486 N N . LEU B 1 251 ? 0.799 -17.016 -0.103 1 90.19 251 LEU B N 1
ATOM 4487 C CA . LEU B 1 251 ? 1.559 -18.094 0.515 1 90.19 251 LEU B CA 1
ATOM 4488 C C . LEU B 1 251 ? 2.658 -18.594 -0.419 1 90.19 251 LEU B C 1
ATOM 4490 O O . LEU B 1 251 ? 3.791 -18.828 0.014 1 90.19 251 LEU B O 1
ATOM 4494 N N . PHE B 1 252 ? 2.314 -18.766 -1.652 1 91.94 252 PHE B N 1
ATOM 4495 C CA . PHE B 1 252 ? 3.289 -19.203 -2.648 1 91.94 252 PHE B CA 1
ATOM 4496 C C . PHE B 1 252 ? 4.445 -18.203 -2.74 1 91.94 252 PHE B C 1
ATOM 4498 O O . PHE B 1 252 ? 5.609 -18.609 -2.699 1 91.94 252 PHE B O 1
ATOM 4505 N N . THR B 1 253 ? 4.109 -16.953 -2.871 1 91.38 253 THR B N 1
ATOM 4506 C CA . THR B 1 253 ? 5.125 -15.922 -3.021 1 91.38 253 THR B CA 1
ATOM 4507 C C . THR B 1 253 ? 6 -15.836 -1.774 1 91.38 253 THR B C 1
ATOM 4509 O O . THR B 1 253 ? 7.223 -15.742 -1.873 1 91.38 253 THR B O 1
ATOM 4512 N N . THR B 1 254 ? 5.391 -15.891 -0.651 1 90.31 254 THR B N 1
ATOM 4513 C CA . THR B 1 254 ? 6.129 -15.828 0.605 1 90.31 254 THR B CA 1
ATOM 4514 C C . THR B 1 254 ? 7.109 -17 0.716 1 90.31 254 THR B C 1
ATOM 4516 O O . THR B 1 254 ? 8.281 -16.797 1.029 1 90.31 254 THR B O 1
ATOM 4519 N N . CYS B 1 255 ? 6.695 -18.188 0.435 1 92.19 255 CYS B N 1
ATOM 4520 C CA . CYS B 1 255 ? 7.543 -19.375 0.512 1 92.19 255 CYS B CA 1
ATOM 4521 C C . CYS B 1 255 ? 8.672 -19.297 -0.511 1 92.19 255 CYS B C 1
ATOM 4523 O O . CYS B 1 255 ? 9.805 -19.688 -0.22 1 92.19 255 CYS B O 1
ATOM 4525 N N . THR B 1 256 ? 8.336 -18.828 -1.636 1 91.19 256 THR B N 1
ATOM 4526 C CA . THR B 1 256 ? 9.328 -18.734 -2.701 1 91.19 256 THR B CA 1
ATOM 4527 C C . THR B 1 256 ? 10.414 -17.719 -2.338 1 91.19 256 THR B C 1
ATOM 4529 O O . THR B 1 256 ? 11.602 -17.984 -2.539 1 91.19 256 THR B O 1
ATOM 4532 N N . ILE B 1 257 ? 9.953 -16.609 -1.84 1 86.94 257 ILE B N 1
ATOM 4533 C CA . ILE B 1 257 ? 10.906 -15.594 -1.427 1 86.94 257 ILE B CA 1
ATOM 4534 C C . ILE B 1 257 ? 11.789 -16.141 -0.302 1 86.94 257 ILE B C 1
ATOM 4536 O O . ILE B 1 257 ? 13.008 -15.953 -0.313 1 86.94 257 ILE B O 1
ATOM 4540 N N . LEU B 1 258 ? 11.219 -16.797 0.618 1 86.44 258 LEU B N 1
ATOM 4541 C CA . LEU B 1 258 ? 11.961 -17.359 1.734 1 86.44 258 LEU B CA 1
ATOM 4542 C C . LEU B 1 258 ? 12.961 -18.406 1.243 1 86.44 258 LEU B C 1
ATOM 4544 O O . LEU B 1 258 ? 14.117 -18.422 1.666 1 86.44 258 LEU B O 1
ATOM 4548 N N . ALA B 1 259 ? 12.547 -19.266 0.392 1 87.69 259 ALA B N 1
ATOM 4549 C CA . ALA B 1 259 ? 13.414 -20.297 -0.17 1 87.69 259 ALA B CA 1
ATOM 4550 C C . ALA B 1 259 ? 14.609 -19.672 -0.896 1 87.69 259 ALA B C 1
ATOM 4552 O O . ALA B 1 259 ? 15.742 -20.125 -0.727 1 87.69 259 ALA B O 1
ATOM 4553 N N . SER B 1 260 ? 14.312 -18.703 -1.64 1 83.69 260 SER B N 1
ATOM 4554 C CA . SER B 1 260 ? 15.359 -18.047 -2.42 1 83.69 260 SER B CA 1
ATOM 4555 C C . SER B 1 260 ? 16.328 -17.297 -1.518 1 83.69 260 SER B C 1
ATOM 4557 O O . SER B 1 260 ? 17.547 -17.297 -1.77 1 83.69 260 SER B O 1
ATOM 4559 N N . ALA B 1 261 ? 15.812 -16.641 -0.534 1 80.56 261 ALA B N 1
ATOM 4560 C CA . ALA B 1 261 ? 16.656 -15.93 0.415 1 80.56 261 ALA B CA 1
ATOM 4561 C C . ALA B 1 261 ? 17.578 -16.891 1.162 1 80.56 261 ALA B C 1
ATOM 4563 O O . ALA B 1 261 ? 18.75 -16.562 1.406 1 80.56 261 ALA B O 1
ATOM 4564 N N . LEU B 1 262 ? 17.094 -17.969 1.531 1 81.06 262 LEU B N 1
ATOM 4565 C CA . LEU B 1 262 ? 17.891 -18.953 2.252 1 81.06 262 LEU B CA 1
ATOM 4566 C C . LEU B 1 262 ? 18.938 -19.578 1.344 1 81.06 262 LEU B C 1
ATOM 4568 O O . LEU B 1 262 ? 20.047 -19.891 1.793 1 81.06 262 LEU B O 1
ATOM 4572 N N . LEU B 1 263 ? 18.641 -19.719 0.167 1 78.88 263 LEU B N 1
ATOM 4573 C CA . LEU B 1 263 ? 19.578 -20.281 -0.791 1 78.88 263 LEU B CA 1
ATOM 4574 C C . LEU B 1 263 ? 20.734 -19.328 -1.059 1 78.88 263 LEU B C 1
ATOM 4576 O O . LEU B 1 263 ? 21.891 -19.75 -1.153 1 78.88 263 LEU B O 1
ATOM 4580 N N . PHE B 1 264 ? 20.406 -18.047 -1.071 1 72.06 264 PHE B N 1
ATOM 4581 C CA . PHE B 1 264 ? 21.422 -17.094 -1.508 1 72.06 264 PHE B CA 1
ATOM 4582 C C . PHE B 1 264 ? 22 -16.344 -0.319 1 72.06 264 PHE B C 1
ATOM 4584 O O . PHE B 1 264 ? 22.891 -15.5 -0.485 1 72.06 264 PHE B O 1
ATOM 4591 N N . ARG B 1 265 ? 21.344 -16.406 0.859 1 62.69 265 ARG B N 1
ATOM 4592 C CA . ARG B 1 265 ? 21.891 -15.805 2.07 1 62.69 265 ARG B CA 1
ATOM 4593 C C . ARG B 1 265 ? 23.375 -16.156 2.23 1 62.69 265 ARG B C 1
ATOM 4595 O O . ARG B 1 265 ? 24.172 -15.336 2.662 1 62.69 265 ARG B O 1
ATOM 4602 N N . GLY B 1 266 ? 23.703 -17.312 1.986 1 54.12 266 GLY B N 1
ATOM 4603 C CA . GLY B 1 266 ? 25.078 -17.75 2.113 1 54.12 266 GLY B CA 1
ATOM 4604 C C . GLY B 1 266 ? 26.031 -16.969 1.228 1 54.12 266 GLY B C 1
ATOM 4605 O O . GLY B 1 266 ? 27.203 -16.766 1.587 1 54.12 266 GLY B O 1
ATOM 4606 N N . TRP B 1 267 ? 25.562 -16.578 0.17 1 53.06 267 TRP B N 1
ATOM 4607 C CA . TRP B 1 267 ? 26.406 -15.797 -0.729 1 53.06 267 TRP B CA 1
ATOM 4608 C C . TRP B 1 267 ? 26.625 -14.383 -0.2 1 53.06 267 TRP B C 1
ATOM 4610 O O . TRP B 1 267 ? 27.703 -13.82 -0.327 1 53.06 267 TRP B O 1
ATOM 4620 N N . THR B 1 268 ? 25.562 -13.883 0.359 1 52.41 268 THR B N 1
ATOM 4621 C CA . THR B 1 268 ? 25.719 -12.523 0.885 1 52.41 268 THR B CA 1
ATOM 4622 C C . THR B 1 268 ? 26.625 -12.516 2.102 1 52.41 268 THR B C 1
ATOM 4624 O O . THR B 1 268 ? 27.406 -11.578 2.295 1 52.41 268 THR B O 1
ATOM 4627 N N . GLN B 1 269 ? 26.469 -13.477 2.949 1 48.81 269 GLN B N 1
ATOM 4628 C CA . GLN B 1 269 ? 27.359 -13.562 4.105 1 48.81 269 GLN B CA 1
ATOM 4629 C C . GLN B 1 269 ? 28.797 -13.82 3.676 1 48.81 269 GLN B C 1
ATOM 4631 O O . GLN B 1 269 ? 29.734 -13.281 4.266 1 48.81 269 GLN B O 1
ATOM 4636 N N . GLN B 1 270 ? 29.031 -14.695 2.76 1 47 270 GLN B N 1
ATOM 4637 C CA . GLN B 1 270 ? 30.391 -14.945 2.312 1 47 270 GLN B CA 1
ATOM 4638 C C . GLN B 1 270 ? 30.969 -13.719 1.605 1 47 270 GLN B C 1
ATOM 4640 O O . GLN B 1 270 ? 32.156 -13.383 1.802 1 47 270 GLN B O 1
ATOM 4645 N N . ALA B 1 271 ? 30.219 -13.188 0.701 1 44.56 271 ALA B N 1
ATOM 4646 C CA . ALA B 1 271 ? 30.703 -11.961 0.074 1 44.56 271 ALA B CA 1
ATOM 4647 C C . ALA B 1 271 ? 30.906 -10.859 1.109 1 44.56 271 ALA B C 1
ATOM 4649 O O . ALA B 1 271 ? 31.828 -10.055 0.995 1 44.56 271 ALA B O 1
ATOM 4650 N N . ALA B 1 272 ? 30 -10.711 2.025 1 45.91 272 ALA B N 1
ATOM 4651 C CA . ALA B 1 272 ? 30.203 -9.758 3.109 1 45.91 272 ALA B CA 1
ATOM 4652 C C . ALA B 1 272 ? 31.484 -10.078 3.883 1 45.91 272 ALA B C 1
ATOM 4654 O O . ALA B 1 272 ? 32.156 -9.18 4.398 1 45.91 272 ALA B O 1
ATOM 4655 N N . ALA B 1 273 ? 31.703 -11.266 4.133 1 45.81 273 ALA B N 1
ATOM 4656 C CA . ALA B 1 273 ? 32.906 -11.672 4.824 1 45.81 273 ALA B CA 1
ATOM 4657 C C . ALA B 1 273 ? 34.156 -11.344 3.994 1 45.81 273 ALA B C 1
ATOM 4659 O O . ALA B 1 273 ? 35.219 -11.094 4.543 1 45.81 273 ALA B O 1
ATOM 4660 N N . ASP B 1 274 ? 34.281 -11.68 2.818 1 39.56 274 ASP B N 1
ATOM 4661 C CA . ASP B 1 274 ? 35.469 -11.445 2.027 1 39.56 274 ASP B CA 1
ATOM 4662 C C . ASP B 1 274 ? 35.688 -9.961 1.751 1 39.56 274 ASP B C 1
ATOM 4664 O O . ASP B 1 274 ? 36.812 -9.477 1.692 1 39.56 274 ASP B O 1
ATOM 4668 N N . ASP B 1 275 ? 34.812 -9.336 0.939 1 36.66 275 ASP B N 1
ATOM 4669 C CA . ASP B 1 275 ? 35.094 -7.934 0.629 1 36.66 275 ASP B CA 1
ATOM 4670 C C . ASP B 1 275 ? 34.719 -7.031 1.8 1 36.66 275 ASP B C 1
ATOM 4672 O O . ASP B 1 275 ? 33.562 -7.031 2.244 1 36.66 275 ASP B O 1
ATOM 4676 N N . ASP B 1 276 ? 35.688 -6.637 2.561 1 37.81 276 ASP B N 1
ATOM 4677 C CA . ASP B 1 276 ? 35.688 -5.629 3.615 1 37.81 276 ASP B CA 1
ATOM 4678 C C . ASP B 1 276 ? 34.688 -4.504 3.312 1 37.81 276 ASP B C 1
ATOM 4680 O O . ASP B 1 276 ? 34.281 -3.787 4.219 1 37.81 276 ASP B O 1
ATOM 4684 N N . ASN B 1 277 ? 34.719 -3.938 2.033 1 35 277 ASN B N 1
ATOM 4685 C CA . ASN B 1 277 ? 34.062 -2.703 1.584 1 35 277 ASN B CA 1
ATOM 4686 C C . ASN B 1 277 ? 32.625 -2.932 1.196 1 35 277 ASN B C 1
ATOM 4688 O O . ASN B 1 277 ? 32 -2.086 0.538 1 35 277 ASN B O 1
ATOM 4692 N N . CYS B 1 278 ? 32.25 -4.027 0.991 1 36.44 278 CYS B N 1
ATOM 4693 C CA . CYS B 1 278 ? 30.875 -4.211 0.54 1 36.44 278 CYS B CA 1
ATOM 4694 C C . CYS B 1 278 ? 29.891 -3.818 1.632 1 36.44 278 CYS B C 1
ATOM 4696 O O . CYS B 1 278 ? 29.859 -4.434 2.699 1 36.44 278 CYS B O 1
ATOM 4698 N N . PRO B 1 279 ? 29.562 -2.664 1.869 1 36.5 279 PRO B N 1
ATOM 4699 C CA . PRO B 1 279 ? 28.734 -2.15 2.961 1 36.5 279 PRO B CA 1
ATOM 4700 C C . PRO B 1 279 ? 27.562 -3.068 3.289 1 36.5 279 PRO B C 1
ATOM 4702 O O . PRO B 1 279 ? 26.719 -3.324 2.43 1 36.5 279 PRO B O 1
ATOM 4705 N N . ALA B 1 280 ? 27.672 -4.043 4.051 1 38.31 280 ALA B N 1
ATOM 4706 C CA . ALA B 1 280 ? 26.75 -4.938 4.75 1 38.31 280 ALA B CA 1
ATOM 4707 C C . ALA B 1 280 ? 25.359 -4.305 4.875 1 38.31 280 ALA B C 1
ATOM 4709 O O . ALA B 1 280 ? 24.344 -5.008 4.879 1 38.31 280 ALA B O 1
ATOM 4710 N N . GLY B 1 281 ? 25.219 -3.105 5.25 1 42.09 281 GLY B N 1
ATOM 4711 C CA . GLY B 1 281 ? 24.234 -2.162 5.75 1 42.09 281 GLY B CA 1
ATOM 4712 C C . GLY B 1 281 ? 23.156 -1.834 4.738 1 42.09 281 GLY B C 1
ATOM 4713 O O . GLY B 1 281 ? 22.062 -1.367 5.105 1 42.09 281 GLY B O 1
ATOM 4714 N N . SER B 1 282 ? 23.516 -1.748 3.42 1 49.53 282 SER B N 1
ATOM 4715 C CA . SER B 1 282 ? 22.688 -1.191 2.346 1 49.53 282 SER B CA 1
ATOM 4716 C C . SER B 1 282 ? 21.562 -2.141 1.959 1 49.53 282 SER B C 1
ATOM 4718 O O . SER B 1 282 ? 20.5 -1.704 1.501 1 49.53 282 SER B O 1
ATOM 4720 N N . SER B 1 283 ? 21.609 -3.543 2.488 1 68 283 SER B N 1
ATOM 4721 C CA . SER B 1 283 ? 20.75 -4.578 1.932 1 68 283 SER B CA 1
ATOM 4722 C C . SER B 1 283 ? 19.484 -4.742 2.758 1 68 283 SER B C 1
ATOM 4724 O O . SER B 1 283 ? 18.406 -5.004 2.211 1 68 283 SER B O 1
ATOM 4726 N N . ALA B 1 284 ? 19.625 -4.332 4.086 1 77.25 284 ALA B N 1
ATOM 4727 C CA . ALA B 1 284 ? 18.484 -4.617 4.941 1 77.25 284 ALA B CA 1
ATOM 4728 C C . ALA B 1 284 ? 17.328 -3.67 4.637 1 77.25 284 ALA B C 1
ATOM 4730 O O . ALA B 1 284 ? 16.188 -4.109 4.441 1 77.25 284 ALA B O 1
ATOM 4731 N N . PRO B 1 285 ? 17.719 -2.361 4.492 1 81.5 285 PRO B N 1
ATOM 4732 C CA . PRO B 1 285 ? 16.594 -1.47 4.16 1 81.5 285 PRO B CA 1
ATOM 4733 C C . PRO B 1 285 ? 15.953 -1.809 2.818 1 81.5 285 PRO B C 1
ATOM 4735 O O . PRO B 1 285 ? 14.734 -1.675 2.662 1 81.5 285 PRO B O 1
ATOM 4738 N N . ALA B 1 286 ? 16.781 -2.309 1.968 1 84.75 286 ALA B N 1
ATOM 4739 C CA . ALA B 1 286 ? 16.25 -2.67 0.658 1 84.75 286 ALA B CA 1
ATOM 4740 C C . ALA B 1 286 ? 15.336 -3.891 0.758 1 84.75 286 ALA B C 1
ATOM 4742 O O . ALA B 1 286 ? 14.281 -3.941 0.117 1 84.75 286 ALA B O 1
ATOM 4743 N N . LEU B 1 287 ? 15.734 -4.816 1.574 1 85.31 287 LEU B N 1
ATOM 4744 C CA . LEU B 1 287 ? 14.938 -6.023 1.762 1 85.31 287 LEU B CA 1
ATOM 4745 C C . LEU B 1 287 ? 13.617 -5.699 2.453 1 85.31 287 LEU B C 1
ATOM 4747 O O . LEU B 1 287 ? 12.562 -6.199 2.055 1 85.31 287 LEU B O 1
ATOM 4751 N N . ILE B 1 288 ? 13.695 -4.879 3.443 1 89.81 288 ILE B N 1
ATOM 4752 C CA . ILE B 1 288 ? 12.484 -4.492 4.16 1 89.81 288 ILE B CA 1
ATOM 4753 C C . ILE B 1 288 ? 11.555 -3.725 3.223 1 89.81 288 ILE B C 1
ATOM 4755 O O . ILE B 1 288 ? 10.336 -3.91 3.262 1 89.81 288 ILE B O 1
ATOM 4759 N N . THR B 1 289 ? 12.148 -2.885 2.453 1 92 289 THR B N 1
ATOM 4760 C CA . THR B 1 289 ? 11.352 -2.121 1.495 1 92 289 THR B CA 1
ATOM 4761 C C . THR B 1 289 ? 10.664 -3.049 0.5 1 92 289 THR B C 1
ATOM 4763 O O . THR B 1 289 ? 9.492 -2.85 0.165 1 92 289 THR B O 1
ATOM 4766 N N . CYS B 1 290 ? 11.352 -4.094 0.084 1 90.38 290 CYS B N 1
ATOM 4767 C CA . CYS B 1 290 ? 10.758 -5.059 -0.84 1 90.38 290 CYS B CA 1
ATOM 4768 C C . CYS B 1 290 ? 9.633 -5.836 -0.172 1 90.38 290 CYS B C 1
ATOM 4770 O O . CYS B 1 290 ? 8.602 -6.102 -0.792 1 90.38 290 CYS B O 1
ATOM 4772 N N . LEU B 1 291 ? 9.852 -6.172 1.067 1 90.75 291 LEU B N 1
ATOM 4773 C CA . LEU B 1 291 ? 8.805 -6.867 1.812 1 90.75 291 LEU B CA 1
ATOM 4774 C C . LEU B 1 291 ? 7.57 -5.992 1.96 1 90.75 291 LEU B C 1
ATOM 4776 O O . LEU B 1 291 ? 6.441 -6.48 1.859 1 90.75 291 LEU B O 1
ATOM 4780 N N . CYS B 1 292 ? 7.828 -4.75 2.176 1 93.69 292 CYS B N 1
ATOM 4781 C CA . CYS B 1 292 ? 6.711 -3.816 2.266 1 93.69 292 CYS B CA 1
ATOM 4782 C C . CYS B 1 292 ? 5.992 -3.695 0.928 1 93.69 292 CYS B C 1
ATOM 4784 O O . CYS B 1 292 ? 4.766 -3.584 0.886 1 93.69 292 CYS B O 1
ATOM 4786 N N . GLY B 1 293 ? 6.797 -3.656 -0.136 1 94 293 GLY B N 1
ATOM 4787 C CA . GLY B 1 293 ? 6.172 -3.697 -1.448 1 94 293 GLY B CA 1
ATOM 4788 C C . GLY B 1 293 ? 5.297 -4.918 -1.655 1 94 293 GLY B C 1
ATOM 4789 O O . GLY B 1 293 ? 4.191 -4.816 -2.191 1 94 293 GLY B O 1
ATOM 4790 N N . PHE B 1 294 ? 5.766 -6.023 -1.176 1 93.31 294 PHE B N 1
ATOM 4791 C CA . PHE B 1 294 ? 5.016 -7.273 -1.274 1 93.31 294 PHE B CA 1
ATOM 4792 C C . PHE B 1 294 ? 3.73 -7.195 -0.461 1 93.31 294 PHE B C 1
ATOM 4794 O O . PHE B 1 294 ? 2.666 -7.605 -0.933 1 93.31 294 PHE B O 1
ATOM 4801 N N . LEU B 1 295 ? 3.793 -6.68 0.702 1 93.69 295 LEU B N 1
ATOM 4802 C CA . LEU B 1 295 ? 2.609 -6.543 1.544 1 93.69 295 LEU B CA 1
ATOM 4803 C C . LEU B 1 295 ? 1.587 -5.613 0.896 1 93.69 295 LEU B C 1
ATOM 4805 O O . LEU B 1 295 ? 0.379 -5.84 1.009 1 93.69 295 LEU B O 1
ATOM 4809 N N . THR B 1 296 ? 2.07 -4.574 0.307 1 95.31 296 THR B N 1
ATOM 4810 C CA . THR B 1 296 ? 1.187 -3.668 -0.419 1 95.31 296 THR B CA 1
ATOM 4811 C C . THR B 1 296 ? 0.453 -4.406 -1.534 1 95.31 296 THR B C 1
ATOM 4813 O O . THR B 1 296 ? -0.754 -4.23 -1.713 1 95.31 296 THR B O 1
ATOM 4816 N N . ILE B 1 297 ? 1.193 -5.254 -2.24 1 94.19 297 ILE B N 1
ATOM 4817 C CA . ILE B 1 297 ? 0.6 -6.039 -3.318 1 94.19 297 ILE B CA 1
ATOM 4818 C C . ILE B 1 297 ? -0.447 -6.992 -2.746 1 94.19 297 ILE B C 1
ATOM 4820 O O . ILE B 1 297 ? -1.536 -7.137 -3.307 1 94.19 297 ILE B O 1
ATOM 4824 N N . CYS B 1 298 ? -0.138 -7.625 -1.649 1 92.5 298 CYS B N 1
ATOM 4825 C CA . CYS B 1 298 ? -1.073 -8.539 -1.009 1 92.5 298 CYS B CA 1
ATOM 4826 C C . CYS B 1 298 ? -2.373 -7.832 -0.647 1 92.5 298 CYS B C 1
ATOM 4828 O O . CYS B 1 298 ? -3.461 -8.359 -0.889 1 92.5 298 CYS B O 1
ATOM 4830 N N . GLY B 1 299 ? -2.186 -6.617 -0.057 1 92.69 299 GLY B N 1
ATOM 4831 C CA . GLY B 1 299 ? -3.373 -5.828 0.231 1 92.69 299 GLY B CA 1
ATOM 4832 C C . GLY B 1 299 ? -4.176 -5.48 -1.009 1 92.69 299 GLY B C 1
ATOM 4833 O O . GLY B 1 299 ? -5.406 -5.531 -0.992 1 92.69 299 GLY B O 1
ATOM 4834 N N . GLY B 1 300 ? -3.5 -5.145 -2.084 1 93 300 GLY B N 1
ATOM 4835 C CA . GLY B 1 300 ? -4.164 -4.844 -3.342 1 93 300 GLY B CA 1
ATOM 4836 C C . GLY B 1 300 ? -4.914 -6.027 -3.918 1 93 300 GLY B C 1
ATOM 4837 O O . GLY B 1 300 ? -6.051 -5.891 -4.375 1 93 300 GLY B O 1
ATOM 4838 N N . VAL B 1 301 ? -4.301 -7.195 -3.906 1 89.75 301 VAL B N 1
ATOM 4839 C CA . VAL B 1 301 ? -4.926 -8.406 -4.426 1 89.75 301 VAL B CA 1
ATOM 4840 C C . VAL B 1 301 ? -6.176 -8.742 -3.615 1 89.75 301 VAL B C 1
ATOM 4842 O O . VAL B 1 301 ? -7.207 -9.117 -4.176 1 89.75 301 VAL B O 1
ATOM 4845 N N . PHE B 1 302 ? -6.086 -8.57 -2.383 1 88.5 302 PHE B N 1
ATOM 4846 C CA . PHE B 1 302 ? -7.234 -8.805 -1.516 1 88.5 302 PHE B CA 1
ATOM 4847 C C . PHE B 1 302 ? -8.383 -7.871 -1.88 1 88.5 302 PHE B C 1
ATOM 4849 O O . PHE B 1 302 ? -9.539 -8.305 -1.972 1 88.5 302 PHE B O 1
ATOM 4856 N N . LEU B 1 303 ? -8.07 -6.625 -2.037 1 90.12 303 LEU B N 1
ATOM 4857 C CA . LEU B 1 303 ? -9.086 -5.645 -2.387 1 90.12 303 LEU B CA 1
ATOM 4858 C C . LEU B 1 303 ? -9.719 -5.973 -3.734 1 90.12 303 LEU B C 1
ATOM 4860 O O . LEU B 1 303 ? -10.93 -5.812 -3.914 1 90.12 303 LEU B O 1
ATOM 4864 N N . LEU B 1 304 ? -8.906 -6.402 -4.656 1 87.12 304 LEU B N 1
ATOM 4865 C CA . LEU B 1 304 ? -9.398 -6.762 -5.984 1 87.12 304 LEU B CA 1
ATOM 4866 C C . LEU B 1 304 ? -10.383 -7.926 -5.902 1 87.12 304 LEU B C 1
ATOM 4868 O O . LEU B 1 304 ? -11.438 -7.898 -6.543 1 87.12 304 LEU B O 1
ATOM 4872 N N . HIS B 1 305 ? -10.055 -8.844 -5.141 1 83.62 305 HIS B N 1
ATOM 4873 C CA . HIS B 1 305 ? -10.922 -10.008 -5 1 83.62 305 HIS B CA 1
ATOM 4874 C C . HIS B 1 305 ? -12.203 -9.656 -4.258 1 83.62 305 HIS B C 1
ATOM 4876 O O . HIS B 1 305 ? -13.281 -10.125 -4.621 1 83.62 305 HIS B O 1
ATOM 4882 N N . LYS B 1 306 ? -12.023 -8.844 -3.24 1 83.38 306 LYS B N 1
ATOM 4883 C CA . LYS B 1 306 ? -13.211 -8.398 -2.512 1 83.38 306 LYS B CA 1
ATOM 4884 C C . LYS B 1 306 ? -14.141 -7.598 -3.416 1 83.38 306 LYS B C 1
ATOM 4886 O O . LYS B 1 306 ? -15.367 -7.75 -3.346 1 83.38 306 LYS B O 1
ATOM 4891 N N . SER B 1 307 ? -13.562 -6.781 -4.184 1 84.88 307 SER B N 1
ATOM 4892 C CA . SER B 1 307 ? -14.344 -5.977 -5.113 1 84.88 307 SER B CA 1
ATOM 4893 C C . SER B 1 307 ? -15.117 -6.855 -6.09 1 84.88 307 SER B C 1
ATOM 4895 O O . SER B 1 307 ? -16.266 -6.57 -6.41 1 84.88 307 SER B O 1
ATOM 4897 N N . ARG B 1 308 ? -14.477 -7.855 -6.555 1 78.56 308 ARG B N 1
ATOM 4898 C CA . ARG B 1 308 ? -15.133 -8.773 -7.484 1 78.56 308 ARG B CA 1
ATOM 4899 C C . ARG B 1 308 ? -16.297 -9.492 -6.82 1 78.56 308 ARG B C 1
ATOM 4901 O O . ARG B 1 308 ? -17.344 -9.703 -7.445 1 78.56 308 ARG B O 1
ATOM 4908 N N . GLU B 1 309 ? -16.125 -9.797 -5.609 1 77.56 309 GLU B N 1
ATOM 4909 C CA . GLU B 1 309 ? -17.203 -10.445 -4.859 1 77.56 309 GLU B CA 1
ATOM 4910 C C . GLU B 1 309 ? -18.375 -9.492 -4.645 1 77.56 309 GLU B C 1
ATOM 4912 O O . GLU B 1 309 ? -19.531 -9.883 -4.797 1 77.56 309 GLU B O 1
ATOM 4917 N N . ASP B 1 310 ? -18.016 -8.32 -4.273 1 78.81 310 ASP B N 1
ATOM 4918 C CA . ASP B 1 310 ? -19.047 -7.32 -4.066 1 78.81 310 ASP B CA 1
ATOM 4919 C C . ASP B 1 310 ? -19.812 -7.039 -5.359 1 78.81 310 ASP B C 1
ATOM 4921 O O . ASP B 1 310 ? -21.031 -6.855 -5.344 1 78.81 310 ASP B O 1
ATOM 4925 N N . ALA B 1 311 ? -19.094 -6.977 -6.402 1 77 311 ALA B N 1
ATOM 4926 C CA . ALA B 1 311 ? -19.719 -6.734 -7.699 1 77 311 ALA B CA 1
ATOM 4927 C C . ALA B 1 311 ? -20.641 -7.883 -8.086 1 77 311 ALA B C 1
ATOM 4929 O O . ALA B 1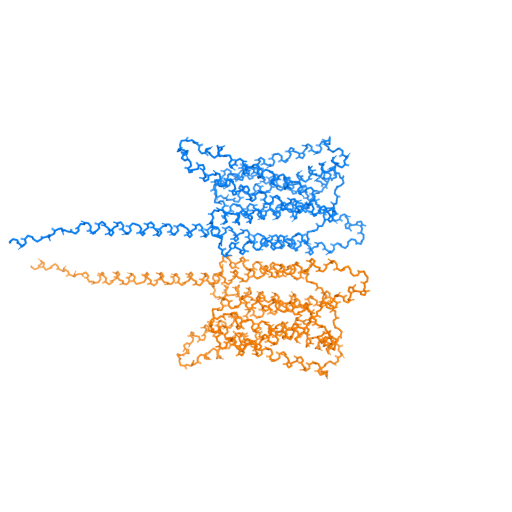 311 ? -21.734 -7.656 -8.633 1 77 311 ALA B O 1
ATOM 4930 N N . ALA B 1 312 ? -20.25 -9.031 -7.797 1 72.06 312 ALA B N 1
ATOM 4931 C CA . ALA B 1 312 ? -21.078 -10.203 -8.07 1 72.06 312 ALA B CA 1
ATOM 4932 C C . ALA B 1 312 ? -22.344 -10.195 -7.223 1 72.06 312 ALA B C 1
ATOM 4934 O O . ALA B 1 312 ? -23.422 -10.57 -7.695 1 72.06 312 ALA B O 1
ATOM 4935 N N . GLU B 1 313 ? -22.156 -9.75 -6.035 1 74.5 313 GLU B N 1
ATOM 4936 C CA . GLU B 1 313 ? -23.312 -9.68 -5.133 1 74.5 313 GLU B CA 1
ATOM 4937 C C . GLU B 1 313 ? -24.281 -8.602 -5.574 1 74.5 313 GLU B C 1
ATOM 4939 O O . GLU B 1 313 ? -25.5 -8.789 -5.492 1 74.5 313 GLU B O 1
ATOM 4944 N N . LEU B 1 314 ? -23.797 -7.543 -5.945 1 72 314 LEU B N 1
ATOM 4945 C CA . LEU B 1 314 ? -24.641 -6.461 -6.426 1 72 314 LEU B CA 1
ATOM 4946 C C . LEU B 1 314 ? -25.422 -6.891 -7.656 1 72 314 LEU B C 1
ATOM 4948 O O . LEU B 1 314 ? -26.609 -6.547 -7.797 1 72 314 LEU B O 1
ATOM 4952 N N . THR B 1 315 ? -24.812 -7.598 -8.516 1 68 315 THR B N 1
ATOM 4953 C CA . THR B 1 315 ? -25.484 -8.094 -9.711 1 68 315 THR B CA 1
ATOM 4954 C C . THR B 1 315 ? -26.547 -9.133 -9.344 1 68 315 THR B C 1
ATOM 4956 O O . THR B 1 315 ? -27.625 -9.148 -9.93 1 68 315 THR B O 1
ATOM 4959 N N . ARG B 1 316 ? -26.297 -9.93 -8.359 1 69.38 316 ARG B N 1
ATOM 4960 C CA . ARG B 1 316 ? -27.266 -10.93 -7.906 1 69.38 316 ARG B CA 1
ATOM 4961 C C . ARG B 1 316 ? -28.5 -10.266 -7.281 1 69.38 316 ARG B C 1
ATOM 4963 O O . ARG B 1 316 ? -29.625 -10.688 -7.52 1 69.38 316 ARG B O 1
ATOM 4970 N N . THR B 1 317 ? -28.188 -9.25 -6.492 1 69.12 317 THR B N 1
ATOM 4971 C CA . THR B 1 317 ? -29.297 -8.531 -5.852 1 69.12 317 THR B CA 1
ATOM 4972 C C . THR B 1 317 ? -30.141 -7.793 -6.891 1 69.12 317 THR B C 1
ATOM 4974 O O . THR B 1 317 ? -31.359 -7.746 -6.777 1 69.12 317 THR B O 1
ATOM 4977 N N . ARG B 1 318 ? -29.453 -7.266 -7.805 1 66.38 318 ARG B N 1
ATOM 4978 C CA . ARG B 1 318 ? -30.188 -6.574 -8.867 1 66.38 318 ARG B CA 1
ATOM 4979 C C . ARG B 1 318 ? -31.031 -7.551 -9.672 1 66.38 318 ARG B C 1
ATOM 4981 O O . ARG B 1 318 ? -32.156 -7.238 -10.039 1 66.38 318 ARG B O 1
ATOM 4988 N N . ASP B 1 319 ? -30.516 -8.672 -9.898 1 66.56 319 ASP B N 1
ATOM 4989 C CA . ASP B 1 319 ? -31.25 -9.703 -10.617 1 66.56 319 ASP B CA 1
ATOM 4990 C C . ASP B 1 319 ? -32.438 -10.195 -9.797 1 66.56 319 ASP B C 1
ATOM 4992 O O . ASP B 1 319 ? -33.531 -10.414 -10.344 1 66.56 319 ASP B O 1
ATOM 4996 N N . ASP B 1 320 ? -32.188 -10.32 -8.547 1 68.44 320 ASP B N 1
ATOM 4997 C CA . ASP B 1 320 ? -33.281 -10.75 -7.664 1 68.44 320 ASP B CA 1
ATOM 4998 C C . ASP B 1 320 ? -34.375 -9.703 -7.59 1 68.44 320 ASP B C 1
ATOM 5000 O O . ASP B 1 320 ? -35.562 -10.039 -7.582 1 68.44 320 ASP B O 1
ATOM 5004 N N . ASP B 1 321 ? -33.938 -8.492 -7.48 1 67.38 321 ASP B N 1
ATOM 5005 C CA . ASP B 1 321 ? -34.906 -7.402 -7.461 1 67.38 321 ASP B CA 1
ATOM 5006 C C . ASP B 1 321 ? -35.719 -7.355 -8.758 1 67.38 321 ASP B C 1
ATOM 5008 O O . ASP B 1 321 ? -36.938 -7.105 -8.742 1 67.38 321 ASP B O 1
ATOM 5012 N N . LEU B 1 322 ? -35.062 -7.645 -9.766 1 69.94 322 LEU B N 1
ATOM 5013 C CA . LEU B 1 322 ? -35.719 -7.648 -11.07 1 69.94 322 LEU B CA 1
ATOM 5014 C C . LEU B 1 322 ? -36.719 -8.805 -11.172 1 69.94 322 LEU B C 1
ATOM 5016 O O . LEU B 1 322 ? -37.812 -8.641 -11.695 1 69.94 322 LEU B O 1
ATOM 5020 N N . VAL B 1 323 ? -36.344 -9.859 -10.688 1 71.25 323 VAL B N 1
ATOM 5021 C CA . VAL B 1 323 ? -37.219 -11.023 -10.695 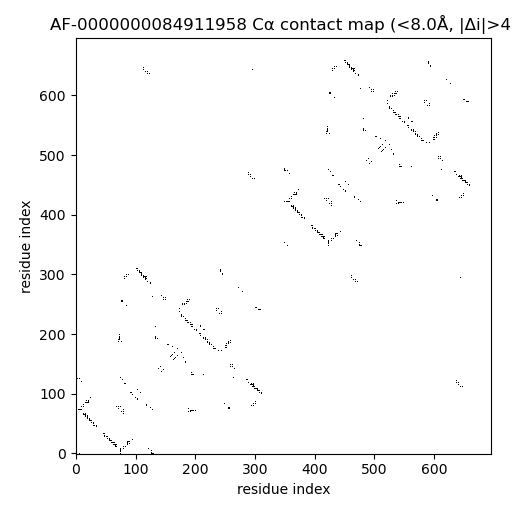1 71.25 323 VAL B CA 1
ATOM 5022 C C . VAL B 1 323 ? -38.438 -10.758 -9.812 1 71.25 323 VAL B C 1
ATOM 5024 O O . VAL B 1 323 ? -39.562 -11.109 -10.172 1 71.25 323 VAL B O 1
ATOM 5027 N N . GLU B 1 324 ? -38.156 -10.156 -8.711 1 70.62 324 GLU B N 1
ATOM 5028 C CA . GLU B 1 324 ? -39.25 -9.82 -7.805 1 70.62 324 GLU B CA 1
ATOM 5029 C C . GLU B 1 324 ? -40.188 -8.797 -8.43 1 70.62 324 GLU B C 1
ATOM 5031 O O . GLU B 1 324 ? -41.406 -8.891 -8.289 1 70.62 324 GLU B O 1
ATOM 5036 N N . LEU B 1 325 ? -39.594 -7.91 -9.109 1 71.38 325 LEU B N 1
ATOM 5037 C CA . LEU B 1 325 ? -40.375 -6.902 -9.805 1 71.38 325 LEU B CA 1
ATOM 5038 C C . LEU B 1 325 ? -41.219 -7.535 -10.914 1 71.38 325 LEU B C 1
ATOM 5040 O O . LEU B 1 325 ? -42.375 -7.176 -11.102 1 71.38 325 LEU B O 1
ATOM 5044 N N . ILE B 1 326 ? -40.688 -8.508 -11.562 1 71.19 326 ILE B N 1
ATOM 5045 C CA . ILE B 1 326 ? -41.375 -9.219 -12.633 1 71.19 326 ILE B CA 1
ATOM 5046 C C . ILE B 1 326 ? -42.5 -10.07 -12.039 1 71.19 326 ILE B C 1
ATOM 5048 O O . ILE B 1 326 ? -43.594 -10.109 -12.586 1 71.19 326 ILE B O 1
ATOM 5052 N N . ASN B 1 327 ? -42.188 -10.586 -10.906 1 71.19 327 ASN B N 1
ATOM 5053 C CA . ASN B 1 327 ? -43.219 -11.398 -10.242 1 71.19 327 ASN B CA 1
ATOM 5054 C C . ASN B 1 327 ? -44.375 -10.539 -9.727 1 71.19 327 ASN B C 1
ATOM 5056 O O . ASN B 1 327 ? -45.531 -10.938 -9.812 1 71.19 327 ASN B O 1
ATOM 5060 N N . GLN B 1 328 ? -44.031 -9.43 -9.164 1 71 328 GLN B N 1
ATOM 5061 C CA . GLN B 1 328 ? -45.062 -8.508 -8.688 1 71 328 GLN B CA 1
ATOM 5062 C C . GLN B 1 328 ? -45.906 -7.996 -9.836 1 71 328 GLN B C 1
ATOM 5064 O O . GLN B 1 328 ? -47.125 -7.867 -9.695 1 71 328 GLN B O 1
ATOM 5069 N N . ARG B 1 329 ? -45.344 -7.715 -10.898 1 67.81 329 ARG B N 1
ATOM 5070 C CA . ARG B 1 329 ? -46.062 -7.277 -12.078 1 67.81 329 ARG B CA 1
ATOM 5071 C C . ARG B 1 329 ? -46.969 -8.398 -12.625 1 67.81 329 ARG B C 1
ATOM 5073 O O . ARG B 1 329 ? -48.062 -8.148 -13.07 1 67.81 329 ARG B O 1
ATOM 5080 N N . ALA B 1 330 ? -46.469 -9.578 -12.547 1 69.5 330 ALA B N 1
ATOM 5081 C CA . ALA B 1 330 ? -47.25 -10.742 -12.984 1 69.5 330 ALA B CA 1
ATOM 5082 C C . ALA B 1 330 ? -48.469 -10.961 -12.094 1 69.5 330 ALA B C 1
ATOM 5084 O O . ALA B 1 330 ? -49.531 -11.273 -12.586 1 69.5 330 ALA B O 1
ATOM 5085 N N . VAL B 1 331 ? -48.25 -10.625 -10.883 1 71.69 331 VAL B N 1
ATOM 5086 C CA . VAL B 1 331 ? -49.344 -10.766 -9.93 1 71.69 331 VAL B CA 1
ATOM 5087 C C . VAL B 1 331 ? -50.375 -9.641 -10.141 1 71.69 331 VAL B C 1
ATOM 5089 O O . VAL B 1 331 ? -51.562 -9.867 -10.117 1 71.69 331 VAL B O 1
ATOM 5092 N N . SER B 1 332 ? -49.875 -8.539 -10.383 1 69.06 332 SER B N 1
ATOM 5093 C CA . SER B 1 332 ? -50.75 -7.391 -10.625 1 69.06 332 SER B CA 1
ATOM 5094 C C . SER B 1 332 ? -51.531 -7.555 -11.922 1 69.06 332 SER B C 1
ATOM 5096 O O . SER B 1 332 ? -52.719 -7.258 -11.977 1 69.06 332 SER B O 1
ATOM 5098 N N . ASP B 1 333 ? -50.938 -8.148 -12.836 1 67.5 333 ASP B N 1
ATOM 5099 C CA . ASP B 1 333 ? -51.594 -8.391 -14.117 1 67.5 333 ASP B CA 1
ATOM 5100 C C . ASP B 1 333 ? -52.625 -9.508 -14 1 67.5 333 ASP B C 1
ATOM 5102 O O . ASP B 1 333 ? -53.688 -9.438 -14.633 1 67.5 333 ASP B O 1
ATOM 5106 N N . SER B 1 334 ? -52.438 -10.406 -13.195 1 69.25 334 SER B N 1
ATOM 5107 C CA . SER B 1 334 ? -53.375 -11.5 -12.977 1 69.25 334 SER B CA 1
ATOM 5108 C C . SER B 1 334 ? -54.594 -11.031 -12.172 1 69.25 334 SER B C 1
ATOM 5110 O O . SER B 1 334 ? -55.688 -11.508 -12.391 1 69.25 334 SER B O 1
ATOM 5112 N N . MET B 1 335 ? -54.406 -10.055 -11.375 1 67.75 335 MET B N 1
ATOM 5113 C CA . MET B 1 335 ? -55.5 -9.492 -10.594 1 67.75 335 MET B CA 1
ATOM 5114 C C . MET B 1 335 ? -56.406 -8.602 -11.469 1 67.75 335 MET B C 1
ATOM 5116 O O . MET B 1 335 ? -57.594 -8.523 -11.25 1 67.75 335 MET B O 1
ATOM 5120 N N . GLN B 1 336 ? -55.938 -8.023 -12.414 1 61.81 336 GLN B N 1
ATOM 5121 C CA . GLN B 1 336 ? -56.719 -7.188 -13.32 1 61.81 336 GLN B CA 1
ATOM 5122 C C . GLN B 1 336 ? -57.531 -8.039 -14.289 1 61.81 336 GLN B C 1
ATOM 5124 O O . GLN B 1 336 ? -58.625 -7.637 -14.703 1 61.81 336 GLN B O 1
ATOM 5129 N N . THR B 1 337 ? -57.188 -9.227 -14.609 1 59.78 337 THR B N 1
ATOM 5130 C CA . THR B 1 337 ? -57.938 -10.094 -15.516 1 59.78 337 THR B CA 1
ATOM 5131 C C . THR B 1 337 ? -59.125 -10.734 -14.805 1 59.78 337 THR B C 1
ATOM 5133 O O . THR B 1 337 ? -60.094 -11.141 -15.445 1 59.78 337 THR B O 1
ATOM 5136 N N . HIS B 1 338 ? -59.25 -10.891 -13.477 1 49.34 338 HIS B N 1
ATOM 5137 C CA . HIS B 1 338 ? -60.375 -11.461 -12.773 1 49.34 338 HIS B CA 1
ATOM 5138 C C . HIS B 1 338 ? -61.344 -10.367 -12.305 1 49.34 338 HIS B C 1
ATOM 5140 O O . HIS B 1 338 ? -62.219 -10.617 -11.461 1 49.34 338 HIS B O 1
ATOM 5146 N N . ALA B 1 339 ? -61.188 -9.141 -12.742 1 49.78 339 ALA B N 1
ATOM 5147 C CA . ALA B 1 339 ? -62.312 -8.211 -12.492 1 49.78 339 ALA B CA 1
ATOM 5148 C C . ALA B 1 339 ? -63.594 -8.664 -13.18 1 49.78 339 ALA B C 1
ATOM 5150 O O . ALA B 1 339 ? -63.562 -8.992 -14.375 1 49.78 339 ALA B O 1
ATOM 5151 N N . PRO B 1 340 ? -64.688 -9.164 -12.438 1 45.25 340 PRO B N 1
ATOM 5152 C CA . PRO B 1 340 ? -65.938 -9.617 -13.016 1 45.25 340 PRO B CA 1
ATOM 5153 C C . PRO B 1 340 ? -66.5 -8.656 -14.07 1 45.25 340 PRO B C 1
ATOM 5155 O O . PRO B 1 340 ? -66.312 -7.441 -13.945 1 45.25 340 PRO B O 1
ATOM 5158 N N . PHE B 1 341 ? -66.625 -9.008 -15.336 1 45.06 341 PHE B N 1
ATOM 5159 C CA . PHE B 1 341 ? -67.5 -8.398 -16.344 1 45.06 341 PHE B CA 1
ATOM 5160 C C . PHE B 1 341 ? -68.938 -8.188 -15.797 1 45.06 341 PHE B C 1
ATOM 5162 O O . PHE B 1 341 ? -69.75 -9.117 -15.75 1 45.06 341 PHE B O 1
ATOM 5169 N N . GLU B 1 342 ? -69.25 -7.582 -14.633 1 42.16 342 GLU B N 1
ATOM 5170 C CA . GLU B 1 342 ? -70.625 -7.16 -14.375 1 42.16 342 GLU B CA 1
ATOM 5171 C C . GLU B 1 342 ? -71.188 -6.305 -15.516 1 42.16 342 GLU B C 1
ATOM 5173 O O . GLU B 1 342 ? -70.75 -5.156 -15.688 1 42.16 342 GLU B O 1
ATOM 5178 N N . GLN B 1 343 ? -71.25 -6.801 -16.781 1 36.81 343 GLN B N 1
ATOM 5179 C CA . GLN B 1 343 ? -72.125 -6.242 -17.828 1 36.8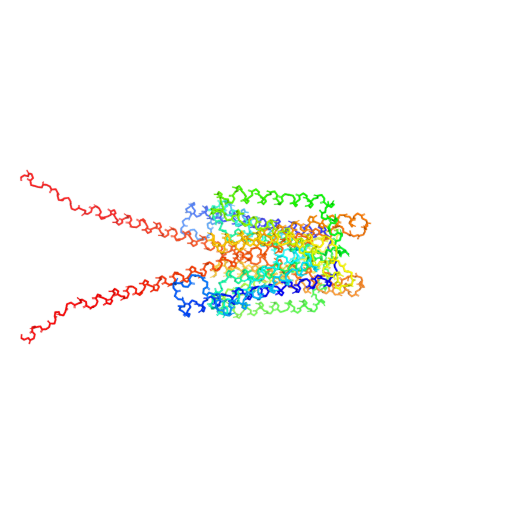1 343 GLN B CA 1
ATOM 5180 C C . GLN B 1 343 ? -73.5 -5.906 -17.281 1 36.81 343 GLN B C 1
ATOM 5182 O O . GLN B 1 343 ? -73.938 -6.551 -16.344 1 36.81 343 GLN B O 1
ATOM 5187 N N . ASP B 1 344 ? -74.125 -4.707 -17.734 1 41.44 344 ASP B N 1
ATOM 5188 C CA . ASP B 1 344 ? -75.312 -3.945 -17.766 1 41.44 344 ASP B CA 1
ATOM 5189 C C . ASP B 1 344 ? -76.5 -4.832 -18.156 1 41.44 344 ASP B C 1
ATOM 5191 O O . ASP B 1 344 ? -76.688 -5.141 -19.344 1 41.44 344 ASP B O 1
ATOM 5195 N N . GLU B 1 345 ? -76.812 -5.941 -17.578 1 37.91 345 GLU B N 1
ATOM 5196 C CA . GLU B 1 345 ? -78.125 -6.551 -17.891 1 37.91 345 GLU B CA 1
ATOM 5197 C C . GLU B 1 345 ? -79.25 -5.598 -17.609 1 37.91 345 GLU B C 1
ATOM 5199 O O . GLU B 1 345 ? -80.438 -5.957 -17.766 1 37.91 345 GLU B O 1
ATOM 5204 N N . HIS B 1 346 ? -79.062 -4.465 -16.953 1 38.31 346 HIS B N 1
ATOM 5205 C CA . HIS B 1 346 ? -80.375 -3.783 -16.797 1 38.31 346 HIS B CA 1
ATOM 5206 C C . HIS B 1 346 ? -80.812 -3.225 -18.141 1 38.31 346 HIS B C 1
ATOM 5208 O O . HIS B 1 346 ? -81.875 -2.518 -18.188 1 38.31 346 HIS B O 1
ATOM 5214 N N . ALA B 1 347 ? -80.062 -3.305 -19.297 1 33.25 347 ALA B N 1
ATOM 5215 C CA . ALA B 1 347 ? -80.75 -2.711 -20.422 1 33.25 347 ALA B CA 1
ATOM 5216 C C . ALA B 1 347 ? -81.75 -3.682 -21 1 33.25 347 ALA B C 1
ATOM 5218 O O . ALA B 1 347 ? -82.5 -3.328 -21.922 1 33.25 347 ALA B O 1
ATOM 5219 N N . LEU B 1 348 ? -81.875 -5.004 -20.609 1 26.16 348 LEU B N 1
ATOM 5220 C CA . LEU B 1 348 ? -83.188 -5.414 -21.031 1 26.16 348 LEU B CA 1
ATOM 5221 C C . LEU B 1 348 ? -84.188 -5.141 -19.953 1 26.16 348 LEU B C 1
ATOM 5223 O O . LEU B 1 348 ? -83.938 -5.309 -18.766 1 26.16 348 LEU B O 1
#

Organism: Salpingoeca rosetta (strain ATCC 50818 / BSB-021) (NCBI:txid946362)

Radius of gyration: 32.2 Å; Cα contacts (8 Å, |Δi|>4): 928; chains: 2; bounding box: 119×78×63 Å

Secondary structure (DSSP, 8-state):
--HHHHHHHHHHHHHHHHHHHHHHHHHHHHHHHHHHTT--TTSTT-GGGG-HHHHHHHHHHHHHHHHHHHHHHHS-HHHHTGGGHHHHHHHHHHHHHHS-----HHHHHHHHHHHHHHHHHHHHPPPPPPP--HHHHHHHHHH-HHHHHHHHHHHHHHHHIIIIIHHHHTTT-HHHHHHHHHHHHHHHHHHHHHHHHHHHHHHTT---TTSHHHHHHHHHHHHHHHHHHHHHHHHHHHS-HHHHHHHHHHHHHHHHHHHHHHHHHHHHHHHHHH-TTS-GGGHHHHHHHHHHHHHHHHHHHHHHHHHHHHHHHHHHHHHHHHHHHHHHHHHHHHHHHTS-----STT-/--HHHHHHHHHHHHHHHHHHHHHHHHHHHHHHHHHHTT--TTS-S-GGGG-HHHHHHHHHHHHHHHHHHHHHHHS-HHHHTGGGHHHHHHHHHHHHHHS-----HHHHHHHHHHHHHHHHHHHHPPPPPPP--HHHHHHHHHH-HHHHHHHHHHHHHHHHIIIIIHHHHTTT-HHHHHHHHHHHHHHHHHHHHHHHHHHHHHHTT---TTSHHHHHHHHHHHHHHHHHHHHHHHHHHHS-HHHHHHHHHHHHHHHHHHHHHHHHHHHHHHHHHH-TTS-GGGHHHHHHHHHHHHHHHHHHHHHHHHHHHHHHHHHHHHHHHHHHHHHHHHHHHHHHHTS------TT-

InterPro domains:
  IPR008521 Magnesium transporter NIPA [PF05653] (5-309)
  IPR008521 Magnesium transporter NIPA [PTHR12570] (6-319)
  IPR037185 Multidrug transporter EmrE superfamily [SSF103481] (50-124)

Solvent-accessible surface area (backbone atoms only — not comparable to full-atom values): 34273 Å² total; per-residue (Å²): 60,53,78,64,34,40,50,51,10,48,52,29,21,52,48,12,14,48,30,35,9,50,14,54,47,38,28,48,52,19,42,54,50,35,60,64,72,54,67,59,93,70,59,68,94,51,54,42,75,70,28,67,44,25,53,52,12,49,52,34,30,51,53,11,51,51,32,38,41,49,12,42,42,34,23,50,50,71,48,43,50,63,40,49,56,50,12,55,45,44,26,50,55,48,35,27,70,76,69,66,41,76,74,42,72,51,22,54,50,10,43,50,31,32,53,37,13,43,51,33,18,69,68,34,50,75,75,46,79,64,77,90,46,55,63,52,51,52,46,38,50,73,66,31,61,67,30,40,52,48,53,50,47,42,52,51,50,39,52,48,39,60,71,57,40,35,81,74,42,35,84,78,32,75,60,52,31,39,47,42,24,14,48,43,40,22,52,24,51,53,25,36,25,48,42,27,41,26,49,54,37,30,74,72,67,48,75,35,78,80,41,69,65,44,56,52,26,52,54,49,28,52,55,27,50,54,52,27,51,53,30,44,50,52,42,54,71,68,42,62,56,68,55,49,52,51,50,38,50,50,49,23,40,51,39,27,34,51,48,48,48,44,53,46,45,59,54,55,54,49,48,45,68,67,45,85,77,54,69,72,73,68,51,54,56,29,48,52,36,26,50,36,13,47,50,37,25,50,54,9,47,47,32,33,37,49,27,54,50,50,44,51,48,52,52,49,51,52,49,47,51,49,50,48,50,52,48,50,49,51,51,53,53,54,55,63,68,68,56,77,82,77,67,76,64,76,78,105,61,54,76,63,33,40,50,50,10,49,52,29,22,54,48,10,14,49,29,36,10,49,12,55,48,38,28,48,51,18,42,54,51,34,59,65,72,53,69,56,94,70,63,61,94,53,58,44,75,71,28,66,45,26,52,52,11,50,53,33,29,50,53,11,49,51,31,38,43,50,14,42,42,35,23,51,50,72,48,43,49,62,38,49,57,48,12,56,43,46,27,51,54,47,35,29,70,74,67,66,42,77,74,42,72,52,23,55,50,10,44,51,30,31,52,37,14,43,51,33,18,69,69,34,51,76,74,46,80,65,78,92,46,56,64,54,52,52,46,39,51,73,66,32,62,68,30,40,53,48,53,51,49,42,53,51,49,40,50,46,36,60,72,57,41,35,79,75,42,35,86,77,31,73,60,51,31,39,46,42,25,13,49,43,40,21,53,24,52,54,23,37,25,48,43,28,42,27,50,53,37,30,74,72,69,49,75,36,78,77,40,69,66,44,56,51,24,51,53,48,29,51,54,27,50,52,52,27,52,54,29,44,51,51,40,53,73,66,41,62,56,69,54,47,51,50,50,39,49,50,48,24,37,50,39,26,33,50,49,50,47,44,52,45,44,60,53,53,53,50,48,43,64,66,44,85,77,54,70,73,73,70,52,55,54,29,50,52,35,26,50,36,12,48,50,36,25,50,53,9,48,48,32,33,36,50,27,52,50,50,46,52,48,51,51,50,50,50,51,50,50,48,49,48,49,51,50,52,50,51,51,53,53,55,58,62,70,67,58,77,83,80,71,78,63,77,80,106

Foldseek 3Di:
DDPVLLVLLLVLLLQLLLLLLVLVQLLVVLVVVLVVVCPDPPPPPCSSVVRVSNVVSVVSNVSSVVSLLLSLQRHPLLQRQLSNLVSVVNNLVVCCVPVVQDQDPLLVVLNVLSVVLNVLQSVLPDGFDDDDALVVLVCLCVVQVQLVVLVVVLVVLLVCLVPPPCVPCVLPDLCSLLLSLQSLLLVLSSLSNSLSNQVVVVVVPDNSVPPPSNVVSVVSNVVSVVSNVVSLVSSVVRDPPLPNVLVSSLSNSVNNNVSRCSSRVVVLVVVCVPDVPPPNPSNVVSVVSSVVSSVSSSSSSNSNSVSVVVSVVVVVVVVVVVVVVVVVVVVVVVVVVPPPCPDDPVVD/DDPVLLVLLLVLLLQLLLLLLVLVQLLVVLVVVLVVVCPDPPPPPCSSVVRVSNVVSVVSNVSSVVSLLLSLQRHPLLQRLLSNLVSVVNNLVVCCVPVVQDQDPLLVVLNVLSVVLNVLQSVLPDGFDDDDALVVLVCLCVVQVQLVVLVVVLVVLLVCLVPPPCVPCVLPDLCSLLLSLQSLLLVLSSLSNSLSNQVVVVVVPDNSVVPPSNVVSVVSNVVSVVSNVVSLVSSVVRDPPLPNVLVSSLSNSVNNNVSRCSSRVVVLVVVCVPPVPPPNPSNVVSVVSSVVSSVSSSSSSNSNSVSVVVSVVVVVVVVVVVVVVVVVVVVVVVVVVPPDPPPDVVVD

Nearest PDB structures (foldseek):
  7n5a-assembly1_B  TM=1.893E-01  e=5.251E-01  Arabidopsis thaliana
  8rgn-assembly1_A  TM=1.801E-01  e=9.777E-01  Bacillus subtilis
  3ja6-assembly1_I  TM=1.716E-01  e=1.747E+00  Escherichia coli
  3zx6-assembly1_B  TM=1.750E-01  e=2.756E+00  Archaeoglobus fulgidus DSM 4304
  3ja6-assembly1_H  TM=1.784E-01  e=4.171E+00  Escherichia coli

pLDDT: mean 78.66, std 14.84, range [24.45, 95.69]